Protein AF-A0A2R6MET6-F1 (afdb_monomer)

Mean predicted aligned error: 10.49 Å

Radius of gyration: 22.26 Å; Cα contacts (8 Å, |Δi|>4): 842; chains: 1; bounding box: 51×48×74 Å

pLDDT: mean 75.13, std 17.81, range [25.25, 97.69]

Solvent-accessible surface area (backbone atoms only — not comparable to full-atom values): 23701 Å² total; per-residue (Å²): 134,94,83,77,98,63,85,83,51,84,84,59,94,74,63,78,49,82,62,78,80,83,61,94,46,67,67,33,50,72,53,26,101,84,53,55,82,52,47,41,51,76,47,80,47,68,50,95,64,56,93,55,62,50,78,83,81,61,54,96,79,48,49,52,90,73,53,67,46,54,29,38,39,40,35,41,39,38,30,31,78,31,62,83,50,63,83,38,72,44,78,58,102,88,42,76,41,72,36,74,33,41,45,46,47,64,43,66,52,72,48,47,33,67,57,30,39,48,37,48,54,64,34,18,47,35,40,51,34,39,78,66,68,76,33,44,51,37,97,78,42,94,54,95,60,40,46,87,52,54,56,80,65,15,32,18,56,45,59,58,23,89,82,41,100,47,42,52,49,72,79,46,74,58,62,65,56,41,48,49,47,26,74,68,50,92,80,52,83,81,47,42,53,35,54,32,57,52,54,25,21,13,30,46,64,25,43,50,49,18,49,35,51,49,60,55,51,72,44,83,82,51,70,76,51,88,44,54,61,45,54,53,51,36,44,48,24,21,54,52,9,45,52,63,76,38,96,62,95,63,74,49,54,51,48,54,53,52,44,54,49,23,45,49,41,32,74,73,70,44,100,41,67,48,38,33,43,53,26,25,17,33,40,46,34,6,21,40,34,65,56,39,100,49,35,26,23,44,27,43,32,24,42,78,84,38,87,38,44,27,23,28,35,30,65,66,60,73,61,77,47,50,52,74,68,40,78,63,53,77,53,99,61,52,38,56,83,34,71,46,86,48,102,84,39,46,32,25,34,30,56,20,64,35,48,72,61,54,78,26,39,25,65,60,46,76,52,71,73,43,80,24,25,33,38,82,70,63,60,61,47,49,44,63,27,24,42,95,85,50,44,54,24,80,84,25,79,44,48,54,68,104,55,88,69,72,33,66,79,54,53,65,77,77,50,79,62,79,78,77,73,75,123

Foldseek 3Di:
DDDDDDPPPPPPLDDQDWFDDDDPAQVCQCPPVVGHRWAKDKDKDFDQDDPQPDDDDDCVVPPCVALVFTKMKMKIKTKFWDLLDFDFQDQDPVGGATDITIGIWMFMDMDHRVLSSQQLCLWQPQNLCVLVVNEDDPVVDPDPRHDPHSCVVATLEDLFQVLPPGQALVNHPQQVVLSCQLSPVPDDPSSSHHHLLRQLLQRLRLLLVLVRLVVSCPDPVNVSDPQSQLVSLLSLLLNQQNQDADPDPGRYAGHLSRLVSLSVCVVVVHPGGNGYQSNLQSSSSNNSLNNHLFKKFWKWFAAPNDIGIWIKTFPRDDDPSVCVNPVPPSHPFWAGFAWDDDPRHTIWTARSNHSNRDTRTDGNTPDDMDGRHIYNHGDHADLQAADPSSDRHPPHPGDHPPDDRPNVVVCVVPDDRCVVVPD

Structure (mmCIF, N/CA/C/O backbone):
data_AF-A0A2R6MET6-F1
#
_entry.id   AF-A0A2R6MET6-F1
#
loop_
_atom_site.group_PDB
_atom_site.id
_atom_site.type_symbol
_atom_site.label_atom_id
_atom_site.label_alt_id
_atom_site.label_comp_id
_atom_site.label_asym_id
_atom_site.label_entity_id
_atom_site.label_seq_id
_atom_site.pdbx_PDB_ins_code
_atom_site.Cartn_x
_atom_site.Cartn_y
_atom_site.Cartn_z
_atom_site.occupancy
_atom_site.B_iso_or_equiv
_atom_site.auth_seq_id
_atom_site.auth_comp_id
_atom_site.auth_asym_id
_atom_site.auth_atom_id
_atom_site.pdbx_PDB_model_num
ATOM 1 N N . MET A 1 1 ? 9.451 -5.399 26.576 1.00 36.47 1 MET A N 1
ATOM 2 C CA . MET A 1 1 ? 9.115 -6.499 25.654 1.00 36.47 1 MET A CA 1
ATOM 3 C C . MET A 1 1 ? 10.372 -6.784 24.846 1.00 36.47 1 MET A C 1
ATOM 5 O O . MET A 1 1 ? 10.973 -5.832 24.371 1.00 36.47 1 MET A O 1
ATOM 9 N N . VAL A 1 2 ? 10.866 -8.024 24.827 1.00 25.25 2 VAL A N 1
ATOM 10 C CA . VAL A 1 2 ? 12.065 -8.389 24.051 1.00 25.25 2 VAL A CA 1
ATOM 11 C C . VAL A 1 2 ? 11.555 -8.985 22.745 1.00 25.25 2 VAL A C 1
ATOM 13 O O . VAL A 1 2 ? 11.101 -10.120 22.750 1.00 25.25 2 VAL A O 1
ATOM 16 N N . MET A 1 3 ? 11.576 -8.194 21.672 1.00 48.28 3 MET A N 1
ATOM 17 C CA . MET A 1 3 ? 11.214 -8.610 20.312 1.00 48.28 3 MET A CA 1
ATOM 18 C C . MET A 1 3 ? 12.426 -8.398 19.403 1.00 48.28 3 MET A C 1
ATOM 20 O O . MET A 1 3 ? 12.745 -7.257 19.067 1.00 48.28 3 MET A O 1
ATOM 24 N N . PRO A 1 4 ? 13.183 -9.468 19.116 1.00 34.53 4 PRO A N 1
ATOM 25 C CA . PRO A 1 4 ? 14.071 -9.459 17.966 1.00 34.53 4 PRO A CA 1
ATOM 26 C C . PRO A 1 4 ? 14.028 -10.799 17.206 1.00 34.53 4 PRO A C 1
ATOM 28 O O . PRO A 1 4 ? 14.418 -11.840 17.729 1.00 34.53 4 PRO A O 1
ATOM 31 N N . PHE A 1 5 ? 13.631 -10.719 15.939 1.00 34.00 5 PHE A N 1
ATOM 32 C CA . PHE A 1 5 ? 14.121 -11.545 14.825 1.00 34.00 5 PHE A CA 1
ATOM 33 C C . PHE A 1 5 ? 13.734 -13.021 14.687 1.00 34.00 5 PHE A C 1
ATOM 35 O O . PHE A 1 5 ? 14.104 -13.616 13.686 1.00 34.00 5 PHE A O 1
ATOM 42 N N . GLU A 1 6 ? 12.912 -13.605 15.553 1.00 31.19 6 GLU A N 1
ATOM 43 C CA . GLU A 1 6 ? 12.225 -14.861 15.219 1.00 31.19 6 GLU A CA 1
ATOM 44 C C . GLU A 1 6 ? 10.833 -14.844 15.840 1.00 31.19 6 GLU A C 1
ATOM 46 O O . GLU A 1 6 ? 10.690 -14.574 17.036 1.00 31.19 6 GLU A O 1
ATOM 51 N N . ASN A 1 7 ? 9.805 -15.160 15.049 1.00 38.84 7 ASN A N 1
ATOM 52 C CA . ASN A 1 7 ? 8.475 -15.448 15.564 1.00 38.84 7 ASN A CA 1
ATOM 53 C C . ASN A 1 7 ? 8.526 -16.747 16.393 1.00 38.84 7 ASN A C 1
ATOM 55 O O . ASN A 1 7 ? 8.112 -17.814 15.957 1.00 38.84 7 ASN A O 1
ATOM 59 N N . LYS A 1 8 ? 9.037 -16.670 17.625 1.00 33.81 8 LYS A N 1
ATOM 60 C CA . LYS A 1 8 ? 8.773 -17.664 18.675 1.00 33.81 8 LYS A CA 1
ATOM 61 C C . LYS A 1 8 ? 7.424 -17.415 19.350 1.00 33.81 8 LYS A C 1
ATOM 63 O O . LYS A 1 8 ? 7.266 -17.726 20.526 1.00 33.81 8 LYS A O 1
ATOM 68 N N . ALA A 1 9 ? 6.455 -16.890 18.605 1.00 35.81 9 ALA A N 1
ATOM 69 C CA . ALA A 1 9 ? 5.045 -17.074 18.895 1.00 35.81 9 ALA A CA 1
ATOM 70 C C . ALA A 1 9 ? 4.444 -18.184 18.010 1.00 35.81 9 ALA A C 1
ATOM 72 O O . ALA A 1 9 ? 3.250 -18.170 17.722 1.00 35.81 9 ALA A O 1
ATOM 73 N N . GLU A 1 10 ? 5.221 -19.217 17.649 1.00 35.12 10 GLU A N 1
ATOM 74 C CA . GLU A 1 10 ? 4.642 -20.553 17.459 1.00 35.12 10 GLU A CA 1
ATOM 75 C C . GLU A 1 10 ? 3.985 -20.986 18.786 1.00 35.12 10 GLU A C 1
ATOM 77 O O . GLU A 1 10 ? 4.596 -21.638 19.634 1.00 35.12 10 GLU A O 1
ATOM 82 N N . GLY A 1 11 ? 2.737 -20.557 18.994 1.00 36.09 11 GLY A N 1
ATOM 83 C CA . GLY A 1 11 ? 1.897 -20.952 20.123 1.00 36.09 11 GLY A CA 1
ATOM 84 C C . GLY A 1 11 ? 1.315 -19.835 20.992 1.00 36.09 11 GLY A C 1
ATOM 85 O O . GLY A 1 11 ? 0.533 -20.167 21.879 1.00 36.09 11 GLY A O 1
ATOM 86 N N . GLU A 1 12 ? 1.618 -18.552 20.763 1.00 34.12 12 GLU A N 1
ATOM 87 C CA . GLU A 1 12 ? 0.960 -17.453 21.494 1.00 34.12 12 GLU A CA 1
ATOM 88 C C . GLU A 1 12 ? 0.273 -16.475 20.536 1.00 34.12 12 GLU A C 1
ATOM 90 O O . GLU A 1 12 ? 0.902 -15.693 19.837 1.00 34.12 12 GLU A O 1
ATOM 95 N N . THR A 1 13 ? -1.057 -16.551 20.508 1.00 37.94 13 THR A N 1
ATOM 96 C CA . THR A 1 13 ? -1.947 -15.868 19.555 1.00 37.94 13 THR A CA 1
ATOM 97 C C . THR A 1 13 ? -2.440 -14.501 20.044 1.00 37.94 13 THR A C 1
ATOM 99 O O . THR A 1 13 ? -3.411 -13.980 19.505 1.00 37.94 13 THR A O 1
ATOM 102 N N . GLN A 1 14 ? -1.871 -13.938 21.118 1.00 45.91 14 GLN A N 1
ATOM 103 C CA . GLN A 1 14 ? -2.415 -12.725 21.739 1.00 45.91 14 GLN A CA 1
ATOM 104 C C . GLN A 1 14 ? -1.355 -11.887 22.451 1.00 45.91 14 GLN A C 1
ATOM 106 O O . GLN A 1 14 ? -0.671 -12.372 23.349 1.00 45.91 14 GLN A O 1
ATOM 111 N N . VAL A 1 15 ? -1.361 -10.579 22.185 1.00 46.75 15 VAL A N 1
ATOM 112 C CA . VAL A 1 15 ? -1.007 -9.580 23.199 1.00 46.75 15 VAL A CA 1
ATOM 113 C C . VAL A 1 15 ? -2.069 -8.475 23.186 1.00 46.75 15 VAL A C 1
ATOM 115 O O . VAL A 1 15 ? -1.831 -7.379 22.691 1.00 46.75 15 VAL A O 1
ATOM 118 N N . ARG A 1 16 ? -3.256 -8.737 23.758 1.00 44.03 16 ARG A N 1
ATOM 119 C CA . ARG A 1 16 ? -4.166 -7.645 24.141 1.00 44.03 16 ARG A CA 1
ATOM 120 C C . ARG A 1 16 ? -3.470 -6.836 25.235 1.00 44.03 16 ARG A C 1
ATOM 122 O O . ARG A 1 16 ? -3.363 -7.281 26.379 1.00 44.03 16 ARG A O 1
ATOM 129 N N . LEU A 1 17 ? -2.946 -5.669 24.876 1.00 46.41 17 LEU A N 1
ATOM 130 C CA . LEU A 1 17 ? -2.378 -4.729 25.832 1.00 46.41 17 LEU A CA 1
ATOM 131 C C . LEU A 1 17 ? -3.518 -3.887 26.401 1.00 46.41 17 LEU A C 1
ATOM 133 O O . LEU A 1 17 ? -4.077 -3.047 25.707 1.00 46.41 17 LEU A O 1
ATOM 137 N N . LEU A 1 18 ? -3.842 -4.085 27.681 1.00 39.72 18 LEU A N 1
ATOM 138 C CA . LEU A 1 18 ? -4.642 -3.105 28.414 1.00 39.72 18 LEU A CA 1
ATOM 139 C C . LEU A 1 18 ? -3.913 -1.758 28.345 1.00 39.72 18 LEU A C 1
ATOM 141 O O . LEU A 1 18 ? -2.759 -1.648 28.773 1.00 39.72 18 LEU A O 1
ATOM 145 N N . SER A 1 19 ? -4.578 -0.760 27.769 1.00 41.03 19 SER A N 1
ATOM 146 C CA . SER A 1 19 ? -4.023 0.581 27.628 1.00 41.03 19 SER A CA 1
ATOM 147 C C . SER A 1 19 ? -3.672 1.172 29.003 1.00 41.03 19 SER A C 1
ATOM 149 O O . SER A 1 19 ? -4.384 0.918 29.983 1.00 41.03 19 SER A O 1
ATOM 151 N N . PRO A 1 20 ? -2.588 1.960 29.132 1.00 41.66 20 PRO A N 1
ATOM 152 C CA . PRO A 1 20 ? -2.429 2.821 30.297 1.00 41.66 20 PRO A CA 1
ATOM 153 C C . PRO A 1 20 ? -3.627 3.780 30.431 1.00 41.66 20 PRO A C 1
ATOM 155 O O 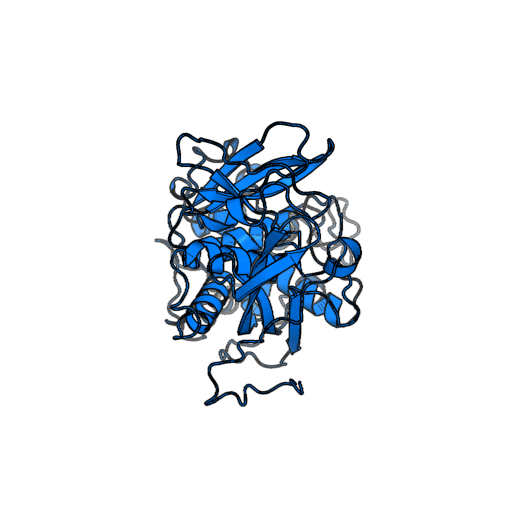. PRO A 1 20 ? -4.282 4.120 29.449 1.00 41.66 20 PRO A O 1
ATOM 158 N N . ARG A 1 21 ? -3.905 4.225 31.667 1.00 41.84 21 ARG A N 1
ATOM 159 C CA . ARG A 1 21 ? -4.926 5.254 31.945 1.00 41.84 21 ARG A CA 1
ATOM 160 C C . ARG A 1 21 ? -4.736 6.481 31.049 1.00 41.84 21 ARG A C 1
ATOM 162 O O . ARG A 1 21 ? -3.598 6.853 30.757 1.00 41.84 21 ARG A O 1
ATOM 169 N N . LYS A 1 22 ? -5.862 7.103 30.691 1.00 46.38 22 LYS A N 1
ATOM 170 C CA . LYS A 1 22 ? -5.970 8.282 29.829 1.00 46.38 22 LYS A CA 1
ATOM 171 C C . LYS A 1 22 ? -4.965 9.378 30.235 1.00 46.38 22 LYS A C 1
ATOM 173 O O . LYS A 1 22 ? -4.851 9.688 31.425 1.00 46.38 22 LYS A O 1
ATOM 178 N N . PRO A 1 23 ? -4.253 9.992 29.280 1.00 45.75 23 PRO A N 1
ATOM 179 C CA . PRO A 1 23 ? -3.561 11.252 29.508 1.00 45.75 23 PRO A CA 1
ATOM 180 C C . PRO A 1 23 ? -4.562 12.422 29.580 1.00 45.75 23 PRO A C 1
ATOM 182 O O . PRO A 1 23 ? -5.541 12.450 28.833 1.00 45.75 23 PRO A O 1
ATOM 185 N N . SER A 1 24 ? -4.353 13.380 30.491 1.00 42.16 24 SER A N 1
ATOM 186 C CA . SER A 1 24 ? -5.345 14.423 30.814 1.00 42.16 24 SER A CA 1
ATOM 187 C C . SER A 1 24 ? -5.495 15.526 29.760 1.00 42.16 24 SER A C 1
ATOM 189 O O . SER A 1 24 ? -6.569 16.109 29.678 1.00 42.16 24 SER A O 1
ATOM 191 N N . ASP A 1 25 ? -4.470 15.784 28.938 1.00 46.91 25 ASP A N 1
ATOM 192 C CA . ASP A 1 25 ? -4.437 16.902 27.981 1.00 46.91 25 ASP A CA 1
ATOM 193 C C . ASP A 1 25 ? -3.988 16.454 26.578 1.00 46.91 25 ASP A C 1
ATOM 195 O O . ASP A 1 25 ? -3.160 15.557 26.463 1.00 46.91 25 ASP A O 1
ATOM 199 N N . TYR A 1 26 ? -4.444 17.123 25.504 1.00 46.03 26 TYR A N 1
ATOM 200 C CA . TYR A 1 26 ? -4.095 16.851 24.086 1.00 46.03 26 TYR A CA 1
ATOM 201 C C . TYR A 1 26 ? -2.593 16.601 23.827 1.00 46.03 26 TYR A C 1
ATOM 203 O O . TYR A 1 26 ? -2.219 15.705 23.072 1.00 46.03 26 TYR A O 1
ATOM 211 N N . TYR A 1 27 ? -1.710 17.359 24.485 1.00 43.47 27 TYR A N 1
ATOM 212 C CA . TYR A 1 27 ? -0.259 17.172 24.361 1.00 43.47 27 TYR A CA 1
ATOM 213 C C . TYR A 1 27 ? 0.232 15.837 24.936 1.00 43.47 27 TYR A C 1
ATOM 215 O O . TYR A 1 27 ? 1.184 15.261 24.405 1.00 43.47 27 TYR A O 1
ATOM 223 N N . ASP A 1 28 ? -0.434 15.327 25.969 1.00 48.81 28 ASP A N 1
ATOM 224 C CA . ASP A 1 28 ? -0.116 14.048 26.587 1.00 48.81 28 ASP A CA 1
ATOM 225 C C . ASP A 1 28 ? -0.649 12.857 25.769 1.00 48.81 28 ASP A C 1
ATOM 227 O O . ASP A 1 28 ? -0.240 11.732 26.028 1.00 48.81 28 ASP A O 1
ATOM 231 N N . TRP A 1 29 ? -1.530 13.074 24.784 1.00 48.19 29 TRP A N 1
ATOM 232 C CA . TRP A 1 29 ? -1.963 12.044 23.825 1.00 48.19 29 TRP A CA 1
ATOM 233 C C . TRP A 1 29 ? -0.932 11.814 22.723 1.00 48.19 29 TRP A C 1
ATOM 235 O O . TRP A 1 29 ? -0.626 10.673 22.386 1.00 48.19 29 TRP A O 1
ATOM 245 N N . MET A 1 30 ? -0.370 12.908 22.204 1.00 47.97 30 MET A N 1
ATOM 246 C CA . MET A 1 30 ? 0.647 12.894 21.147 1.00 47.97 30 MET A CA 1
ATOM 247 C C . MET A 1 30 ? 2.032 12.503 21.672 1.00 47.97 30 MET A C 1
ATOM 249 O O . MET A 1 30 ? 2.837 11.927 20.948 1.00 47.97 30 MET A O 1
ATOM 253 N N . ASN A 1 31 ? 2.331 12.835 22.931 1.00 52.16 31 ASN A N 1
ATOM 254 C CA . ASN A 1 31 ? 3.579 12.468 23.595 1.00 52.16 31 ASN A CA 1
ATOM 255 C C . ASN A 1 31 ? 3.317 12.032 25.042 1.00 52.16 31 ASN A C 1
ATOM 257 O O . ASN A 1 31 ? 3.742 12.725 25.976 1.00 52.16 31 ASN A O 1
ATOM 261 N N . PRO A 1 32 ? 2.639 10.893 25.269 1.00 53.72 32 PRO A N 1
ATOM 262 C CA . PRO A 1 32 ? 2.473 10.382 26.616 1.00 53.72 32 PRO A CA 1
ATOM 263 C C . PRO A 1 32 ? 3.856 10.157 27.241 1.00 53.72 32 PRO A C 1
ATOM 265 O O . PRO A 1 32 ? 4.794 9.773 26.533 1.00 53.72 32 PRO A O 1
ATOM 268 N N . PRO A 1 33 ? 4.010 10.294 28.572 1.00 48.22 33 PRO A N 1
ATOM 269 C CA . PRO A 1 33 ? 5.281 10.044 29.260 1.00 48.22 33 PRO A CA 1
ATOM 270 C C . PRO A 1 33 ? 5.914 8.668 28.969 1.00 48.22 33 PRO A C 1
ATOM 272 O O . PRO A 1 33 ? 7.094 8.470 29.251 1.00 48.22 33 PRO A O 1
ATOM 275 N N . ASN A 1 34 ? 5.135 7.730 28.416 1.00 53.22 34 ASN A N 1
ATOM 276 C CA . ASN A 1 34 ? 5.515 6.354 28.109 1.00 53.22 34 ASN A CA 1
ATOM 277 C C . ASN A 1 34 ? 5.485 6.009 26.600 1.00 53.22 34 ASN A C 1
ATOM 279 O O . ASN A 1 34 ? 5.472 4.825 26.274 1.00 53.22 34 ASN A O 1
ATOM 283 N N . GLY A 1 35 ? 5.491 7.000 25.701 1.00 56.06 35 GLY A N 1
ATOM 284 C CA . GLY A 1 35 ? 5.392 6.787 24.246 1.00 56.06 35 GLY A CA 1
ATOM 285 C C . GLY A 1 35 ? 3.949 6.844 23.727 1.00 56.06 35 GLY A C 1
ATOM 286 O O . GLY A 1 35 ? 3.033 6.850 24.548 1.00 56.06 35 GLY A O 1
ATOM 287 N N . PRO A 1 36 ? 3.743 6.949 22.401 1.00 61.62 36 PRO A N 1
ATOM 288 C CA . PRO A 1 36 ? 2.440 7.220 21.786 1.00 61.62 36 PRO A CA 1
ATOM 289 C C . PRO A 1 36 ? 1.396 6.128 22.085 1.00 61.62 36 PRO A C 1
ATOM 291 O O . PRO A 1 36 ? 1.714 4.962 22.331 1.00 61.62 36 PRO A O 1
ATOM 294 N N . LEU A 1 37 ? 0.117 6.519 22.135 1.00 66.44 37 LEU A N 1
ATOM 295 C CA . LEU A 1 37 ? -0.972 5.605 22.500 1.00 66.44 37 LEU A CA 1
ATOM 296 C C . LEU A 1 37 ? -1.344 4.639 21.373 1.00 66.44 37 LEU A C 1
ATOM 298 O O . LEU A 1 37 ? -1.679 3.496 21.670 1.00 66.44 37 LEU A O 1
ATOM 302 N N . TRP A 1 38 ? -1.220 5.064 20.125 1.00 76.94 38 TRP A N 1
ATOM 303 C CA . TRP A 1 38 ? -1.251 4.237 18.922 1.00 76.94 38 TRP A CA 1
ATOM 304 C C . TRP A 1 38 ? 0.105 4.346 18.242 1.00 76.94 38 TRP A C 1
ATOM 306 O O . TRP A 1 38 ? 0.759 5.387 18.303 1.00 76.94 38 TRP A O 1
ATOM 316 N N . GLU A 1 39 ? 0.550 3.265 17.627 1.00 82.19 39 GLU A N 1
ATOM 317 C CA . GLU A 1 39 ? 1.810 3.254 16.897 1.00 82.19 39 GLU A CA 1
ATOM 318 C C . GLU A 1 39 ? 1.916 2.026 16.013 1.00 82.19 39 GLU A C 1
ATOM 320 O O . GLU A 1 39 ? 1.329 0.983 16.310 1.00 82.19 39 GLU A O 1
ATOM 325 N N . THR A 1 40 ? 2.743 2.144 14.978 1.00 86.44 40 THR A N 1
ATOM 326 C CA . THR A 1 40 ? 3.249 0.983 14.254 1.00 86.44 40 THR A CA 1
ATOM 327 C C . THR A 1 40 ? 4.752 0.880 14.451 1.00 86.44 40 THR A C 1
ATOM 329 O O . THR A 1 40 ? 5.519 1.714 13.978 1.00 86.44 40 THR A O 1
ATOM 332 N N . GLN A 1 41 ? 5.209 -0.155 15.147 1.00 86.81 41 GLN A N 1
ATOM 333 C CA . GLN A 1 41 ? 6.640 -0.428 15.255 1.00 86.81 41 GLN A CA 1
ATOM 334 C C . GLN A 1 41 ? 7.065 -1.375 14.140 1.00 86.81 41 GLN A C 1
ATOM 336 O O . GLN A 1 41 ? 6.496 -2.457 13.995 1.00 86.81 41 GLN A O 1
ATOM 341 N N . PHE A 1 42 ? 8.088 -0.976 13.388 1.00 87.25 42 PHE A N 1
ATOM 342 C CA . PHE A 1 42 ? 8.652 -1.772 12.306 1.00 87.25 42 PHE A CA 1
ATOM 343 C C . PHE A 1 42 ? 10.019 -2.339 12.682 1.00 87.25 42 PHE A C 1
ATOM 345 O O . PHE A 1 42 ? 10.895 -1.622 13.171 1.00 87.25 42 PHE A O 1
ATOM 352 N N . TRP A 1 43 ? 10.222 -3.616 12.371 1.00 88.25 43 TRP A N 1
ATOM 353 C CA . TRP A 1 43 ? 11.533 -4.251 12.312 1.00 88.25 43 TRP A CA 1
ATOM 354 C C . TRP A 1 43 ? 11.783 -4.735 10.896 1.00 88.25 43 TRP A C 1
ATOM 356 O O . TRP A 1 43 ? 10.892 -5.304 10.265 1.00 88.25 43 TRP A O 1
ATOM 366 N N . TYR A 1 44 ? 13.010 -4.537 10.431 1.00 89.50 44 TYR A N 1
ATOM 367 C CA . TYR A 1 44 ? 13.409 -4.885 9.081 1.00 89.50 44 TYR A CA 1
ATOM 368 C C . TYR A 1 44 ? 14.570 -5.868 9.086 1.00 89.50 44 TYR A C 1
ATOM 370 O O . TYR A 1 44 ? 15.480 -5.763 9.911 1.00 89.50 44 TYR A O 1
ATOM 378 N N . ASP A 1 45 ? 14.545 -6.773 8.119 1.00 90.56 45 ASP A N 1
ATOM 379 C CA . ASP A 1 45 ? 15.661 -7.622 7.727 1.00 90.56 45 ASP A CA 1
ATOM 380 C C . ASP A 1 45 ? 15.796 -7.611 6.196 1.00 90.56 45 ASP A C 1
ATOM 382 O O . ASP A 1 45 ? 14.809 -7.411 5.486 1.00 90.56 45 ASP A O 1
ATOM 386 N N . SER A 1 46 ? 17.010 -7.805 5.684 1.00 92.12 46 SER A N 1
ATOM 387 C CA . SER A 1 46 ? 17.314 -7.786 4.246 1.00 92.12 46 SER A CA 1
ATOM 388 C C . SER A 1 46 ? 18.136 -9.021 3.878 1.00 92.12 46 SER A C 1
ATOM 390 O O . SER A 1 46 ? 19.360 -8.922 3.756 1.00 92.12 46 SER A O 1
ATOM 392 N N . PRO A 1 47 ? 17.496 -10.195 3.744 1.00 89.69 47 PRO A N 1
ATOM 393 C CA . PRO A 1 47 ? 18.206 -11.439 3.484 1.00 89.69 47 PRO A CA 1
ATOM 394 C C . PRO A 1 47 ? 18.826 -11.461 2.078 1.00 89.69 47 PRO A C 1
ATOM 396 O O . PRO A 1 47 ? 18.200 -11.060 1.095 1.00 89.69 47 PRO A O 1
ATOM 399 N N . ASP A 1 48 ? 20.046 -11.993 1.969 1.00 89.00 48 ASP A N 1
ATOM 400 C CA . ASP A 1 48 ? 20.752 -12.133 0.684 1.00 89.00 48 ASP A CA 1
ATOM 401 C C . ASP A 1 48 ? 20.000 -13.059 -0.294 1.00 89.00 48 ASP A C 1
ATOM 403 O O . ASP A 1 48 ? 20.027 -12.861 -1.509 1.00 89.00 48 ASP A O 1
ATOM 407 N N . GLU A 1 49 ? 19.305 -14.070 0.234 1.00 88.12 49 GLU A N 1
ATOM 408 C CA . GLU A 1 49 ? 18.499 -15.019 -0.535 1.00 88.12 49 GLU A CA 1
ATOM 409 C C . GLU A 1 49 ? 17.003 -14.766 -0.317 1.00 88.12 49 GLU A C 1
ATOM 411 O O . GLU A 1 49 ? 16.556 -14.482 0.796 1.00 88.12 49 GLU A O 1
ATOM 416 N N . SER A 1 50 ? 16.216 -14.903 -1.387 1.00 88.75 50 SER A N 1
ATOM 417 C CA . SER A 1 50 ? 14.759 -14.834 -1.292 1.00 88.75 50 SER A CA 1
ATOM 418 C C . SER A 1 50 ? 14.208 -16.056 -0.548 1.00 88.75 50 SER A C 1
ATOM 420 O O . SER A 1 50 ? 14.577 -17.185 -0.894 1.00 88.75 50 SER A O 1
ATOM 422 N N . PRO A 1 51 ? 13.269 -15.883 0.403 1.00 87.06 51 PRO A N 1
ATOM 423 C CA . PRO A 1 51 ? 12.612 -17.018 1.047 1.00 87.06 51 PRO A CA 1
ATOM 424 C C . PRO A 1 51 ? 11.679 -17.783 0.100 1.00 87.06 51 PRO A C 1
ATOM 426 O O . PRO A 1 51 ? 11.318 -18.919 0.399 1.00 87.06 51 PRO A O 1
ATOM 429 N N . PHE A 1 52 ? 11.311 -17.201 -1.046 1.00 90.00 52 PHE A N 1
ATOM 430 C CA . PHE A 1 52 ? 10.372 -17.802 -1.992 1.00 90.00 52 PHE A CA 1
ATOM 431 C C . PHE A 1 52 ? 11.054 -18.642 -3.087 1.00 90.00 52 PHE A C 1
ATOM 433 O O . PHE A 1 52 ? 10.404 -19.193 -3.976 1.00 90.00 52 PHE A O 1
ATOM 440 N N . GLY A 1 53 ? 12.386 -18.764 -3.038 1.00 82.62 53 GLY A N 1
ATOM 441 C CA . GLY A 1 53 ? 13.142 -19.561 -4.005 1.00 82.62 53 GLY A CA 1
ATOM 442 C C . GLY A 1 53 ? 13.146 -18.966 -5.416 1.00 82.62 53 GLY A C 1
ATOM 443 O O . GLY A 1 53 ? 13.220 -19.711 -6.395 1.00 82.62 53 GLY A O 1
ATOM 444 N N . THR A 1 54 ? 13.058 -17.639 -5.535 1.00 88.19 54 THR A N 1
ATOM 445 C CA . THR A 1 54 ? 13.228 -16.923 -6.805 1.00 88.19 54 THR A CA 1
ATOM 446 C C . THR A 1 54 ? 14.688 -16.982 -7.280 1.00 88.19 54 THR A C 1
ATOM 448 O O . THR A 1 54 ? 15.611 -17.149 -6.477 1.00 88.19 54 THR A O 1
ATOM 451 N N . PRO A 1 55 ? 14.949 -16.881 -8.598 1.00 87.38 55 PRO A N 1
ATOM 452 C CA . PRO A 1 55 ? 16.317 -16.832 -9.097 1.00 87.38 55 PRO A CA 1
ATOM 453 C C . PRO A 1 55 ? 16.991 -15.514 -8.694 1.00 87.38 55 PRO A C 1
ATOM 455 O O . PRO A 1 55 ? 16.329 -14.499 -8.497 1.00 87.38 55 PRO A O 1
ATOM 458 N N . THR A 1 56 ? 18.321 -15.487 -8.639 1.00 88.38 56 THR A N 1
ATOM 459 C CA . THR A 1 56 ? 19.065 -14.235 -8.438 1.00 88.38 56 THR A CA 1
ATOM 460 C C . THR A 1 56 ? 18.819 -13.263 -9.595 1.00 88.38 56 THR A C 1
ATOM 462 O O . THR A 1 56 ? 18.827 -13.671 -10.761 1.00 88.38 56 THR A O 1
ATOM 465 N N . VAL A 1 57 ? 18.626 -11.977 -9.289 1.00 86.75 57 VAL A N 1
ATOM 466 C CA . VAL A 1 57 ? 18.521 -10.930 -10.313 1.00 86.75 57 VAL A CA 1
ATOM 467 C C . VAL A 1 57 ? 19.887 -10.738 -10.995 1.00 86.75 57 VAL A C 1
ATOM 469 O O . VAL A 1 57 ? 20.895 -10.570 -10.306 1.00 86.75 57 VAL A O 1
ATOM 472 N N . PRO A 1 58 ? 19.966 -10.778 -12.338 1.00 85.88 58 PRO A N 1
ATOM 473 C CA . PRO A 1 58 ? 21.223 -10.583 -13.057 1.00 85.88 58 PRO A CA 1
ATOM 474 C C . PRO A 1 58 ? 21.655 -9.105 -13.048 1.00 85.88 58 PRO A C 1
ATOM 476 O O . PRO A 1 58 ? 21.139 -8.299 -13.827 1.00 85.88 58 PRO A O 1
ATOM 479 N N . GLU A 1 59 ? 22.623 -8.755 -12.194 1.00 85.81 59 GLU A N 1
ATOM 480 C CA . GLU A 1 59 ? 23.143 -7.380 -12.033 1.00 85.81 59 GLU A CA 1
ATOM 481 C C . GLU A 1 59 ? 23.765 -6.792 -13.313 1.00 85.81 59 GLU A C 1
ATOM 483 O O . GLU A 1 59 ? 23.784 -5.579 -13.502 1.00 85.81 59 GLU A O 1
ATOM 488 N N . ASP A 1 60 ? 24.249 -7.634 -14.234 1.00 79.81 60 ASP A N 1
ATOM 489 C CA . ASP A 1 60 ? 24.766 -7.195 -15.537 1.00 79.81 60 ASP A CA 1
ATOM 490 C C . ASP A 1 60 ? 23.673 -6.609 -16.446 1.00 79.81 60 ASP A C 1
ATOM 492 O O . ASP A 1 60 ? 23.978 -5.915 -17.418 1.00 79.81 60 ASP A O 1
ATOM 496 N N . LYS A 1 61 ? 22.403 -6.890 -16.136 1.00 75.69 61 LYS A N 1
ATOM 497 C CA . LYS A 1 61 ? 21.233 -6.411 -16.881 1.00 75.69 61 LYS A CA 1
ATOM 498 C C . LYS A 1 61 ? 20.429 -5.380 -16.104 1.00 75.69 61 LYS A C 1
ATOM 500 O O . LYS A 1 61 ? 19.883 -4.464 -16.716 1.00 75.69 61 LYS A O 1
ATOM 505 N N . TYR A 1 62 ? 20.348 -5.534 -14.788 1.00 84.06 62 TYR A N 1
ATOM 506 C CA . TYR A 1 62 ? 19.661 -4.598 -13.911 1.00 84.06 62 TYR A CA 1
ATOM 507 C C . TYR A 1 62 ? 20.652 -4.088 -12.879 1.00 84.06 62 TYR A C 1
ATOM 509 O O . TYR A 1 62 ? 20.967 -4.790 -11.929 1.00 84.06 62 TYR A O 1
ATOM 517 N N . ASP A 1 63 ? 21.147 -2.868 -13.069 1.00 82.50 63 ASP A N 1
ATOM 518 C CA . ASP A 1 63 ? 22.065 -2.261 -12.108 1.00 82.50 63 ASP A CA 1
ATOM 519 C C . ASP A 1 63 ? 21.332 -2.042 -10.770 1.00 82.50 63 ASP A C 1
ATOM 521 O O . ASP A 1 63 ? 20.343 -1.294 -10.740 1.00 82.50 63 ASP A O 1
ATOM 525 N N . PRO A 1 64 ? 21.780 -2.659 -9.662 1.00 84.50 64 PRO A N 1
ATOM 526 C CA . PRO A 1 64 ? 21.151 -2.482 -8.358 1.00 84.50 64 PRO A CA 1
ATOM 527 C C . PRO A 1 64 ? 21.244 -1.038 -7.846 1.00 84.50 64 PRO A C 1
ATOM 529 O O . PRO A 1 64 ? 20.423 -0.642 -7.028 1.00 84.50 64 PRO A O 1
ATOM 532 N N . ASN A 1 65 ? 22.175 -0.215 -8.345 1.00 83.00 65 ASN A N 1
ATOM 533 C CA . ASN A 1 65 ? 22.225 1.212 -8.005 1.00 83.00 65 ASN A CA 1
ATOM 534 C C . ASN A 1 65 ? 21.136 2.028 -8.712 1.00 83.00 65 ASN A C 1
ATOM 536 O O . ASN A 1 65 ? 20.815 3.125 -8.270 1.00 83.00 65 ASN A O 1
ATOM 540 N N . TRP A 1 66 ? 20.602 1.520 -9.825 1.00 84.06 66 TRP A N 1
ATOM 541 C CA . TRP A 1 66 ? 19.558 2.190 -10.597 1.00 84.06 66 TRP A CA 1
ATOM 542 C C . TRP A 1 66 ? 18.158 1.708 -10.213 1.00 84.06 66 TRP A C 1
ATOM 544 O O . TRP A 1 66 ? 17.238 2.507 -10.069 1.00 84.06 66 TRP A O 1
ATOM 554 N N . TYR A 1 67 ? 17.986 0.392 -10.064 1.00 83.94 67 TYR A N 1
ATOM 555 C CA . TYR A 1 67 ? 16.694 -0.223 -9.745 1.00 83.94 67 TYR A CA 1
ATOM 556 C C . TYR A 1 67 ? 16.494 -0.479 -8.245 1.00 83.94 67 TYR A C 1
ATOM 558 O O . TYR A 1 67 ? 15.430 -0.950 -7.866 1.00 83.94 67 TYR A O 1
ATOM 566 N N . GLU A 1 68 ? 17.508 -0.229 -7.408 1.00 87.50 68 GLU A N 1
ATOM 567 C CA . GLU A 1 68 ? 17.479 -0.300 -5.934 1.00 87.50 68 GLU A CA 1
ATOM 568 C C . GLU A 1 68 ? 16.855 -1.576 -5.324 1.00 87.50 68 GLU A C 1
ATOM 570 O O . GLU A 1 68 ? 16.445 -1.570 -4.157 1.00 87.50 68 GLU A O 1
ATOM 575 N N . TYR A 1 69 ? 16.804 -2.681 -6.078 1.00 91.50 69 TYR A N 1
ATOM 576 C CA . TYR A 1 69 ? 16.128 -3.908 -5.666 1.00 91.50 69 TYR A CA 1
ATOM 577 C C . TYR A 1 69 ? 16.897 -4.666 -4.579 1.00 91.50 69 TYR A C 1
ATOM 579 O O . TYR A 1 69 ? 18.127 -4.659 -4.539 1.00 91.50 69 TYR A O 1
ATOM 587 N N . ARG A 1 70 ? 16.154 -5.345 -3.700 1.00 93.25 70 ARG A N 1
ATOM 588 C CA . ARG A 1 70 ? 16.649 -6.205 -2.614 1.00 93.25 70 ARG A CA 1
ATOM 589 C C . ARG A 1 70 ? 15.494 -7.023 -2.039 1.00 93.25 70 ARG A C 1
ATOM 591 O O . ARG A 1 70 ? 14.337 -6.667 -2.257 1.00 93.25 70 ARG A O 1
ATOM 598 N N . ASN A 1 71 ? 15.798 -8.081 -1.292 1.00 94.88 71 ASN A N 1
ATOM 599 C CA . ASN A 1 71 ? 14.783 -8.759 -0.485 1.00 94.88 71 ASN A CA 1
ATOM 600 C C . ASN A 1 71 ? 14.600 -8.005 0.830 1.00 94.88 71 ASN A C 1
ATOM 602 O O . ASN A 1 71 ? 15.583 -7.570 1.426 1.00 94.88 71 ASN A O 1
ATOM 606 N N . ILE A 1 72 ? 13.361 -7.874 1.295 1.00 94.31 72 ILE A N 1
ATOM 607 C CA . ILE A 1 72 ? 13.048 -7.192 2.553 1.00 94.31 72 ILE A CA 1
ATOM 608 C C . ILE A 1 72 ? 12.019 -8.016 3.304 1.00 94.31 72 ILE A C 1
ATOM 610 O O . ILE A 1 72 ? 10.930 -8.260 2.793 1.00 94.31 72 ILE A O 1
ATOM 614 N N . THR A 1 73 ? 12.333 -8.390 4.535 1.00 93.06 73 THR A N 1
ATOM 615 C CA . THR A 1 73 ? 11.350 -8.917 5.478 1.00 93.06 73 THR A CA 1
ATOM 616 C C . THR A 1 73 ? 11.001 -7.822 6.466 1.00 93.06 73 THR A C 1
ATOM 618 O O . THR A 1 73 ? 11.874 -7.258 7.126 1.00 93.06 73 THR A O 1
ATOM 621 N N . VAL A 1 74 ? 9.713 -7.527 6.574 1.00 90.50 74 VAL A N 1
ATOM 622 C CA . VAL A 1 74 ? 9.176 -6.529 7.494 1.00 90.50 74 VAL A CA 1
ATOM 623 C C . VAL A 1 74 ? 8.350 -7.245 8.546 1.00 90.50 74 VAL A C 1
ATOM 625 O O . VAL A 1 74 ? 7.546 -8.117 8.229 1.00 90.50 74 VAL A O 1
ATOM 628 N N . THR A 1 75 ? 8.539 -6.875 9.807 1.00 89.25 75 THR A N 1
ATOM 629 C CA . THR A 1 75 ? 7.627 -7.224 10.899 1.00 89.25 75 THR A CA 1
ATOM 630 C C . THR A 1 75 ? 7.035 -5.942 11.451 1.00 89.25 75 THR A C 1
ATOM 632 O O . THR A 1 75 ? 7.783 -5.031 11.803 1.00 89.25 75 THR A O 1
ATOM 635 N N . ALA A 1 76 ? 5.711 -5.881 11.529 1.00 89.31 76 ALA A N 1
ATOM 636 C CA . ALA A 1 76 ? 4.975 -4.733 12.030 1.00 89.31 76 ALA A CA 1
ATOM 637 C C . ALA A 1 76 ? 4.182 -5.129 13.278 1.00 89.31 76 ALA A C 1
ATOM 639 O O . ALA A 1 76 ? 3.429 -6.100 13.252 1.00 89.31 76 ALA A O 1
ATOM 640 N N . LEU A 1 77 ? 4.349 -4.376 14.365 1.00 87.56 77 LEU A N 1
ATOM 641 C CA . LEU A 1 77 ? 3.431 -4.358 15.506 1.00 87.56 77 LEU A CA 1
ATOM 642 C C . LEU A 1 77 ? 2.532 -3.139 15.339 1.00 87.56 77 LEU A C 1
ATOM 644 O O . LEU A 1 77 ? 3.033 -2.025 15.458 1.00 87.56 77 LEU A O 1
ATOM 648 N N . ILE A 1 78 ? 1.240 -3.348 15.102 1.00 87.12 78 ILE A N 1
ATOM 649 C CA . ILE A 1 78 ? 0.249 -2.272 15.016 1.00 87.12 78 ILE A CA 1
ATOM 650 C C . ILE A 1 78 ? -0.486 -2.191 16.344 1.00 87.12 78 ILE A C 1
ATOM 652 O O . ILE A 1 78 ? -0.951 -3.210 16.853 1.00 87.12 78 ILE A O 1
ATOM 656 N N . LYS A 1 79 ? -0.621 -0.980 16.880 1.00 84.31 79 LYS A N 1
ATOM 657 C CA . LYS A 1 79 ? -1.465 -0.657 18.028 1.00 84.31 79 LYS A CA 1
ATOM 658 C C . LYS A 1 79 ? -2.422 0.466 17.649 1.00 84.31 79 LYS A C 1
ATOM 660 O O . LYS A 1 79 ? -1.962 1.567 17.364 1.00 84.31 79 LYS A O 1
ATOM 665 N N . TYR A 1 80 ? -3.725 0.208 17.699 1.00 82.62 80 TYR A N 1
ATOM 666 C CA . TYR A 1 80 ? -4.759 1.113 17.193 1.00 82.62 80 TYR A CA 1
ATOM 667 C C . TYR A 1 80 ? -5.953 1.218 18.163 1.00 82.62 80 TYR A C 1
ATOM 669 O O . TYR A 1 80 ? -6.152 0.323 18.990 1.00 82.62 80 TYR A O 1
ATOM 677 N N . PRO A 1 81 ? -6.718 2.325 18.142 1.00 78.31 81 PRO A N 1
ATOM 678 C CA . PRO A 1 81 ? -7.866 2.510 19.023 1.00 78.31 81 PRO A CA 1
ATOM 679 C C . PRO A 1 81 ? -9.051 1.628 18.611 1.00 78.31 81 PRO A C 1
ATOM 681 O O . PRO A 1 81 ? -9.386 1.524 17.436 1.00 78.31 81 PRO A O 1
ATOM 684 N N . SER A 1 82 ? -9.725 1.049 19.601 1.00 77.69 82 SER A N 1
ATOM 685 C CA . SER A 1 82 ? -10.956 0.282 19.436 1.00 77.69 82 SER A CA 1
ATOM 686 C C . SER A 1 82 ? -12.145 1.067 19.982 1.00 77.69 82 SER A C 1
ATOM 688 O O . SER A 1 82 ? -12.333 1.178 21.195 1.00 77.69 82 SER A O 1
ATOM 690 N N . PHE A 1 83 ? -1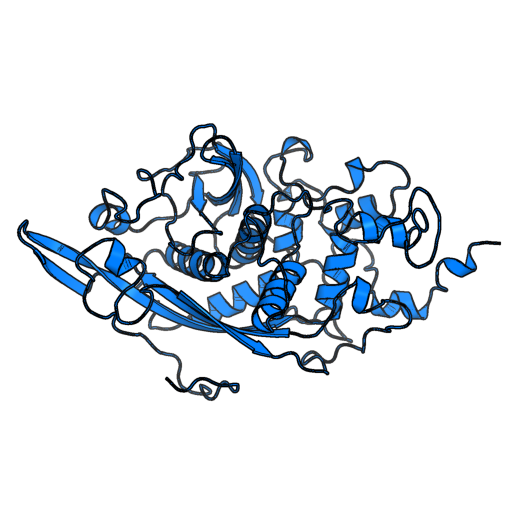2.985 1.539 19.069 1.00 72.06 83 PHE A N 1
ATOM 691 C CA . PHE A 1 83 ? -14.116 2.418 19.363 1.00 72.06 83 PHE A CA 1
ATOM 692 C C . PHE A 1 83 ? -15.339 1.760 19.993 1.00 72.06 83 PHE A C 1
ATOM 694 O O . PHE A 1 83 ? -16.098 2.440 20.669 1.00 72.06 83 PHE A O 1
ATOM 701 N N . GLU A 1 84 ? -15.489 0.448 19.836 1.00 71.12 84 GLU A N 1
ATOM 702 C CA . GLU A 1 84 ? -16.613 -0.319 20.398 1.00 71.12 84 GLU A CA 1
ATOM 703 C C . GLU A 1 84 ? -16.298 -0.878 21.792 1.00 71.12 84 GLU A C 1
ATOM 705 O O . GLU A 1 84 ? -17.183 -1.147 22.599 1.00 71.12 84 GLU A O 1
ATOM 710 N N . ASN A 1 85 ? -15.010 -1.037 22.108 1.00 65.62 85 ASN A N 1
ATOM 711 C CA . ASN A 1 85 ? -14.575 -1.510 23.417 1.00 65.62 85 ASN A CA 1
ATOM 712 C C . ASN A 1 85 ? -14.271 -0.314 24.327 1.00 65.62 85 ASN A C 1
ATOM 714 O O . ASN A 1 85 ? -13.145 0.185 24.372 1.00 65.62 85 ASN A O 1
ATOM 718 N N . ILE A 1 86 ? -15.279 0.129 25.075 1.00 63.59 86 ILE A N 1
ATOM 719 C CA . ILE A 1 86 ? -15.164 1.197 26.074 1.00 63.59 86 ILE A CA 1
ATOM 720 C C . ILE A 1 86 ? -15.132 0.554 27.466 1.00 63.59 86 ILE A C 1
ATOM 722 O O . ILE A 1 86 ? -16.129 -0.013 27.907 1.00 63.59 86 ILE A O 1
ATOM 726 N N . ASP A 1 87 ? -13.996 0.621 28.172 1.00 56.44 87 ASP A N 1
ATOM 727 C CA . ASP A 1 87 ? -13.808 -0.107 29.452 1.00 56.44 87 ASP A CA 1
ATOM 728 C C . ASP A 1 87 ? -13.735 0.797 30.692 1.00 56.44 87 ASP A C 1
ATOM 730 O O . ASP A 1 87 ? -13.566 0.326 31.817 1.00 56.44 87 ASP A O 1
ATOM 734 N N . ALA A 1 88 ? -13.908 2.110 30.548 1.00 52.41 88 ALA A N 1
ATOM 735 C CA . ALA A 1 88 ? -14.103 2.952 31.720 1.00 52.41 88 ALA A CA 1
ATOM 736 C C . ALA A 1 88 ? -14.920 4.198 31.416 1.00 52.41 88 ALA A C 1
ATOM 738 O O . ALA A 1 88 ? -14.607 4.981 30.527 1.00 52.41 88 ALA A O 1
ATOM 739 N N . ILE A 1 89 ? -15.923 4.391 32.257 1.00 50.81 89 ILE A N 1
ATOM 740 C CA . ILE A 1 89 ? -16.415 5.693 32.662 1.00 50.81 89 ILE A CA 1
ATOM 741 C C . ILE A 1 89 ? -15.337 6.297 33.578 1.00 50.81 89 ILE A C 1
ATOM 743 O O . ILE A 1 89 ? -15.161 5.856 34.719 1.00 50.81 89 ILE A O 1
ATOM 747 N N . GLU A 1 90 ? -14.570 7.272 33.097 1.00 50.88 90 GLU A N 1
ATOM 748 C CA . GLU A 1 90 ? -13.813 8.148 33.996 1.00 50.88 90 GLU A CA 1
ATOM 749 C C . GLU A 1 90 ? -14.744 9.247 34.508 1.00 50.88 90 GLU A C 1
ATOM 751 O O . GLU A 1 90 ? -15.504 9.820 33.740 1.00 50.88 90 GLU A O 1
ATOM 756 N N . LEU A 1 91 ? -14.715 9.535 35.811 1.00 47.47 91 LEU A N 1
ATOM 757 C CA . LEU A 1 91 ? -15.402 10.704 36.357 1.00 47.47 91 LEU A CA 1
ATOM 758 C C . LEU A 1 91 ? -14.464 11.906 36.244 1.00 47.47 91 LEU A C 1
ATOM 760 O O . LEU A 1 91 ? -13.493 11.985 37.003 1.00 47.47 91 LEU A O 1
ATOM 764 N N . ASP A 1 92 ? -14.746 12.828 35.331 1.00 54.06 92 ASP A N 1
ATOM 765 C CA . ASP A 1 92 ? -14.132 14.153 35.334 1.00 54.06 92 ASP A CA 1
ATOM 766 C C . ASP A 1 92 ? -15.007 15.163 36.107 1.00 54.06 92 ASP A C 1
ATOM 768 O O . ASP A 1 92 ? -15.985 14.812 36.777 1.00 54.06 92 ASP A O 1
ATOM 772 N N . GLU A 1 93 ? -14.629 16.441 36.080 1.00 49.97 93 GLU A N 1
ATOM 773 C CA . GLU A 1 93 ? -15.390 17.516 36.730 1.00 49.97 93 GLU A CA 1
ATOM 774 C C . GLU A 1 93 ? -16.764 17.799 36.083 1.00 49.97 93 GLU A C 1
ATOM 776 O O . GLU A 1 93 ? -17.562 18.567 36.634 1.00 49.97 93 GLU A O 1
ATOM 781 N N . HIS A 1 94 ? -17.073 17.138 34.965 1.00 51.12 94 HIS A N 1
ATOM 782 C CA . HIS A 1 94 ? -18.301 17.249 34.184 1.00 51.12 94 HIS A CA 1
ATOM 783 C C . HIS A 1 94 ? -19.138 15.958 34.135 1.00 51.12 94 HIS A C 1
ATOM 785 O O . HIS A 1 94 ? -20.332 16.047 33.845 1.00 51.12 94 HIS A O 1
ATOM 791 N N . GLY A 1 95 ? -18.593 14.796 34.506 1.00 55.06 95 GLY A N 1
ATOM 792 C CA . GLY A 1 95 ? -19.341 13.545 34.620 1.00 55.06 95 GLY A CA 1
ATOM 793 C C . GLY A 1 95 ? -18.577 12.328 34.112 1.00 55.06 95 GLY A C 1
ATOM 794 O O . GLY A 1 95 ? -17.360 12.260 34.205 1.00 55.06 95 GLY A O 1
ATOM 795 N N . GLU A 1 96 ? -19.330 11.334 33.646 1.00 55.19 96 GLU A N 1
ATOM 796 C CA . GLU A 1 96 ? -18.825 10.079 33.096 1.00 55.19 96 GLU A CA 1
ATOM 797 C C . GLU A 1 96 ? -18.305 10.294 31.664 1.00 55.19 96 GLU A C 1
ATOM 799 O O . GLU A 1 96 ? -19.085 10.651 30.786 1.00 55.19 96 GLU A O 1
ATOM 804 N N . VAL A 1 97 ? -17.010 10.077 31.425 1.00 55.34 97 VAL A N 1
ATOM 805 C CA . VAL A 1 97 ? -16.381 10.172 30.101 1.00 55.34 97 VAL A CA 1
ATOM 806 C C . VAL A 1 97 ? -15.977 8.773 29.634 1.00 55.34 97 VAL A C 1
ATOM 808 O O . VAL A 1 97 ? -15.210 8.110 30.342 1.00 55.34 97 VAL A O 1
ATOM 811 N N . PRO A 1 98 ? -16.455 8.307 28.469 1.00 55.00 98 PRO A N 1
ATOM 812 C CA . PRO A 1 98 ? -16.042 7.024 27.917 1.00 55.00 98 PRO A CA 1
ATOM 813 C C . PRO A 1 98 ? -14.551 7.022 27.533 1.00 55.00 98 PRO A C 1
ATOM 815 O O . PRO A 1 98 ? -14.017 8.000 27.004 1.00 55.00 98 PRO A O 1
ATOM 818 N N . VAL A 1 99 ? -13.866 5.911 27.816 1.00 60.28 99 VAL A N 1
ATOM 819 C CA . VAL A 1 99 ? -12.448 5.690 27.491 1.00 60.28 99 VAL A CA 1
ATOM 820 C C . VAL A 1 99 ? -12.300 4.589 26.443 1.00 60.28 99 VAL A C 1
ATOM 822 O O . VAL A 1 99 ? -12.617 3.429 26.707 1.00 60.28 99 VAL A O 1
ATOM 825 N N . THR A 1 100 ? -11.756 4.958 25.283 1.00 66.06 100 THR A N 1
ATOM 826 C CA . THR A 1 100 ? -11.408 4.052 24.180 1.00 66.06 100 THR A CA 1
ATOM 827 C C . THR A 1 100 ? -10.290 3.090 24.591 1.00 66.06 100 THR A C 1
ATOM 829 O O . THR A 1 100 ? -9.246 3.517 25.100 1.00 66.06 100 THR A O 1
ATOM 832 N N . LEU A 1 101 ? -10.487 1.791 24.363 1.00 71.38 101 LEU A N 1
ATOM 833 C CA . LEU A 1 101 ? -9.422 0.794 24.479 1.00 71.38 101 LEU A CA 1
ATOM 834 C C . LEU A 1 101 ? -8.536 0.759 23.231 1.00 71.38 101 LEU A C 1
ATOM 836 O O . LEU A 1 101 ? -8.837 1.377 22.218 1.00 71.38 101 LEU A O 1
ATOM 840 N N . PHE A 1 102 ? -7.420 0.038 23.315 1.00 75.38 102 PHE A N 1
ATOM 841 C CA . PHE A 1 102 ? -6.507 -0.162 22.196 1.00 75.38 102 PHE A CA 1
ATOM 842 C C . PHE A 1 102 ? -6.328 -1.650 21.955 1.00 75.38 102 PHE A C 1
ATOM 844 O O . PHE A 1 102 ? -6.082 -2.401 22.902 1.00 75.38 102 PHE A O 1
ATOM 851 N N . ASP A 1 103 ? -6.398 -2.042 20.693 1.00 78.94 103 ASP A N 1
ATOM 852 C CA . ASP A 1 103 ? -6.045 -3.380 20.257 1.00 78.94 103 ASP A CA 1
ATOM 853 C C . ASP A 1 103 ? -4.687 -3.356 19.557 1.00 78.94 103 ASP A C 1
ATOM 855 O O . ASP A 1 103 ? -4.191 -2.313 19.117 1.00 78.94 103 ASP A O 1
ATOM 859 N N . ALA A 1 104 ? -4.031 -4.513 19.538 1.00 83.31 104 ALA A N 1
ATOM 860 C CA . ALA A 1 104 ? -2.732 -4.656 18.914 1.00 83.31 104 ALA A CA 1
ATOM 861 C C . ALA A 1 104 ? -2.546 -6.049 18.326 1.00 83.31 104 ALA A C 1
ATOM 863 O O . ALA A 1 104 ? -2.988 -7.047 18.901 1.00 83.31 104 ALA A O 1
ATOM 864 N N . PHE A 1 105 ? -1.833 -6.112 17.209 1.00 84.19 105 PHE A N 1
ATOM 865 C CA . PHE A 1 105 ? -1.416 -7.363 16.594 1.00 84.19 105 PHE A CA 1
ATOM 866 C C . PHE A 1 105 ? -0.067 -7.203 15.899 1.00 84.19 105 PHE A C 1
ATOM 868 O O . PHE A 1 105 ? 0.405 -6.095 15.643 1.00 84.19 105 PHE A O 1
ATOM 875 N N . VAL A 1 106 ? 0.566 -8.342 15.629 1.00 83.31 106 VAL A N 1
ATOM 876 C CA . VAL A 1 106 ? 1.845 -8.417 14.930 1.00 83.31 106 VAL A CA 1
ATOM 877 C C . VAL A 1 106 ? 1.667 -9.279 13.700 1.00 83.31 106 VAL A C 1
ATOM 879 O O . VAL A 1 106 ? 1.084 -10.357 13.789 1.00 83.31 106 VAL A O 1
ATOM 882 N N . PHE A 1 107 ? 2.228 -8.839 12.585 1.00 88.44 107 PHE A N 1
ATOM 883 C CA . PHE A 1 107 ? 2.375 -9.670 11.400 1.00 88.44 107 PHE A CA 1
ATOM 884 C C . PHE A 1 107 ? 3.711 -9.394 10.717 1.00 88.44 107 PHE A C 1
ATOM 886 O O . PHE A 1 107 ? 4.385 -8.393 10.987 1.00 88.44 107 PHE A O 1
ATOM 893 N N . SER A 1 108 ? 4.089 -10.302 9.824 1.00 89.00 108 SER A N 1
ATOM 894 C CA . SER A 1 108 ? 5.288 -10.177 9.008 1.00 89.00 108 SER A CA 1
ATOM 895 C C . SER A 1 108 ? 4.944 -10.406 7.545 1.00 89.00 108 SER A C 1
ATOM 897 O O . SER A 1 108 ? 4.046 -11.181 7.227 1.00 89.00 108 SER A O 1
ATOM 899 N N . PHE A 1 109 ? 5.684 -9.756 6.657 1.00 92.81 109 PHE A N 1
ATOM 900 C CA . PHE A 1 109 ? 5.606 -9.981 5.219 1.00 92.81 109 PHE A CA 1
ATOM 901 C C . PHE A 1 109 ? 6.991 -9.862 4.591 1.00 92.81 109 PHE A C 1
ATOM 903 O O . PHE A 1 109 ? 7.882 -9.206 5.137 1.00 92.81 109 PHE A O 1
ATOM 910 N N . THR A 1 110 ? 7.153 -10.467 3.417 1.00 94.50 110 THR A N 1
ATOM 911 C CA . THR A 1 110 ? 8.381 -10.360 2.630 1.00 94.50 110 THR A CA 1
ATOM 912 C C . THR A 1 110 ? 8.099 -9.776 1.250 1.00 94.50 110 THR A C 1
ATOM 914 O O . THR A 1 110 ? 7.149 -10.173 0.565 1.00 94.50 110 THR A O 1
ATOM 917 N N . LEU A 1 111 ? 8.951 -8.829 0.865 1.00 95.25 111 LEU A N 1
ATOM 918 C CA . LEU A 1 111 ? 9.073 -8.255 -0.466 1.00 95.25 111 LEU A CA 1
ATOM 919 C C . LEU A 1 111 ? 10.282 -8.881 -1.170 1.00 95.25 111 LEU A C 1
ATOM 921 O O . LEU A 1 111 ? 11.402 -8.815 -0.657 1.00 95.25 111 LEU A O 1
ATOM 925 N N . ASP A 1 112 ? 10.055 -9.485 -2.334 1.00 95.38 112 ASP A N 1
ATOM 926 C CA . ASP A 1 112 ? 11.116 -10.072 -3.152 1.00 95.38 112 ASP A CA 1
ATOM 927 C C . ASP A 1 112 ? 11.780 -9.025 -4.057 1.00 95.38 112 ASP A C 1
ATOM 929 O O . ASP A 1 112 ? 11.127 -8.118 -4.584 1.00 95.38 112 ASP A O 1
ATOM 933 N N . GLN A 1 113 ? 13.077 -9.194 -4.317 1.00 94.25 113 GLN A N 1
ATOM 934 C CA . GLN A 1 113 ? 13.819 -8.348 -5.254 1.00 94.25 113 GLN A CA 1
ATOM 935 C C . GLN A 1 113 ? 13.184 -8.259 -6.657 1.00 94.25 113 GLN A C 1
ATOM 937 O O . GLN A 1 113 ? 13.257 -7.205 -7.290 1.00 94.25 113 GLN A O 1
ATOM 942 N N . TRP A 1 114 ? 12.538 -9.320 -7.156 1.00 92.50 114 TRP A N 1
ATOM 943 C CA . TRP A 1 114 ? 11.866 -9.304 -8.459 1.00 92.50 114 TRP A CA 1
ATOM 944 C C . TRP A 1 114 ? 10.581 -8.491 -8.459 1.00 92.50 114 TRP A C 1
ATOM 946 O O . TRP A 1 114 ? 10.282 -7.861 -9.472 1.00 92.50 114 TRP A O 1
ATOM 956 N N . GLU A 1 115 ? 9.839 -8.477 -7.353 1.00 93.06 115 GLU A N 1
ATOM 957 C CA . GLU A 1 115 ? 8.647 -7.635 -7.211 1.00 93.06 115 GLU A CA 1
ATOM 958 C C . GLU A 1 115 ? 9.044 -6.160 -7.184 1.00 93.06 115 GLU A C 1
ATOM 960 O O . GLU A 1 115 ? 8.458 -5.341 -7.890 1.00 93.06 115 GLU A O 1
ATOM 965 N N . LEU A 1 116 ? 10.105 -5.828 -6.443 1.00 93.31 116 LEU A N 1
ATOM 966 C CA . LEU A 1 116 ? 10.639 -4.471 -6.394 1.00 93.31 116 LEU A CA 1
ATOM 967 C C . LEU A 1 116 ? 11.179 -4.025 -7.763 1.00 93.31 116 LEU A C 1
ATOM 969 O O . LEU A 1 116 ? 10.858 -2.932 -8.233 1.00 93.31 116 LEU A O 1
ATOM 973 N N . LEU A 1 117 ? 11.922 -4.894 -8.455 1.00 91.50 117 LEU A N 1
ATOM 974 C CA . LEU A 1 117 ? 12.371 -4.640 -9.824 1.00 91.50 117 LEU A CA 1
ATOM 975 C C . LEU A 1 117 ? 11.184 -4.433 -10.778 1.00 91.50 117 LEU A C 1
ATOM 977 O O . LEU A 1 117 ? 11.185 -3.493 -11.573 1.00 91.50 117 LEU A O 1
ATOM 981 N N . GLU A 1 118 ? 10.161 -5.289 -10.715 1.00 88.56 118 GLU A N 1
ATOM 982 C CA . GLU A 1 118 ? 8.936 -5.129 -11.500 1.00 88.56 118 GLU A CA 1
ATOM 983 C C . GLU A 1 118 ? 8.272 -3.776 -11.218 1.00 88.56 118 GLU A C 1
ATOM 985 O O . GLU A 1 118 ? 7.900 -3.068 -12.160 1.00 88.56 118 GLU A O 1
ATOM 990 N N . ALA A 1 119 ? 8.179 -3.383 -9.948 1.00 91.06 119 ALA A N 1
ATOM 991 C CA . ALA A 1 119 ? 7.587 -2.123 -9.537 1.00 91.06 119 ALA A CA 1
ATOM 992 C C . ALA A 1 119 ? 8.293 -0.921 -10.171 1.00 91.06 119 ALA A C 1
ATOM 994 O O . ALA A 1 119 ? 7.634 -0.131 -10.853 1.00 91.06 119 ALA A O 1
ATOM 995 N N . PHE A 1 120 ? 9.624 -0.847 -10.069 1.00 88.44 120 PHE A N 1
ATOM 996 C CA . PHE A 1 120 ? 10.422 0.208 -10.703 1.00 88.44 120 PHE A CA 1
ATOM 997 C C . PHE A 1 120 ? 10.270 0.233 -12.225 1.00 88.44 120 PHE A C 1
ATOM 999 O O . PHE A 1 120 ? 10.176 1.304 -12.831 1.00 88.44 120 PHE A O 1
ATOM 1006 N N . ARG A 1 121 ? 10.243 -0.932 -12.879 1.00 85.50 121 ARG A N 1
ATOM 1007 C CA . ARG A 1 121 ? 10.113 -1.025 -14.344 1.00 85.50 121 ARG A CA 1
ATOM 1008 C C . ARG A 1 121 ? 8.723 -0.634 -14.839 1.00 85.50 121 ARG A C 1
ATOM 1010 O O . ARG A 1 121 ? 8.574 -0.180 -15.975 1.00 85.50 121 ARG A O 1
ATOM 1017 N N . TRP A 1 122 ? 7.699 -0.846 -14.017 1.00 83.75 122 TRP A N 1
ATOM 1018 C CA . TRP A 1 122 ? 6.316 -0.537 -14.363 1.00 83.75 122 TRP A CA 1
ATOM 1019 C C . TRP A 1 122 ? 5.938 0.894 -14.050 1.00 83.75 122 TRP A C 1
ATOM 1021 O O . TRP A 1 122 ? 5.272 1.540 -14.856 1.00 83.75 122 TRP A O 1
ATOM 1031 N N . ASN A 1 123 ? 6.360 1.386 -12.895 1.00 87.75 123 ASN A N 1
ATOM 1032 C CA . ASN A 1 123 ? 5.923 2.675 -12.412 1.00 87.75 123 ASN A CA 1
ATOM 1033 C C . ASN A 1 123 ? 6.736 3.824 -13.018 1.00 87.75 123 ASN A C 1
ATOM 1035 O O . ASN A 1 123 ? 6.162 4.849 -13.377 1.00 87.75 123 ASN A O 1
ATOM 1039 N N . SER A 1 124 ? 8.047 3.654 -13.216 1.00 87.75 124 SER A N 1
ATOM 1040 C CA . SER A 1 124 ? 8.888 4.734 -13.732 1.00 87.75 124 SER A CA 1
ATOM 1041 C C . SER A 1 124 ? 8.745 4.939 -15.239 1.00 87.75 124 SER A C 1
ATOM 1043 O O . SER A 1 124 ? 9.156 4.110 -16.056 1.00 87.75 124 SER A O 1
ATOM 1045 N N . ILE A 1 125 ? 8.253 6.120 -15.626 1.00 84.31 125 ILE A N 1
ATOM 1046 C CA . ILE A 1 125 ? 8.225 6.545 -17.031 1.00 84.31 125 ILE A CA 1
ATOM 1047 C C . ILE A 1 125 ? 9.649 6.683 -17.592 1.00 84.31 125 ILE A C 1
ATOM 1049 O O . ILE A 1 125 ? 9.876 6.418 -18.775 1.00 84.31 125 ILE A O 1
ATOM 1053 N N . ALA A 1 126 ? 10.616 7.088 -16.764 1.00 82.62 126 ALA A N 1
ATOM 1054 C CA . ALA A 1 126 ? 12.015 7.187 -17.166 1.00 82.62 126 ALA A CA 1
ATOM 1055 C C . ALA A 1 126 ? 12.588 5.808 -17.524 1.00 82.62 126 ALA A C 1
ATOM 1057 O O . ALA A 1 126 ? 13.125 5.649 -18.620 1.00 82.62 126 ALA A O 1
ATOM 1058 N N . ASN A 1 127 ? 12.381 4.801 -16.670 1.00 82.81 127 ASN A N 1
ATOM 1059 C CA . ASN A 1 127 ? 12.816 3.422 -16.909 1.00 82.81 127 ASN A CA 1
ATOM 1060 C C . ASN A 1 127 ? 12.186 2.856 -18.173 1.00 82.81 127 ASN A C 1
ATOM 1062 O O . ASN A 1 127 ? 12.886 2.350 -19.046 1.00 82.81 127 ASN A O 1
ATOM 1066 N N . GLN A 1 128 ? 10.872 3.020 -18.334 1.00 80.25 128 GLN A N 1
ATOM 1067 C CA . GLN A 1 128 ? 10.182 2.561 -19.536 1.00 80.25 128 GLN A CA 1
ATOM 1068 C C . GLN A 1 128 ? 10.745 3.177 -20.824 1.00 80.25 128 GLN A C 1
ATOM 1070 O O . GLN A 1 128 ? 10.683 2.552 -21.880 1.00 80.25 128 GLN A O 1
ATOM 1075 N N . LYS A 1 129 ? 11.243 4.414 -20.767 1.00 77.50 129 LYS A N 1
ATOM 1076 C CA . LYS A 1 129 ? 11.823 5.121 -21.911 1.00 77.50 129 LYS A CA 1
ATOM 1077 C C . LYS A 1 129 ? 13.286 4.745 -22.158 1.00 77.50 129 LYS A C 1
ATOM 1079 O O . LYS A 1 129 ? 13.676 4.575 -23.315 1.00 77.50 129 LYS A O 1
ATOM 1084 N N . LEU A 1 130 ? 14.067 4.581 -21.092 1.00 77.56 130 LEU A N 1
ATOM 1085 C CA . LEU A 1 130 ? 15.448 4.099 -21.140 1.00 77.56 130 LEU A CA 1
ATOM 1086 C C . LEU A 1 130 ? 15.503 2.678 -21.710 1.00 77.56 130 LEU A C 1
ATOM 1088 O O . LEU A 1 130 ? 16.227 2.424 -22.667 1.00 77.56 130 LEU A O 1
ATOM 1092 N N . GLU A 1 131 ? 14.647 1.775 -21.228 1.00 77.06 131 GLU A N 1
ATOM 1093 C CA . GLU A 1 131 ? 14.560 0.398 -21.731 1.00 77.06 131 GLU A CA 1
ATOM 1094 C C . GLU A 1 131 ? 14.116 0.313 -23.202 1.00 77.06 131 GLU A C 1
ATOM 1096 O O . GLU A 1 131 ? 14.380 -0.687 -23.863 1.00 77.06 131 GLU A O 1
ATOM 1101 N N . ARG A 1 132 ? 13.469 1.355 -23.745 1.00 73.62 132 ARG A N 1
ATOM 1102 C CA . ARG A 1 132 ? 13.121 1.465 -25.176 1.00 73.62 132 ARG A CA 1
ATOM 1103 C C . ARG A 1 132 ? 14.249 2.043 -26.038 1.00 73.62 132 ARG A C 1
ATOM 1105 O O . ARG A 1 132 ? 14.046 2.223 -27.238 1.00 73.62 132 ARG A O 1
ATOM 1112 N N . GLY A 1 133 ? 15.388 2.401 -25.447 1.00 73.62 133 GLY A N 1
ATOM 1113 C CA . GLY A 1 133 ? 16.470 3.104 -26.138 1.00 73.62 133 GLY A CA 1
ATOM 1114 C C . GLY A 1 133 ? 16.084 4.513 -26.599 1.00 73.62 133 GLY A C 1
ATOM 1115 O O . GLY A 1 133 ? 16.678 5.037 -27.535 1.00 73.62 133 GLY A O 1
ATOM 1116 N N . GLN A 1 134 ? 15.055 5.123 -25.994 1.00 73.12 134 GLN A N 1
ATOM 1117 C CA . GLN A 1 134 ? 14.667 6.508 -26.296 1.00 73.12 134 GLN A CA 1
ATOM 1118 C C . GLN A 1 134 ? 15.512 7.527 -25.527 1.00 73.12 134 GLN A C 1
ATOM 1120 O O . GLN A 1 134 ? 15.554 8.692 -25.912 1.00 73.12 134 GLN A O 1
ATOM 1125 N N . TYR A 1 135 ? 16.124 7.091 -24.426 1.00 71.69 135 TYR A N 1
ATOM 1126 C CA . TYR A 1 135 ? 16.967 7.887 -23.544 1.00 71.69 135 TYR A CA 1
ATOM 1127 C C . TYR A 1 135 ? 18.221 7.085 -23.221 1.00 71.69 135 TYR A C 1
ATOM 1129 O O . TYR A 1 135 ? 18.209 5.853 -23.264 1.00 71.69 135 TYR A O 1
ATOM 1137 N N . GLU A 1 136 ? 19.280 7.798 -22.866 1.00 71.25 136 GLU A N 1
ATOM 1138 C CA . GLU A 1 136 ? 20.546 7.213 -22.441 1.00 71.25 136 GLU A CA 1
ATOM 1139 C C . GLU A 1 136 ? 20.806 7.561 -20.973 1.00 71.25 136 GLU A C 1
ATOM 1141 O O . GLU A 1 136 ? 20.318 8.568 -20.451 1.00 71.25 136 GLU A O 1
ATOM 1146 N N . HIS A 1 137 ? 21.575 6.718 -20.291 1.00 67.38 137 HIS A N 1
ATOM 1147 C CA . HIS A 1 137 ? 21.977 6.991 -18.919 1.00 67.38 137 HIS A CA 1
ATOM 1148 C C . HIS A 1 137 ? 22.997 8.141 -18.895 1.00 67.38 137 HIS A C 1
ATOM 1150 O O . HIS A 1 137 ? 23.971 8.128 -19.650 1.00 67.38 137 HIS A O 1
ATOM 1156 N N . SER A 1 138 ? 22.814 9.128 -18.016 1.00 67.88 138 SER A N 1
ATOM 1157 C CA . SER A 1 138 ? 23.667 10.331 -17.949 1.00 67.88 138 SER A CA 1
ATOM 1158 C C . SER A 1 138 ? 25.129 10.037 -17.641 1.00 67.88 138 SER A C 1
ATOM 1160 O O . SER A 1 138 ? 26.022 10.645 -18.221 1.00 67.88 138 SER A O 1
ATOM 1162 N N . SER A 1 139 ? 25.402 9.039 -16.800 1.00 63.06 139 SER A N 1
ATOM 1163 C CA . SER A 1 139 ? 26.775 8.587 -16.536 1.00 63.06 139 SER A CA 1
ATOM 1164 C C . SER A 1 139 ? 27.476 7.978 -17.762 1.00 63.06 139 SER A C 1
ATOM 1166 O O . SER A 1 139 ? 28.689 7.771 -17.727 1.00 63.06 139 SER A O 1
ATOM 1168 N N . GLN A 1 140 ? 26.733 7.692 -18.836 1.00 58.09 140 GLN A N 1
ATOM 1169 C CA . GLN A 1 140 ? 27.225 7.063 -20.060 1.00 58.09 140 GLN A CA 1
ATOM 1170 C C . GLN A 1 140 ? 27.160 7.991 -21.284 1.00 58.09 140 GLN A C 1
ATOM 1172 O O . GLN A 1 140 ? 27.670 7.612 -22.339 1.00 58.09 140 GLN A O 1
ATOM 1177 N N . SER A 1 141 ? 26.560 9.187 -21.175 1.00 54.72 141 SER A N 1
ATOM 1178 C CA . SER A 1 141 ? 26.261 10.030 -22.338 1.00 54.72 141 SER A CA 1
ATOM 1179 C C . SER A 1 141 ? 26.231 11.534 -22.042 1.00 54.72 141 SER A C 1
ATOM 1181 O O . SER A 1 141 ? 25.678 11.973 -21.039 1.00 54.72 141 SER A O 1
ATOM 1183 N N . ASP A 1 142 ? 26.745 12.332 -22.985 1.00 59.94 142 ASP A N 1
ATOM 1184 C CA . ASP A 1 142 ? 26.602 13.799 -23.022 1.00 59.94 142 ASP A CA 1
ATOM 1185 C C . ASP A 1 142 ? 25.290 14.246 -23.722 1.00 59.94 142 ASP A C 1
ATOM 1187 O O . ASP A 1 142 ? 25.139 15.410 -24.111 1.00 59.94 142 ASP A O 1
ATOM 1191 N N . ALA A 1 143 ? 24.350 13.325 -23.968 1.00 59.72 143 ALA A N 1
ATOM 1192 C CA . ALA A 1 143 ? 23.109 13.605 -24.686 1.00 59.72 143 ALA A CA 1
ATOM 1193 C C . ALA A 1 143 ? 22.181 14.576 -23.931 1.00 59.72 143 ALA A C 1
ATOM 1195 O O . ALA A 1 143 ? 22.066 14.564 -22.709 1.00 59.72 143 ALA A O 1
ATOM 1196 N N . ILE A 1 144 ? 21.444 15.392 -24.695 1.00 56.06 144 ILE A N 1
ATOM 1197 C CA . ILE A 1 144 ? 20.450 16.350 -24.169 1.00 56.06 144 ILE A CA 1
ATOM 1198 C C . ILE A 1 144 ? 19.274 15.627 -23.482 1.00 56.06 144 ILE A C 1
ATOM 1200 O O . ILE A 1 144 ? 18.653 16.183 -22.579 1.00 56.06 144 ILE A O 1
ATOM 1204 N N . ASP A 1 145 ? 19.003 14.384 -23.884 1.00 64.44 145 ASP A N 1
ATOM 1205 C CA . ASP A 1 145 ? 17.973 13.508 -23.323 1.00 64.44 145 ASP A CA 1
ATOM 1206 C C . ASP A 1 145 ? 18.589 12.421 -22.424 1.00 64.44 145 ASP A C 1
ATOM 1208 O O . ASP A 1 145 ? 18.168 11.268 -22.445 1.00 64.44 145 ASP A O 1
ATOM 1212 N N . ALA A 1 146 ? 19.620 12.754 -21.649 1.00 70.81 146 ALA A N 1
ATOM 1213 C CA . ALA A 1 146 ? 20.146 11.832 -20.653 1.00 70.81 146 ALA A CA 1
ATOM 1214 C C . ALA A 1 146 ? 19.299 11.836 -19.366 1.00 70.81 146 ALA A C 1
ATOM 1216 O O . ALA A 1 146 ? 18.730 12.866 -18.995 1.00 70.81 146 ALA A O 1
ATOM 1217 N N . ILE A 1 147 ? 19.208 10.688 -18.690 1.00 76.00 147 ILE A N 1
ATOM 1218 C CA . ILE A 1 147 ? 18.501 10.535 -17.409 1.00 76.00 147 ILE A CA 1
ATOM 1219 C C . ILE A 1 147 ? 19.505 10.133 -16.325 1.00 76.00 147 ILE A C 1
ATOM 1221 O O . ILE A 1 147 ? 20.299 9.215 -16.527 1.00 76.00 147 ILE A O 1
ATOM 1225 N N . ASP A 1 148 ? 19.482 10.841 -15.199 1.00 79.62 148 ASP A N 1
ATOM 1226 C CA . ASP A 1 148 ? 20.303 10.611 -14.005 1.00 79.62 148 ASP A CA 1
ATOM 1227 C C . ASP A 1 148 ? 19.520 10.044 -12.814 1.00 79.62 148 ASP A C 1
ATOM 1229 O O . ASP A 1 148 ? 20.134 9.502 -11.900 1.00 79.62 148 ASP A O 1
ATOM 1233 N N . ASP A 1 149 ? 18.191 10.136 -12.847 1.00 81.81 149 ASP A N 1
ATOM 1234 C CA . ASP A 1 149 ? 17.290 9.645 -11.807 1.00 81.81 149 ASP A CA 1
ATOM 1235 C C . ASP A 1 149 ? 16.078 8.912 -12.427 1.00 81.81 149 ASP A C 1
ATOM 1237 O O . ASP A 1 149 ? 15.378 9.495 -13.277 1.00 81.81 149 ASP A O 1
ATOM 1241 N N . PRO A 1 150 ? 15.777 7.661 -12.014 1.00 80.12 150 PRO A N 1
ATOM 1242 C CA . PRO A 1 150 ? 14.599 6.923 -12.470 1.00 80.12 150 PRO A CA 1
ATOM 1243 C C . PRO A 1 150 ? 13.272 7.624 -12.136 1.00 80.12 150 PRO A C 1
ATOM 1245 O O . PRO A 1 150 ? 12.257 7.334 -12.768 1.00 80.12 150 PRO A O 1
ATOM 1248 N N . GLN A 1 151 ? 13.233 8.573 -11.202 1.00 85.06 151 GLN A N 1
ATOM 1249 C CA . GLN A 1 151 ? 12.007 9.281 -10.817 1.00 85.06 151 GLN A CA 1
ATOM 1250 C C . GLN A 1 151 ? 11.797 10.603 -11.577 1.00 85.06 151 GLN A C 1
ATOM 1252 O O . GLN A 1 151 ? 10.685 11.141 -11.615 1.00 85.06 151 GLN A O 1
ATOM 1257 N N . SER A 1 152 ? 12.818 11.083 -12.295 1.00 81.25 152 SER A N 1
ATOM 1258 C CA . SER A 1 152 ? 12.873 12.401 -12.956 1.00 81.25 152 SER A CA 1
ATOM 1259 C C . SER A 1 152 ? 11.770 12.696 -13.988 1.00 81.25 152 SER A C 1
ATOM 1261 O O . SER A 1 152 ? 11.583 13.846 -14.401 1.00 81.25 152 SER A O 1
ATOM 1263 N N . ARG A 1 153 ? 11.036 11.676 -14.452 1.00 79.25 153 ARG A N 1
ATOM 1264 C CA . ARG A 1 153 ? 9.941 11.809 -15.434 1.00 79.25 153 ARG A CA 1
ATOM 1265 C C . ARG A 1 153 ? 8.554 11.518 -14.861 1.00 79.25 153 ARG A C 1
ATOM 1267 O O . ARG A 1 153 ? 7.594 11.527 -15.628 1.00 79.25 153 ARG A O 1
ATOM 1274 N N . GLY A 1 154 ? 8.444 11.321 -13.548 1.00 84.50 154 GLY A N 1
ATOM 1275 C CA . GLY A 1 154 ? 7.191 10.981 -12.883 1.00 84.50 154 GLY A CA 1
ATOM 1276 C C . GLY A 1 154 ? 6.801 9.509 -13.026 1.00 84.50 154 GLY A C 1
ATOM 1277 O O . GLY A 1 154 ? 7.453 8.723 -13.724 1.00 84.50 154 GLY A O 1
ATOM 1278 N N . SER A 1 155 ? 5.739 9.156 -12.313 1.00 87.56 155 SER A N 1
ATOM 1279 C CA . SER A 1 155 ? 5.176 7.811 -12.272 1.00 87.56 155 SER A CA 1
ATOM 1280 C C . SER A 1 155 ? 4.106 7.613 -13.351 1.00 87.56 155 SER A C 1
ATOM 1282 O O . SER A 1 155 ? 3.503 8.563 -13.857 1.00 87.56 155 SER A O 1
ATOM 1284 N N . ALA A 1 156 ? 3.850 6.355 -13.704 1.00 85.75 156 ALA A N 1
ATOM 1285 C CA . ALA A 1 156 ? 2.745 5.950 -14.568 1.00 85.75 156 ALA A CA 1
ATOM 1286 C C . ALA A 1 156 ? 1.381 6.072 -13.858 1.00 85.75 156 ALA A C 1
ATOM 1288 O O . ALA A 1 156 ? 0.349 6.212 -14.513 1.00 85.75 156 ALA A O 1
ATOM 1289 N N . MET A 1 157 ? 1.365 6.031 -12.524 1.00 87.62 157 MET A N 1
ATOM 1290 C CA . MET A 1 157 ? 0.154 6.100 -11.703 1.00 87.62 157 MET A CA 1
ATOM 1291 C C . MET A 1 157 ? -0.478 7.495 -11.691 1.00 87.62 157 MET A C 1
ATOM 1293 O O . MET A 1 157 ? 0.148 8.460 -11.262 1.00 87.62 157 MET A O 1
ATOM 1297 N N . ILE A 1 158 ? -1.740 7.607 -12.120 1.00 80.69 158 ILE A N 1
ATOM 1298 C CA . ILE A 1 158 ? -2.483 8.878 -12.145 1.00 80.69 158 ILE A CA 1
ATOM 1299 C C . ILE A 1 158 ? -3.928 8.667 -11.714 1.00 80.69 158 ILE A C 1
ATOM 1301 O O . ILE A 1 158 ? -4.669 7.936 -12.359 1.00 80.69 158 ILE A O 1
ATOM 1305 N N . ALA A 1 159 ? -4.349 9.363 -10.660 1.00 72.56 159 ALA A N 1
ATOM 1306 C CA . ALA A 1 159 ? -5.662 9.167 -10.047 1.00 72.56 159 ALA A CA 1
ATOM 1307 C C . ALA A 1 159 ? -6.857 9.721 -10.825 1.00 72.56 159 ALA A C 1
ATOM 1309 O O . ALA A 1 159 ? -7.977 9.290 -10.598 1.00 72.56 159 ALA A O 1
ATOM 1310 N N . ARG A 1 160 ? -6.631 10.668 -11.736 1.00 73.88 160 ARG A N 1
ATOM 1311 C CA . ARG A 1 160 ? -7.704 11.480 -12.319 1.00 73.88 160 ARG A CA 1
ATOM 1312 C C . ARG A 1 160 ? -8.694 10.659 -13.150 1.00 73.88 160 ARG A C 1
ATOM 1314 O O . ARG A 1 160 ? -8.318 10.201 -14.233 1.00 73.88 160 ARG A O 1
ATOM 1321 N N . SER A 1 161 ? -9.958 10.605 -12.706 1.00 61.22 161 SER A N 1
ATOM 1322 C CA . SER A 1 161 ? -11.069 9.923 -13.402 1.00 61.22 161 SER A CA 1
ATOM 1323 C C . SER A 1 161 ? -11.129 10.287 -14.871 1.00 61.22 161 SER A C 1
ATOM 1325 O O . SER A 1 161 ? -11.254 9.399 -15.682 1.00 61.22 161 SER A O 1
ATOM 1327 N N . SER A 1 162 ? -10.981 11.567 -15.231 1.00 65.19 162 SER A N 1
ATOM 1328 C CA . SER A 1 162 ? -11.067 12.048 -16.624 1.00 65.19 162 SER A CA 1
ATOM 1329 C C . SER A 1 162 ? -10.089 11.404 -17.621 1.00 65.19 162 SER A C 1
ATOM 1331 O O . SER A 1 162 ? -10.270 11.571 -18.827 1.00 65.19 162 SER A O 1
ATOM 1333 N N . PHE A 1 163 ? -9.051 10.699 -17.154 1.00 67.19 163 PHE A N 1
ATOM 1334 C CA . PHE A 1 163 ? -8.192 9.878 -18.019 1.00 67.19 163 PHE A CA 1
ATOM 1335 C C . PHE A 1 163 ? -8.778 8.495 -18.315 1.00 67.19 163 PHE A C 1
ATOM 1337 O O . PHE A 1 163 ? -8.360 7.851 -19.274 1.00 67.19 163 PHE A O 1
ATOM 1344 N N . PHE A 1 164 ? -9.731 8.056 -17.507 1.00 66.94 164 PHE A N 1
ATOM 1345 C CA . PHE A 1 164 ? -10.462 6.806 -17.614 1.00 66.94 164 PHE A CA 1
ATOM 1346 C C . PHE A 1 164 ? -11.920 7.114 -17.991 1.00 66.94 164 PHE A C 1
ATOM 1348 O O . PHE A 1 164 ? -12.441 8.195 -17.733 1.00 66.94 164 PHE A O 1
ATOM 1355 N N . ASP A 1 165 ? -12.604 6.186 -18.653 1.00 66.81 165 ASP A N 1
ATOM 1356 C CA . ASP A 1 165 ? -13.956 6.472 -19.150 1.00 66.81 165 ASP A CA 1
ATOM 1357 C C . ASP A 1 165 ? -14.977 6.708 -18.014 1.00 66.81 165 ASP A C 1
ATOM 1359 O O . ASP A 1 165 ? -16.028 7.292 -18.271 1.00 66.81 165 ASP A O 1
ATOM 1363 N N . ASN A 1 166 ? -14.674 6.296 -16.770 1.00 78.56 166 ASN A N 1
ATOM 1364 C CA . ASN A 1 166 ? -15.505 6.479 -15.573 1.00 78.56 166 ASN A CA 1
ATOM 1365 C C . ASN A 1 166 ? -14.666 6.535 -14.274 1.00 78.56 166 ASN A C 1
ATOM 1367 O O . ASN A 1 166 ? -13.490 6.175 -14.265 1.00 78.56 166 ASN A O 1
ATOM 1371 N N . VAL A 1 167 ? -15.305 6.925 -13.160 1.00 85.12 167 VAL A N 1
ATOM 1372 C CA . VAL A 1 167 ? -14.732 6.888 -11.792 1.00 85.12 167 VAL A CA 1
ATOM 1373 C C . VAL A 1 167 ? -14.497 5.442 -11.315 1.00 85.12 167 VAL A C 1
ATOM 1375 O O . VAL A 1 167 ? -13.520 5.169 -10.616 1.00 85.12 167 VAL A O 1
ATOM 1378 N N . ASP A 1 168 ? -15.358 4.504 -11.725 1.00 89.88 168 ASP A N 1
ATOM 1379 C CA . ASP A 1 168 ? -15.212 3.071 -11.441 1.00 89.88 168 ASP A CA 1
ATOM 1380 C C . ASP A 1 168 ? -14.002 2.490 -12.186 1.00 89.88 168 ASP A C 1
ATOM 1382 O O . ASP A 1 168 ? -14.024 2.280 -13.408 1.00 89.88 168 ASP A O 1
ATOM 1386 N N . ALA A 1 169 ? -12.947 2.191 -11.430 1.00 87.19 169 ALA A N 1
ATOM 1387 C CA . ALA A 1 169 ? -11.698 1.664 -11.946 1.00 87.19 169 ALA A CA 1
ATOM 1388 C C . ALA A 1 169 ? -11.880 0.308 -12.635 1.00 87.19 169 ALA A C 1
ATOM 1390 O O . ALA A 1 169 ? -11.113 0.001 -13.550 1.00 87.19 169 ALA A O 1
ATOM 1391 N N . SER A 1 170 ? -12.882 -0.498 -12.259 1.00 84.00 170 SER A N 1
ATOM 1392 C CA . SER A 1 170 ? -13.132 -1.812 -12.868 1.00 84.00 170 SER A CA 1
ATOM 1393 C C . SER A 1 170 ? -13.450 -1.710 -14.363 1.00 84.00 170 SER A C 1
ATOM 1395 O O . SER A 1 170 ? -13.089 -2.608 -15.121 1.00 84.00 170 SER A O 1
ATOM 1397 N N . THR A 1 171 ? -14.003 -0.574 -14.803 1.00 84.06 171 THR A N 1
ATOM 1398 C CA . THR A 1 171 ? -14.332 -0.303 -16.211 1.00 84.06 171 THR A CA 1
ATOM 1399 C C . THR A 1 171 ? -13.111 -0.037 -17.092 1.00 84.06 171 THR A C 1
ATOM 1401 O O . THR A 1 171 ? -13.190 -0.202 -18.309 1.00 84.06 171 THR A O 1
ATOM 1404 N N . ALA A 1 172 ? -11.971 0.344 -16.504 1.00 79.25 172 ALA A N 1
ATOM 1405 C CA . ALA A 1 172 ? -10.721 0.477 -17.246 1.00 79.25 172 ALA A CA 1
ATOM 1406 C C . ALA A 1 172 ? -10.218 -0.904 -17.724 1.00 79.25 172 ALA A C 1
ATOM 1408 O O . ALA A 1 172 ? -10.578 -1.926 -17.132 1.00 79.25 172 ALA A O 1
ATOM 1409 N N . PRO A 1 173 ? -9.321 -0.980 -18.722 1.00 79.00 173 PRO A N 1
ATOM 1410 C CA . PRO A 1 173 ? -8.704 -2.249 -19.101 1.00 79.00 173 PRO A CA 1
ATOM 1411 C C . PRO A 1 173 ? -7.988 -2.929 -17.914 1.00 79.00 173 PRO A C 1
ATOM 1413 O O . PRO A 1 173 ? -7.680 -2.266 -16.909 1.00 79.00 173 PRO A O 1
ATOM 1416 N N . PRO A 1 174 ? -7.710 -4.241 -17.972 1.00 78.50 174 PRO A N 1
ATOM 1417 C CA . PRO A 1 174 ? -6.840 -4.908 -17.006 1.00 78.50 174 PRO A CA 1
ATOM 1418 C C . PRO A 1 174 ? -5.510 -4.162 -16.843 1.00 78.50 174 PRO A C 1
ATOM 1420 O O . PRO A 1 174 ? -5.008 -3.564 -17.798 1.00 78.50 174 PRO A O 1
ATOM 1423 N N . LEU A 1 175 ? -4.934 -4.196 -15.638 1.00 77.94 175 LEU A N 1
ATOM 1424 C CA . LEU A 1 175 ? -3.687 -3.491 -15.333 1.00 77.94 175 LEU A CA 1
ATOM 1425 C C . LEU A 1 175 ? -2.583 -3.859 -16.337 1.00 77.94 175 LEU A C 1
ATOM 1427 O O . LEU A 1 175 ? -1.893 -2.977 -16.850 1.00 77.94 175 LEU A O 1
ATOM 1431 N N . TYR A 1 176 ? -2.468 -5.143 -16.678 1.00 76.12 176 TYR A N 1
ATOM 1432 C CA . TYR A 1 176 ? -1.464 -5.587 -17.635 1.00 76.12 176 TYR A CA 1
ATOM 1433 C C . TYR A 1 176 ? -1.692 -5.056 -19.061 1.00 76.12 176 TYR A C 1
ATOM 1435 O O . TYR A 1 176 ? -0.746 -4.669 -19.744 1.00 76.12 176 TYR A O 1
ATOM 1443 N N . GLU A 1 177 ? -2.943 -4.955 -19.512 1.00 75.44 177 GLU A N 1
ATOM 1444 C CA . GLU A 1 177 ? -3.247 -4.367 -20.821 1.00 75.44 177 GLU A CA 1
ATOM 1445 C C . GLU A 1 177 ? -2.872 -2.879 -20.862 1.00 75.44 177 GLU A C 1
ATOM 1447 O O . GLU A 1 177 ? -2.293 -2.411 -21.847 1.00 75.44 177 GLU A O 1
ATOM 1452 N N . GLN A 1 178 ? -3.140 -2.145 -19.777 1.00 76.31 178 GLN A N 1
ATOM 1453 C CA . GLN A 1 178 ? -2.717 -0.749 -19.635 1.00 76.31 178 GLN A CA 1
ATOM 1454 C C . GLN A 1 178 ? -1.187 -0.637 -19.670 1.00 76.31 178 GLN A C 1
ATOM 1456 O O . GLN A 1 178 ? -0.652 0.194 -20.407 1.00 76.31 178 GLN A O 1
ATOM 1461 N N . TYR A 1 179 ? -0.478 -1.522 -18.959 1.00 74.31 179 TYR A N 1
ATOM 1462 C CA . TYR A 1 179 ? 0.983 -1.577 -18.986 1.00 74.31 179 TYR A CA 1
ATOM 1463 C C . TYR A 1 179 ? 1.526 -1.862 -20.385 1.00 74.31 179 TYR A C 1
ATOM 1465 O O . TYR A 1 179 ? 2.359 -1.106 -20.873 1.00 74.31 179 TYR A O 1
ATOM 1473 N N . ASN A 1 180 ? 1.043 -2.906 -21.059 1.00 73.12 180 ASN A N 1
ATOM 1474 C CA . ASN A 1 180 ? 1.488 -3.264 -22.404 1.00 73.12 180 ASN A CA 1
ATOM 1475 C C . ASN A 1 180 ? 1.201 -2.159 -23.411 1.00 73.12 180 ASN A C 1
ATOM 1477 O O . ASN A 1 180 ? 2.046 -1.835 -24.246 1.00 73.12 180 ASN A O 1
ATOM 1481 N N . THR A 1 181 ? 0.026 -1.539 -23.315 1.00 67.44 181 THR A N 1
ATOM 1482 C CA . THR A 1 181 ? -0.321 -0.392 -24.150 1.00 67.44 181 THR A CA 1
ATOM 1483 C C . THR A 1 181 ? 0.650 0.754 -23.897 1.00 67.44 181 THR A C 1
ATOM 1485 O O . THR A 1 181 ? 1.189 1.309 -24.852 1.00 67.44 181 THR A O 1
ATOM 1488 N N . GLY A 1 182 ? 0.960 1.077 -22.642 1.00 63.94 182 GLY A N 1
ATOM 1489 C CA . GLY A 1 182 ? 1.954 2.093 -22.314 1.00 63.94 182 GLY A CA 1
ATOM 1490 C C . GLY A 1 182 ? 3.354 1.731 -22.818 1.00 63.94 182 GLY A C 1
ATOM 1491 O O . GLY A 1 182 ? 3.988 2.503 -23.547 1.00 63.94 182 GLY A O 1
ATOM 1492 N N . ARG A 1 183 ? 3.829 0.530 -22.491 1.00 65.81 183 ARG A N 1
ATOM 1493 C CA . ARG A 1 183 ? 5.164 0.013 -22.809 1.00 65.81 183 ARG A CA 1
ATOM 1494 C C . ARG A 1 183 ? 5.424 -0.108 -24.308 1.00 65.81 183 ARG A C 1
ATOM 1496 O O . ARG A 1 183 ? 6.497 0.266 -24.775 1.00 65.81 183 ARG A O 1
ATOM 1503 N N . TYR A 1 184 ? 4.448 -0.587 -25.070 1.00 64.00 184 TYR A N 1
ATOM 1504 C CA . TYR A 1 184 ? 4.641 -0.953 -26.474 1.00 64.00 184 TYR A CA 1
ATOM 1505 C C . TYR A 1 184 ? 3.961 -0.005 -27.468 1.00 64.00 184 TYR A C 1
ATOM 1507 O O . TYR A 1 184 ? 4.236 -0.082 -28.669 1.00 64.00 184 TYR A O 1
ATOM 1515 N N . SER A 1 185 ? 3.145 0.959 -27.019 1.00 61.12 185 SER A N 1
ATOM 1516 C CA . SER A 1 185 ? 2.661 2.016 -27.913 1.00 61.12 18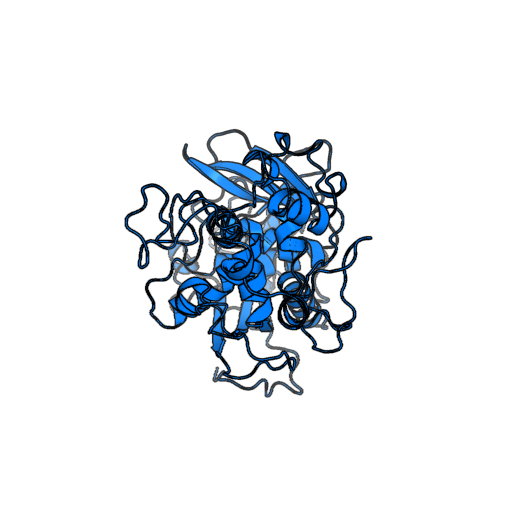5 SER A CA 1
ATOM 1517 C C . SER A 1 185 ? 3.736 3.089 -28.128 1.00 61.12 185 SER A C 1
ATOM 1519 O O . SER A 1 185 ? 4.199 3.783 -27.226 1.00 61.12 185 SER A O 1
ATOM 1521 N N . PHE A 1 186 ? 4.168 3.219 -29.380 1.00 50.78 186 PHE A N 1
ATOM 1522 C CA . PHE A 1 186 ? 5.361 3.978 -29.763 1.00 50.78 186 PHE A CA 1
ATOM 1523 C C . PHE A 1 186 ? 5.216 5.513 -29.740 1.00 50.78 186 PHE A C 1
ATOM 1525 O O . PHE A 1 186 ? 6.152 6.191 -30.165 1.00 50.78 186 PHE A O 1
ATOM 1532 N N . ARG A 1 187 ? 4.058 6.092 -29.372 1.00 50.78 187 ARG A N 1
ATOM 1533 C CA . ARG A 1 187 ? 3.755 7.482 -29.785 1.00 50.78 187 ARG A CA 1
ATOM 1534 C C . ARG A 1 187 ? 3.175 8.468 -28.776 1.00 50.78 187 ARG A C 1
ATOM 1536 O O . ARG A 1 187 ? 3.241 9.652 -29.085 1.00 50.78 187 ARG A O 1
ATOM 1543 N N . GLU A 1 188 ? 2.659 8.088 -27.609 1.00 57.50 188 GLU A N 1
ATOM 1544 C CA . GLU A 1 188 ? 1.946 9.066 -26.765 1.00 57.50 188 GLU A CA 1
ATOM 1545 C C . GLU A 1 188 ? 2.244 8.885 -25.273 1.00 57.50 188 GLU A C 1
ATOM 1547 O O . GLU A 1 188 ? 1.910 7.868 -24.680 1.00 57.50 188 GLU A O 1
ATOM 1552 N N . TYR A 1 189 ? 2.835 9.915 -24.656 1.00 56.09 189 TYR A N 1
ATOM 1553 C CA . TYR A 1 189 ? 3.053 10.007 -23.204 1.00 56.09 189 TYR A CA 1
ATOM 1554 C C . TYR A 1 189 ? 1.745 9.853 -22.409 1.00 56.09 189 TYR A C 1
ATOM 1556 O O . TYR A 1 189 ? 1.735 9.337 -21.298 1.00 56.09 189 TYR A O 1
ATOM 1564 N N . GLU A 1 190 ? 0.621 10.270 -22.995 1.00 55.53 190 GLU A N 1
ATOM 1565 C CA . GLU A 1 190 ? -0.714 10.131 -22.405 1.00 55.53 190 GLU A CA 1
ATOM 1566 C C . GLU A 1 190 ? -1.179 8.670 -22.303 1.00 55.53 190 GLU A C 1
ATOM 1568 O O . GLU A 1 190 ? -2.006 8.373 -21.449 1.00 55.53 190 GLU A O 1
ATOM 1573 N N . LYS A 1 191 ? -0.597 7.748 -23.086 1.00 59.12 191 LYS A N 1
ATOM 1574 C CA . LYS A 1 191 ? -0.890 6.305 -23.035 1.00 59.12 191 LYS A CA 1
ATOM 1575 C C . LYS A 1 191 ? -0.054 5.535 -22.009 1.00 59.12 191 LYS A C 1
ATOM 1577 O O . LYS A 1 191 ? -0.256 4.339 -21.859 1.00 59.12 191 LYS A O 1
ATOM 1582 N N . LEU A 1 192 ? 0.875 6.200 -21.315 1.00 62.44 192 LEU A N 1
ATOM 1583 C CA . LEU A 1 192 ? 1.685 5.604 -20.239 1.00 62.44 192 LEU A CA 1
ATOM 1584 C C . LEU A 1 192 ? 0.982 5.630 -18.876 1.00 62.44 192 LEU A C 1
ATOM 1586 O O . LEU A 1 192 ? 1.593 5.280 -17.872 1.00 62.44 192 LEU A O 1
ATOM 1590 N N . ARG A 1 193 ? -0.255 6.131 -18.829 1.00 77.06 193 ARG A N 1
ATOM 1591 C CA . ARG A 1 193 ? -0.970 6.440 -17.594 1.00 77.06 193 ARG A CA 1
ATOM 1592 C C . ARG A 1 193 ? -1.814 5.252 -17.169 1.00 77.06 193 ARG A C 1
ATOM 1594 O O . ARG A 1 193 ? -2.553 4.705 -17.982 1.00 77.06 193 ARG A O 1
ATOM 1601 N N . THR A 1 194 ? -1.746 4.927 -15.890 1.00 83.25 194 THR A N 1
ATOM 1602 C CA . THR A 1 194 ? -2.439 3.791 -15.297 1.00 83.25 194 THR A CA 1
ATOM 1603 C C . THR A 1 194 ? -3.176 4.243 -14.050 1.00 83.25 194 THR A C 1
ATOM 1605 O O . THR A 1 194 ? -2.693 5.088 -13.292 1.00 83.25 194 THR A O 1
ATOM 1608 N N . ASN A 1 195 ? -4.362 3.688 -13.835 1.00 87.56 195 ASN A N 1
ATOM 1609 C CA . ASN A 1 195 ? -5.150 3.992 -12.651 1.00 87.56 195 ASN A CA 1
ATOM 1610 C C . ASN A 1 195 ? -4.403 3.513 -11.378 1.00 87.56 195 ASN A C 1
ATOM 1612 O O . ASN A 1 195 ? -4.015 2.344 -11.325 1.00 87.56 195 ASN A O 1
ATOM 1616 N N . PRO A 1 196 ? -4.186 4.370 -10.360 1.00 89.31 196 PRO A N 1
ATOM 1617 C CA . PRO A 1 196 ? -3.334 4.070 -9.214 1.00 89.31 196 PRO A CA 1
ATOM 1618 C C . PRO A 1 196 ? -3.909 2.962 -8.348 1.00 89.31 196 PRO A C 1
ATOM 1620 O O . PRO A 1 196 ? -3.155 2.067 -7.985 1.00 89.31 196 PRO A O 1
ATOM 1623 N N . ILE A 1 197 ? -5.223 2.960 -8.078 1.00 90.19 197 ILE A N 1
ATOM 1624 C CA . ILE A 1 197 ? -5.831 1.903 -7.263 1.00 90.19 197 ILE A CA 1
ATOM 1625 C C . ILE A 1 197 ? -5.762 0.557 -7.983 1.00 90.19 197 ILE A C 1
ATOM 1627 O O . ILE A 1 197 ? -5.553 -0.463 -7.338 1.00 90.19 197 ILE A O 1
ATOM 1631 N N . LYS A 1 198 ? -5.823 0.528 -9.323 1.00 88.38 198 LYS A N 1
ATOM 1632 C CA . LYS A 1 198 ? -5.549 -0.696 -10.094 1.00 88.38 198 LYS A CA 1
ATOM 1633 C C . LYS A 1 198 ? -4.093 -1.129 -10.028 1.00 88.38 198 LYS A C 1
ATOM 1635 O O . LYS A 1 198 ? -3.850 -2.322 -9.905 1.00 88.38 198 LYS A O 1
ATOM 1640 N N . VAL A 1 199 ? -3.138 -0.200 -10.124 1.00 89.00 199 VAL A N 1
ATOM 1641 C CA . VAL A 1 199 ? -1.713 -0.540 -9.981 1.00 89.00 199 VAL A CA 1
ATOM 1642 C C . VAL A 1 199 ? -1.462 -1.125 -8.601 1.00 89.00 199 VAL A C 1
ATOM 1644 O O . VAL A 1 199 ? -0.904 -2.211 -8.512 1.00 89.00 199 VAL A O 1
ATOM 1647 N N . THR A 1 200 ? -1.890 -0.438 -7.542 1.00 92.88 200 THR A N 1
ATOM 1648 C CA . THR A 1 200 ? -1.552 -0.812 -6.167 1.00 92.88 200 THR A CA 1
ATOM 1649 C C . THR A 1 200 ? -2.308 -2.043 -5.686 1.00 92.88 200 THR A C 1
ATOM 1651 O O . THR A 1 200 ? -1.689 -2.916 -5.085 1.00 92.88 200 THR A O 1
ATOM 1654 N N . SER A 1 201 ? -3.596 -2.191 -6.005 1.00 91.94 201 SER A N 1
ATOM 1655 C CA . SER A 1 201 ? -4.344 -3.429 -5.717 1.00 91.94 201 SER A CA 1
ATOM 1656 C C . SER A 1 201 ? -3.946 -4.589 -6.637 1.00 91.94 201 SER A C 1
ATOM 1658 O O . SER A 1 201 ? -4.105 -5.752 -6.284 1.00 91.94 201 SER A O 1
ATOM 1660 N N . GLY A 1 202 ? -3.388 -4.309 -7.815 1.00 90.06 202 GLY A N 1
ATOM 1661 C CA . GLY A 1 202 ? -2.847 -5.341 -8.692 1.00 90.06 202 GLY A CA 1
ATOM 1662 C C . GLY A 1 202 ? -1.581 -5.993 -8.141 1.00 90.06 202 GLY A C 1
ATOM 1663 O O . GLY A 1 202 ? -1.240 -7.093 -8.567 1.00 90.06 202 GLY A O 1
ATOM 1664 N N . ARG A 1 203 ? -0.883 -5.355 -7.196 1.00 90.62 203 ARG A N 1
ATOM 1665 C CA . ARG A 1 203 ? 0.389 -5.863 -6.681 1.00 90.62 203 ARG A CA 1
ATOM 1666 C C . ARG A 1 203 ? 0.212 -7.090 -5.778 1.00 90.62 203 ARG A C 1
ATOM 1668 O O . ARG A 1 203 ? -0.633 -7.074 -4.888 1.00 90.62 203 ARG A O 1
ATOM 1675 N N . PRO A 1 204 ? 1.048 -8.133 -5.914 1.00 92.94 204 PRO A N 1
ATOM 1676 C CA . PRO A 1 204 ? 0.994 -9.283 -5.011 1.00 92.94 204 PRO A CA 1
ATOM 1677 C C . PRO A 1 204 ? 1.298 -8.920 -3.552 1.00 92.94 204 PRO A C 1
ATOM 1679 O O . PRO A 1 204 ? 0.669 -9.457 -2.642 1.00 92.94 204 PRO A O 1
ATOM 1682 N N . ILE A 1 205 ? 2.211 -7.970 -3.314 1.00 95.69 205 ILE A N 1
ATOM 1683 C CA . ILE A 1 205 ? 2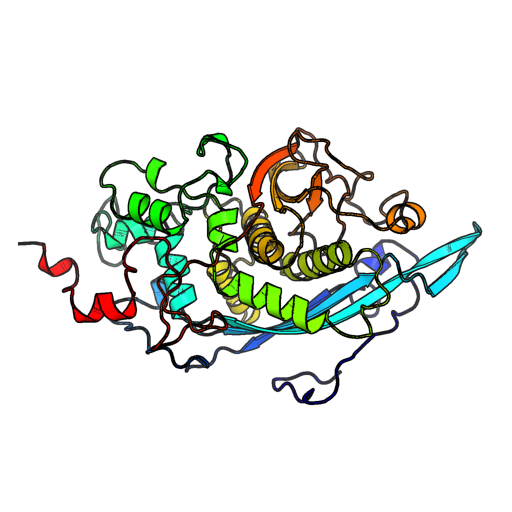.581 -7.566 -1.953 1.00 95.69 205 ILE A CA 1
ATOM 1684 C C . ILE A 1 205 ? 1.407 -6.957 -1.174 1.00 95.69 205 ILE A C 1
ATOM 1686 O O . ILE A 1 205 ? 1.275 -7.216 0.019 1.00 95.69 205 ILE A O 1
ATOM 1690 N N . THR A 1 206 ? 0.523 -6.190 -1.824 1.00 96.50 206 THR A N 1
ATOM 1691 C CA . THR A 1 206 ? -0.623 -5.567 -1.142 1.00 96.50 206 THR A CA 1
ATOM 1692 C C . THR A 1 206 ? -1.662 -6.607 -0.744 1.00 96.50 206 THR A C 1
ATOM 1694 O O . THR A 1 206 ? -2.185 -6.529 0.364 1.00 96.50 206 THR A O 1
ATOM 1697 N N . TYR A 1 207 ? -1.873 -7.632 -1.578 1.00 95.81 207 TYR A N 1
ATOM 1698 C CA . TYR A 1 207 ? -2.667 -8.809 -1.218 1.00 95.81 207 TYR A CA 1
ATOM 1699 C C . TYR A 1 207 ? -2.060 -9.562 -0.028 1.00 95.81 207 TYR A C 1
ATOM 1701 O O . TYR A 1 207 ? -2.768 -9.869 0.925 1.00 95.81 207 TYR A O 1
ATOM 1709 N N . ARG A 1 208 ? -0.747 -9.841 -0.042 1.00 95.94 208 ARG A N 1
ATOM 1710 C CA . ARG A 1 208 ? -0.100 -10.574 1.062 1.00 95.94 208 ARG A CA 1
ATOM 1711 C C . ARG A 1 208 ? -0.132 -9.795 2.378 1.00 95.94 208 ARG A C 1
ATOM 1713 O O . ARG A 1 208 ? -0.320 -10.403 3.425 1.00 95.94 208 ARG A O 1
ATOM 1720 N N . ILE A 1 209 ? 0.001 -8.467 2.341 1.00 97.19 209 ILE A N 1
ATOM 1721 C CA . ILE A 1 209 ? -0.169 -7.622 3.533 1.00 97.19 209 ILE A CA 1
ATOM 1722 C C . ILE A 1 209 ? -1.624 -7.653 4.016 1.00 97.19 209 ILE A C 1
ATOM 1724 O O . ILE A 1 209 ? -1.848 -7.819 5.212 1.00 97.19 209 ILE A O 1
ATOM 1728 N N . ALA A 1 210 ? -2.603 -7.541 3.111 1.00 97.31 210 ALA A N 1
ATOM 1729 C CA . ALA A 1 210 ? -4.019 -7.650 3.463 1.00 97.31 210 ALA A CA 1
ATOM 1730 C C . ALA A 1 210 ? -4.323 -8.993 4.140 1.00 97.31 210 ALA A C 1
ATOM 1732 O O . ALA A 1 210 ? -4.886 -9.008 5.228 1.00 97.31 210 ALA A O 1
ATOM 1733 N N . GLN A 1 211 ? -3.859 -10.104 3.559 1.00 95.31 211 GLN A N 1
ATOM 1734 C CA . GLN A 1 211 ? -4.026 -11.433 4.143 1.00 95.31 211 GLN A CA 1
ATOM 1735 C C . GLN A 1 211 ? -3.346 -11.547 5.510 1.00 95.31 211 GLN A C 1
ATOM 1737 O O . GLN A 1 211 ? -3.914 -12.120 6.428 1.00 95.31 211 GLN A O 1
ATOM 1742 N N . ALA A 1 212 ? -2.155 -10.971 5.681 1.00 93.69 212 ALA A N 1
ATOM 1743 C CA . ALA A 1 212 ? -1.457 -11.006 6.961 1.00 93.69 212 ALA A CA 1
ATOM 1744 C C . ALA A 1 212 ? -2.192 -10.212 8.059 1.00 93.69 212 ALA A C 1
ATOM 1746 O O . ALA A 1 212 ? -2.175 -10.621 9.220 1.00 93.69 212 ALA A O 1
ATOM 1747 N N . ILE A 1 213 ? -2.849 -9.099 7.708 1.00 93.38 213 ILE A N 1
ATOM 1748 C CA . ILE A 1 213 ? -3.725 -8.354 8.624 1.00 93.38 213 ILE A CA 1
ATOM 1749 C C . ILE A 1 213 ? -5.002 -9.156 8.912 1.00 93.38 213 ILE A C 1
ATOM 1751 O O . ILE A 1 213 ? -5.395 -9.265 10.073 1.00 93.38 213 ILE A O 1
ATOM 1755 N N . GLU A 1 214 ? -5.625 -9.747 7.889 1.00 92.75 214 GLU A N 1
ATOM 1756 C CA . GLU A 1 214 ? -6.802 -10.614 8.037 1.00 92.75 214 GLU A CA 1
ATOM 1757 C C . GLU A 1 214 ? -6.503 -11.767 9.001 1.00 92.75 214 GLU A C 1
ATOM 1759 O O . GLU A 1 214 ? -7.172 -11.916 10.016 1.00 92.75 214 GLU A O 1
ATOM 1764 N N . ASP A 1 215 ? -5.425 -12.512 8.763 1.00 89.94 215 ASP A N 1
ATOM 1765 C CA . ASP A 1 215 ? -5.012 -13.648 9.588 1.00 89.94 215 ASP A CA 1
ATOM 1766 C C . ASP A 1 215 ? -4.657 -13.216 11.021 1.00 89.94 215 ASP A C 1
ATOM 1768 O O . ASP A 1 215 ? -4.936 -13.927 11.989 1.00 89.94 215 ASP A O 1
ATOM 1772 N N . ALA A 1 216 ? -4.042 -12.039 11.186 1.00 86.44 216 ALA A N 1
ATOM 1773 C CA . ALA A 1 216 ? -3.723 -11.499 12.504 1.00 86.44 216 ALA A CA 1
ATOM 1774 C C . ALA A 1 216 ? -4.977 -11.065 13.279 1.00 86.44 216 ALA A C 1
ATOM 1776 O O . ALA A 1 216 ? -4.981 -11.119 14.515 1.00 86.44 216 ALA A O 1
ATOM 1777 N N . THR A 1 217 ? -6.034 -10.659 12.572 1.00 84.25 217 THR A N 1
ATOM 1778 C CA . THR A 1 217 ? -7.311 -10.224 13.151 1.00 84.25 217 THR A CA 1
ATOM 1779 C C . THR A 1 217 ? -8.352 -11.347 13.249 1.00 84.25 217 THR A C 1
ATOM 1781 O O . THR A 1 217 ? -9.257 -11.243 14.074 1.00 84.25 217 THR A O 1
ATOM 1784 N N . ASP A 1 218 ? -8.185 -12.474 12.547 1.00 84.62 218 ASP A N 1
ATOM 1785 C CA . ASP A 1 218 ? -9.014 -13.685 12.676 1.00 84.62 218 ASP A CA 1
ATOM 1786 C C . ASP A 1 218 ? -8.671 -14.478 13.951 1.00 84.62 218 ASP A C 1
ATOM 1788 O O . ASP A 1 218 ? -8.127 -15.586 13.945 1.00 84.62 218 ASP A O 1
ATOM 1792 N N . ASN A 1 219 ? -8.951 -13.885 15.113 1.00 77.62 219 ASN A N 1
ATOM 1793 C CA . ASN A 1 219 ? -8.828 -14.573 16.391 1.00 77.62 219 ASN A CA 1
ATOM 1794 C C . ASN A 1 219 ? -9.849 -14.075 17.429 1.00 77.62 219 ASN A C 1
ATOM 1796 O O . ASN A 1 219 ? -10.352 -12.954 17.334 1.00 77.62 219 ASN A O 1
ATOM 1800 N N . PRO A 1 220 ? -10.116 -14.859 18.498 1.00 77.56 220 PRO A N 1
ATOM 1801 C CA . PRO A 1 220 ? -11.160 -14.538 19.471 1.00 77.56 220 PRO A CA 1
ATOM 1802 C C . PRO A 1 220 ? -11.043 -13.185 20.182 1.00 77.56 220 PRO A C 1
ATOM 1804 O O . PRO A 1 220 ? -12.019 -12.760 20.797 1.00 77.56 220 PRO A O 1
ATOM 1807 N N . SER A 1 221 ? -9.882 -12.521 20.149 1.00 69.81 221 SER A N 1
ATOM 1808 C CA . SER A 1 221 ? -9.728 -11.178 20.728 1.00 69.81 221 SER A CA 1
ATOM 1809 C C . SER A 1 221 ? -10.506 -10.133 19.943 1.00 69.81 221 SER A C 1
ATOM 1811 O O . SER A 1 221 ? -11.043 -9.220 20.554 1.00 69.81 221 SER A O 1
ATOM 1813 N N . PHE A 1 222 ? -10.592 -10.286 18.623 1.00 78.94 222 PHE A N 1
ATOM 1814 C CA . PHE A 1 222 ? -11.243 -9.331 17.728 1.00 78.94 222 PHE A CA 1
ATOM 1815 C C . PHE A 1 222 ? -12.730 -9.654 17.511 1.00 78.94 222 PHE A C 1
ATOM 1817 O O . PHE A 1 222 ? -13.474 -8.829 16.994 1.00 78.94 222 PHE A O 1
ATOM 1824 N N . ASN A 1 223 ? -13.216 -10.795 18.019 1.00 80.06 223 ASN A N 1
ATOM 1825 C CA . ASN A 1 223 ? -14.641 -11.164 17.995 1.00 80.06 223 ASN A CA 1
ATOM 1826 C C . ASN A 1 223 ? -15.545 -10.222 18.810 1.00 80.06 223 ASN A C 1
ATOM 1828 O O . ASN A 1 223 ? -16.760 -10.405 18.826 1.00 80.06 223 ASN A O 1
ATOM 1832 N N . THR A 1 224 ? -14.966 -9.278 19.553 1.00 75.12 224 THR A N 1
ATOM 1833 C CA . THR A 1 224 ? -15.710 -8.232 20.262 1.00 75.12 224 THR A CA 1
ATOM 1834 C C . THR A 1 224 ? -16.182 -7.112 19.343 1.00 75.12 224 THR A C 1
ATOM 1836 O O . THR A 1 224 ? -16.992 -6.308 19.783 1.00 75.12 224 THR A O 1
ATOM 1839 N N . HIS A 1 225 ? -15.666 -7.039 18.115 1.00 83.12 225 HIS A N 1
ATOM 1840 C CA . HIS A 1 225 ? -16.000 -5.968 17.190 1.00 83.12 225 HIS A CA 1
ATOM 1841 C C . HIS A 1 225 ? -17.288 -6.267 16.422 1.00 83.12 225 HIS A C 1
ATOM 1843 O O . HIS A 1 225 ? -17.414 -7.330 15.810 1.00 83.12 225 HIS A O 1
ATOM 1849 N N . GLU A 1 226 ? -18.232 -5.328 16.433 1.00 85.50 226 GLU A N 1
ATOM 1850 C CA . GLU A 1 226 ? -19.468 -5.410 15.647 1.00 85.50 226 GLU A CA 1
ATOM 1851 C C . GLU A 1 226 ? -19.248 -4.859 14.228 1.00 85.50 226 GLU A C 1
ATOM 1853 O O . GLU A 1 226 ? -19.751 -5.424 13.255 1.00 85.50 226 GLU A O 1
ATOM 1858 N N . THR A 1 227 ? -18.413 -3.826 14.092 1.00 88.81 227 THR A N 1
ATOM 1859 C CA . THR A 1 227 ? -17.995 -3.203 12.824 1.00 88.81 227 THR A CA 1
ATOM 1860 C C . THR A 1 227 ? -16.576 -3.625 12.429 1.00 88.81 227 THR A C 1
ATOM 1862 O O . THR A 1 227 ? -15.648 -2.824 12.333 1.00 88.81 227 THR A O 1
ATOM 1865 N N . VAL A 1 228 ? -16.387 -4.924 12.184 1.00 89.62 228 VAL A N 1
ATOM 1866 C CA . VAL A 1 228 ? -15.072 -5.532 11.876 1.00 89.62 228 VAL A CA 1
ATOM 1867 C C . VAL A 1 228 ? -14.294 -4.765 10.794 1.00 89.62 228 VAL A C 1
ATOM 1869 O O . VAL A 1 228 ? -13.109 -4.481 10.969 1.00 89.62 228 VAL A O 1
ATOM 1872 N N . GLU A 1 229 ? -14.968 -4.366 9.715 1.00 92.56 229 GLU A N 1
ATOM 1873 C CA . GLU A 1 229 ? -14.358 -3.649 8.588 1.00 92.56 229 GLU A CA 1
ATOM 1874 C C . GLU A 1 229 ? -13.807 -2.272 8.981 1.00 92.56 229 GLU A C 1
ATOM 1876 O O . GLU A 1 229 ? -12.742 -1.869 8.515 1.00 92.56 229 GLU A O 1
ATOM 1881 N N . TYR A 1 230 ? -14.469 -1.568 9.901 1.00 92.19 230 TYR A N 1
ATOM 1882 C CA . TYR A 1 230 ? -13.990 -0.283 10.408 1.00 92.19 230 TYR A CA 1
ATOM 1883 C C . TYR A 1 230 ? -12.696 -0.442 11.215 1.00 92.19 230 TYR A C 1
ATOM 1885 O O . TYR A 1 230 ? -11.743 0.313 11.017 1.00 92.19 230 TYR A O 1
ATOM 1893 N N . HIS A 1 231 ? -12.604 -1.470 12.064 1.00 89.00 231 HIS A N 1
ATOM 1894 C CA . HIS A 1 231 ? -11.381 -1.742 12.833 1.00 89.00 231 HIS A CA 1
ATOM 1895 C C . HIS A 1 231 ? -10.216 -2.182 11.945 1.00 89.00 231 HIS A C 1
ATOM 1897 O O . HIS A 1 231 ? -9.091 -1.731 12.162 1.00 89.00 231 HIS A O 1
ATOM 1903 N N . LYS A 1 232 ? -10.470 -2.996 10.912 1.00 93.94 232 LYS A N 1
ATOM 1904 C CA . LYS A 1 232 ? -9.459 -3.328 9.892 1.00 93.94 232 LYS A CA 1
ATOM 1905 C C . LYS A 1 232 ? -8.964 -2.074 9.172 1.00 93.94 232 LYS A C 1
ATOM 1907 O O . LYS A 1 232 ? -7.759 -1.893 8.999 1.00 93.94 232 LYS A O 1
ATOM 1912 N N . ALA A 1 233 ? -9.881 -1.183 8.800 1.00 94.00 233 ALA A N 1
ATOM 1913 C CA . ALA A 1 233 ? -9.562 0.056 8.108 1.00 94.00 233 ALA A CA 1
ATOM 1914 C C . ALA A 1 233 ? -8.717 1.013 8.977 1.00 94.00 233 ALA A C 1
ATOM 1916 O O . ALA A 1 233 ? -7.753 1.590 8.471 1.00 94.00 233 ALA A O 1
ATOM 1917 N N . ILE A 1 234 ? -9.016 1.134 10.278 1.00 89.94 234 ILE A N 1
ATOM 1918 C CA . ILE A 1 234 ? -8.229 1.915 11.257 1.00 89.94 234 ILE A CA 1
ATOM 1919 C C . ILE A 1 234 ? -6.854 1.294 11.488 1.00 89.94 234 ILE A C 1
ATOM 1921 O O . ILE A 1 234 ? -5.847 2.005 11.542 1.00 89.94 234 ILE A O 1
ATOM 1925 N N . ALA A 1 235 ? -6.782 -0.029 11.641 1.00 91.12 235 ALA A N 1
ATOM 1926 C CA . ALA A 1 235 ? -5.510 -0.719 11.807 1.00 91.12 235 ALA A CA 1
ATOM 1927 C C . ALA A 1 235 ? -4.603 -0.489 10.590 1.00 91.12 235 ALA A C 1
ATOM 1929 O O . ALA A 1 235 ? -3.415 -0.203 10.745 1.00 91.12 235 ALA A O 1
ATOM 1930 N N . LEU A 1 236 ? -5.174 -0.535 9.383 1.00 95.06 236 LEU A N 1
ATOM 1931 C CA . LEU A 1 236 ? -4.464 -0.224 8.149 1.00 95.06 236 LEU A CA 1
ATOM 1932 C C . LEU A 1 236 ? -4.047 1.254 8.061 1.00 95.06 236 LEU A C 1
ATOM 1934 O O . LEU A 1 236 ? -2.937 1.546 7.623 1.00 95.06 236 LEU A O 1
ATOM 1938 N N . GLU A 1 237 ? -4.887 2.193 8.497 1.00 92.56 237 GLU A N 1
ATOM 1939 C CA . GLU A 1 237 ? -4.516 3.615 8.558 1.00 92.56 237 GLU A CA 1
ATOM 1940 C C . GLU A 1 237 ? -3.323 3.813 9.498 1.00 92.56 237 GLU A C 1
ATOM 1942 O O . GLU A 1 237 ? -2.329 4.429 9.122 1.00 92.56 237 GLU A O 1
ATOM 1947 N N . THR A 1 238 ? -3.362 3.173 10.669 1.00 89.75 238 THR A N 1
ATOM 1948 C CA . THR A 1 238 ? -2.269 3.189 11.652 1.00 89.75 238 THR A CA 1
ATOM 1949 C C . THR A 1 238 ? -0.982 2.576 11.084 1.00 89.75 238 THR A C 1
ATOM 1951 O O . THR A 1 238 ? 0.116 3.084 11.329 1.00 89.75 238 THR A O 1
ATOM 1954 N N . PHE A 1 239 ? -1.092 1.489 10.311 1.00 92.56 239 PHE A N 1
ATOM 1955 C CA . PHE A 1 239 ? 0.037 0.857 9.622 1.00 92.56 239 PHE A CA 1
ATOM 1956 C C . PHE A 1 239 ? 0.726 1.821 8.656 1.00 92.56 239 PHE A C 1
ATOM 1958 O O . PHE A 1 239 ? 1.946 1.970 8.700 1.00 92.56 239 PHE A O 1
ATOM 1965 N N . VAL A 1 240 ? -0.053 2.475 7.791 1.00 92.00 240 VAL A N 1
ATOM 1966 C CA . VAL A 1 240 ? 0.484 3.345 6.740 1.00 92.00 240 VAL A CA 1
ATOM 1967 C C . VAL A 1 240 ? 0.974 4.676 7.319 1.00 92.00 240 VAL A C 1
ATOM 1969 O O . VAL A 1 240 ? 2.098 5.097 7.036 1.00 92.00 240 VAL A O 1
ATOM 1972 N N . GLY A 1 241 ? 0.162 5.310 8.165 1.00 84.00 241 GLY A N 1
ATOM 1973 C CA . GLY A 1 241 ? 0.360 6.679 8.635 1.00 84.00 241 GLY A CA 1
ATOM 1974 C C . GLY A 1 241 ? 1.468 6.866 9.671 1.00 84.00 241 GLY A C 1
ATOM 1975 O O . GLY A 1 241 ? 1.891 7.994 9.911 1.00 84.00 241 GLY A O 1
ATOM 1976 N N . PHE A 1 242 ? 1.972 5.791 10.288 1.00 77.06 242 PHE A N 1
ATOM 1977 C CA . PHE A 1 242 ? 3.022 5.898 11.311 1.00 77.06 242 PHE A CA 1
ATOM 1978 C C . PHE A 1 242 ? 4.444 5.997 10.750 1.00 77.06 242 PHE A C 1
ATOM 1980 O O . PHE A 1 242 ? 5.386 6.337 11.471 1.00 77.06 242 PHE A O 1
ATOM 1987 N N . THR A 1 243 ? 4.638 5.710 9.468 1.00 68.50 243 THR A N 1
ATOM 1988 C CA . THR A 1 243 ? 5.945 5.946 8.858 1.00 68.50 243 THR A CA 1
ATOM 1989 C C . THR A 1 243 ? 6.186 7.446 8.751 1.00 68.50 243 THR A C 1
ATOM 1991 O O . THR A 1 243 ? 5.259 8.215 8.505 1.00 68.50 243 THR A O 1
ATOM 1994 N N . GLY A 1 244 ? 7.417 7.896 9.034 1.00 63.19 244 GLY A N 1
ATOM 1995 C CA . GLY A 1 244 ? 7.755 9.318 8.943 1.00 63.19 244 GLY A CA 1
ATOM 1996 C C . GLY A 1 244 ? 7.293 9.877 7.597 1.00 63.19 244 GLY A C 1
ATOM 1997 O O . GLY A 1 244 ? 7.226 9.146 6.618 1.00 63.19 244 GLY A O 1
ATOM 1998 N N . PHE A 1 245 ? 6.958 11.156 7.508 1.00 66.25 245 PHE A N 1
ATOM 1999 C CA . PHE A 1 245 ? 6.421 11.727 6.275 1.00 66.25 245 PHE A CA 1
ATOM 2000 C C . PHE A 1 245 ? 7.336 12.819 5.739 1.00 66.25 245 PHE A C 1
ATOM 2002 O O . PHE A 1 245 ? 7.716 13.727 6.487 1.00 66.25 245 PHE A O 1
ATOM 2009 N N . SER A 1 246 ? 7.653 12.781 4.444 1.00 62.22 246 SER A N 1
ATOM 2010 C CA . SER A 1 246 ? 8.277 13.911 3.762 1.00 62.22 246 SER A CA 1
ATOM 2011 C C . SER A 1 246 ? 7.212 14.685 2.985 1.00 62.22 246 SER A C 1
ATOM 2013 O O . SER A 1 246 ? 6.560 14.172 2.079 1.00 62.22 246 SER A O 1
ATOM 2015 N N . PHE A 1 247 ? 7.057 15.977 3.297 1.00 56.00 247 PHE A N 1
ATOM 2016 C CA . PHE A 1 247 ? 6.294 16.910 2.459 1.00 56.00 247 PHE A CA 1
ATOM 2017 C C . PHE A 1 247 ? 7.098 17.245 1.194 1.00 56.00 247 PHE A C 1
ATOM 2019 O O . PHE A 1 247 ? 7.482 18.397 0.987 1.00 56.00 247 PHE A O 1
ATOM 2026 N N . ASP A 1 248 ? 7.407 16.238 0.377 1.00 57.50 248 ASP A N 1
ATOM 2027 C CA . ASP A 1 248 ? 8.011 16.454 -0.930 1.00 57.50 248 ASP A CA 1
ATOM 2028 C C . ASP A 1 248 ? 6.930 16.486 -2.014 1.00 57.50 248 ASP A C 1
ATOM 2030 O O . ASP A 1 248 ? 6.145 15.550 -2.199 1.00 57.50 248 ASP A O 1
ATOM 2034 N N . PHE A 1 249 ? 6.881 17.609 -2.727 1.00 55.25 249 PHE A N 1
ATOM 2035 C CA . PHE A 1 249 ? 5.951 17.849 -3.823 1.00 55.25 249 PHE A CA 1
ATOM 2036 C C . PHE A 1 249 ? 6.565 17.319 -5.121 1.00 55.25 249 PHE A C 1
ATOM 2038 O O . PHE A 1 249 ? 7.018 18.084 -5.974 1.00 55.25 249 PHE A O 1
ATOM 2045 N N . GLY A 1 250 ? 6.579 15.995 -5.258 1.00 61.03 250 GLY A N 1
ATOM 2046 C CA . GLY A 1 250 ? 7.053 15.294 -6.448 1.00 61.03 250 GLY A CA 1
ATOM 2047 C C . GLY A 1 250 ? 5.931 14.941 -7.431 1.00 61.03 250 GLY A C 1
ATOM 2048 O O . GLY A 1 250 ? 4.779 14.733 -7.053 1.00 61.03 250 GLY A O 1
ATOM 2049 N N . SER A 1 251 ? 6.276 14.826 -8.716 1.00 70.56 251 SER A N 1
ATOM 2050 C CA . SER A 1 251 ? 5.419 14.213 -9.748 1.00 70.56 251 SER A CA 1
ATOM 2051 C C . SER A 1 251 ? 5.514 12.685 -9.786 1.00 70.56 251 SER A C 1
ATOM 2053 O O . SER A 1 251 ? 4.922 12.062 -10.666 1.00 70.56 251 SER A O 1
ATOM 2055 N N . TYR A 1 252 ? 6.329 12.091 -8.914 1.00 87.00 252 TYR A N 1
ATOM 2056 C CA . TYR A 1 252 ? 6.548 10.654 -8.845 1.00 87.00 252 TYR A CA 1
ATOM 2057 C C . TYR A 1 252 ? 5.845 10.094 -7.613 1.00 87.00 252 TYR A C 1
ATOM 2059 O O . TYR A 1 252 ? 6.287 10.328 -6.491 1.00 87.00 252 TYR A O 1
ATOM 2067 N N . SER A 1 253 ? 4.748 9.374 -7.833 1.00 89.62 253 SER A N 1
ATOM 2068 C CA . SER A 1 253 ? 4.098 8.577 -6.790 1.00 89.62 253 SER A CA 1
ATOM 2069 C C . SER A 1 253 ? 4.656 7.157 -6.838 1.00 89.62 253 SER A C 1
ATOM 2071 O O . SER A 1 253 ? 4.634 6.529 -7.897 1.00 89.62 253 SER A O 1
ATOM 2073 N N . LYS A 1 254 ? 5.146 6.650 -5.713 1.00 91.56 254 LYS A N 1
ATOM 2074 C CA . LYS A 1 254 ? 5.794 5.340 -5.572 1.00 91.56 254 LYS A CA 1
ATOM 2075 C C . LYS A 1 254 ? 4.763 4.218 -5.561 1.00 91.56 254 LYS A C 1
ATOM 2077 O O . LYS A 1 254 ? 3.716 4.339 -4.925 1.00 91.56 254 LYS A O 1
ATOM 2082 N N . ALA A 1 255 ? 5.063 3.120 -6.251 1.00 93.31 255 ALA A N 1
ATOM 2083 C CA . ALA A 1 255 ? 4.327 1.872 -6.089 1.00 93.31 255 ALA A CA 1
ATOM 2084 C C . ALA A 1 255 ? 4.522 1.313 -4.660 1.00 93.31 255 ALA A C 1
ATOM 2086 O O . ALA A 1 255 ? 5.488 1.692 -3.991 1.00 93.31 255 ALA A O 1
ATOM 2087 N N . PRO A 1 256 ? 3.645 0.406 -4.184 1.00 95.31 256 PRO A N 1
ATOM 2088 C CA . PRO A 1 256 ? 3.745 -0.180 -2.845 1.00 95.31 256 PRO A CA 1
ATOM 2089 C C . PRO A 1 256 ? 5.138 -0.729 -2.512 1.00 95.31 256 PRO A C 1
ATOM 2091 O O . PRO A 1 256 ? 5.688 -0.417 -1.461 1.00 95.31 256 PRO A O 1
ATOM 2094 N N . GLU A 1 257 ? 5.741 -1.487 -3.427 1.00 96.06 257 GLU A N 1
ATOM 2095 C CA . GLU A 1 257 ? 7.072 -2.074 -3.259 1.00 96.06 257 GLU A CA 1
ATOM 2096 C C . GLU A 1 257 ? 8.153 -0.997 -3.108 1.00 96.06 257 GLU A C 1
ATOM 2098 O O . GLU A 1 257 ? 9.009 -1.088 -2.228 1.00 96.06 257 GLU A O 1
ATOM 2103 N N . GLU A 1 258 ? 8.095 0.042 -3.949 1.00 94.44 258 GLU A N 1
ATOM 2104 C CA . GLU A 1 258 ? 9.031 1.166 -3.909 1.00 94.44 258 GLU A CA 1
ATOM 2105 C C . GLU A 1 258 ? 8.929 1.890 -2.563 1.00 94.44 258 GLU A C 1
ATOM 2107 O O . GLU A 1 258 ? 9.950 2.106 -1.919 1.00 94.44 258 GLU A O 1
ATOM 2112 N N . LEU A 1 259 ? 7.715 2.215 -2.100 1.00 93.56 259 LEU A N 1
ATOM 2113 C CA . LEU A 1 259 ? 7.501 2.894 -0.818 1.00 93.56 259 LEU A CA 1
ATOM 2114 C C . LEU A 1 259 ? 8.034 2.070 0.365 1.00 93.56 259 LEU A C 1
ATOM 2116 O O . LEU A 1 259 ? 8.772 2.598 1.197 1.00 93.56 259 LEU A O 1
ATOM 2120 N N . LEU A 1 260 ? 7.725 0.772 0.405 1.00 94.31 260 LEU A N 1
ATOM 2121 C CA . LEU A 1 260 ? 8.203 -0.141 1.448 1.00 94.31 260 LEU A CA 1
ATOM 2122 C C . LEU A 1 260 ? 9.737 -0.249 1.457 1.00 94.31 260 LEU A C 1
ATOM 2124 O O . LEU A 1 260 ? 10.351 -0.258 2.525 1.00 94.31 260 LEU A O 1
ATOM 2128 N N . ASN A 1 261 ? 10.374 -0.265 0.281 1.00 94.12 261 ASN A N 1
ATOM 2129 C CA . ASN A 1 261 ? 11.831 -0.209 0.179 1.00 94.12 261 ASN A CA 1
ATOM 2130 C C . ASN A 1 261 ? 12.390 1.104 0.743 1.00 94.12 261 ASN A C 1
ATOM 2132 O O . ASN A 1 261 ? 13.390 1.089 1.453 1.00 94.12 261 ASN A O 1
ATOM 2136 N N . ARG A 1 262 ? 11.734 2.245 0.507 1.00 92.06 262 ARG A N 1
ATOM 2137 C CA . ARG A 1 262 ? 12.184 3.520 1.085 1.00 92.06 262 ARG A CA 1
ATOM 2138 C C . ARG A 1 262 ? 12.058 3.559 2.605 1.00 92.06 262 ARG A C 1
ATOM 2140 O O . ARG A 1 262 ? 12.962 4.068 3.264 1.00 92.06 262 ARG A O 1
ATOM 2147 N N . TRP A 1 263 ? 10.998 2.981 3.173 1.00 91.69 263 TRP A N 1
ATOM 2148 C CA . TRP A 1 263 ? 10.875 2.821 4.627 1.00 91.69 263 TRP A CA 1
ATOM 2149 C C . TRP A 1 263 ? 12.015 1.982 5.201 1.00 91.69 263 TRP A C 1
ATOM 2151 O O . TRP A 1 263 ? 12.613 2.356 6.213 1.00 91.69 263 TRP A O 1
ATOM 2161 N N . PHE A 1 264 ? 12.372 0.894 4.516 1.00 92.44 264 PHE A N 1
ATOM 2162 C CA . PHE A 1 264 ? 13.539 0.097 4.865 1.00 92.44 264 PHE A CA 1
ATOM 2163 C C . PHE A 1 264 ? 14.830 0.925 4.817 1.00 92.44 264 PHE A C 1
ATOM 2165 O O . PHE A 1 264 ? 15.537 0.986 5.820 1.00 92.44 264 PHE A O 1
ATOM 2172 N N . LEU A 1 265 ? 15.121 1.606 3.707 1.00 91.38 265 LEU A N 1
ATOM 2173 C CA . LEU A 1 265 ? 16.320 2.439 3.554 1.00 91.38 265 LEU A CA 1
ATOM 2174 C C . LEU A 1 265 ? 16.426 3.507 4.651 1.00 91.38 265 LEU A C 1
ATOM 2176 O O . LEU A 1 265 ? 17.470 3.655 5.289 1.00 91.38 265 LEU A O 1
ATOM 2180 N N . ASN A 1 266 ? 15.320 4.196 4.932 1.00 89.88 266 ASN A N 1
ATOM 2181 C CA . ASN A 1 266 ? 15.250 5.190 5.996 1.00 89.88 266 ASN A CA 1
ATOM 2182 C C . ASN A 1 266 ? 15.549 4.568 7.374 1.00 89.88 266 ASN A C 1
ATOM 2184 O O . ASN A 1 266 ? 16.311 5.135 8.158 1.00 89.88 266 ASN A O 1
ATOM 2188 N N . SER A 1 267 ? 15.043 3.355 7.643 1.00 87.69 267 SER A N 1
ATOM 2189 C CA . SER A 1 267 ? 15.343 2.615 8.880 1.00 87.69 267 SER A CA 1
ATOM 2190 C C . SER A 1 267 ? 16.829 2.260 9.036 1.00 87.69 267 SER A C 1
ATOM 2192 O O . SER A 1 267 ? 17.318 2.144 10.160 1.00 87.69 267 SER A O 1
ATOM 2194 N N . GLN A 1 268 ? 17.561 2.128 7.924 1.00 89.19 268 GLN A N 1
ATOM 2195 C CA . GLN A 1 268 ? 19.009 1.894 7.912 1.00 89.19 268 GLN A CA 1
ATOM 2196 C C . GLN A 1 268 ? 19.827 3.191 8.050 1.00 89.19 268 GLN A C 1
ATOM 2198 O O . GLN A 1 268 ? 21.058 3.153 8.058 1.00 89.19 268 GLN A O 1
ATOM 2203 N N . GLY A 1 269 ? 19.165 4.343 8.203 1.00 86.44 269 GLY A N 1
ATOM 2204 C CA . GLY A 1 269 ? 19.805 5.652 8.313 1.00 86.44 269 GLY A CA 1
ATOM 2205 C C . GLY A 1 269 ? 20.244 6.241 6.972 1.00 86.44 269 GLY A C 1
ATOM 2206 O O . GLY A 1 269 ? 21.039 7.184 6.964 1.00 86.44 269 GLY A O 1
ATOM 2207 N N . GLU A 1 270 ? 19.759 5.698 5.852 1.00 85.56 270 GLU A N 1
ATOM 2208 C CA . GLU A 1 270 ? 19.927 6.323 4.543 1.00 85.56 270 GLU A CA 1
ATOM 2209 C C . GLU A 1 270 ? 18.991 7.534 4.410 1.00 85.56 270 GLU A C 1
ATOM 2211 O O . GLU A 1 270 ? 17.908 7.568 4.997 1.00 85.56 270 GLU A O 1
ATOM 2216 N N . ASP A 1 271 ? 19.404 8.539 3.632 1.00 80.12 271 ASP A N 1
ATOM 2217 C CA . ASP A 1 271 ? 18.607 9.743 3.344 1.00 80.12 271 ASP A CA 1
ATOM 2218 C C . ASP A 1 271 ? 17.514 9.425 2.307 1.00 80.12 271 ASP A C 1
ATOM 2220 O O . ASP A 1 271 ? 17.506 9.924 1.180 1.00 80.12 271 ASP A O 1
ATOM 2224 N N . ALA A 1 272 ? 16.640 8.486 2.669 1.00 81.56 272 ALA A N 1
ATOM 2225 C CA . ALA A 1 272 ? 15.519 8.037 1.866 1.00 81.56 272 ALA A CA 1
ATOM 2226 C C . ALA A 1 272 ? 14.232 8.731 2.317 1.00 81.56 272 ALA A C 1
ATOM 2228 O O . ALA A 1 272 ? 13.906 8.765 3.507 1.00 81.56 272 ALA A O 1
ATOM 2229 N N . ASP A 1 273 ? 13.493 9.265 1.346 1.00 83.44 273 ASP A N 1
ATOM 2230 C CA . ASP A 1 273 ? 12.175 9.848 1.558 1.00 83.44 273 ASP A CA 1
ATOM 2231 C C . ASP A 1 273 ? 11.161 8.766 1.941 1.00 83.44 273 ASP A C 1
ATOM 2233 O O . ASP A 1 273 ? 11.043 7.728 1.305 1.00 83.44 273 ASP A O 1
ATOM 2237 N N . THR A 1 274 ? 10.405 8.998 3.000 1.00 82.06 274 THR A N 1
ATOM 2238 C CA . THR A 1 274 ? 9.492 8.001 3.570 1.00 82.06 274 THR A CA 1
ATOM 2239 C C . THR A 1 274 ? 8.087 8.049 2.958 1.00 82.06 274 THR A C 1
ATOM 2241 O O . THR A 1 274 ? 7.202 7.312 3.380 1.00 82.06 274 THR A O 1
ATOM 2244 N N . GLY A 1 275 ? 7.902 8.871 1.922 1.00 85.62 275 GLY A N 1
ATOM 2245 C CA . GLY A 1 275 ? 6.685 8.970 1.121 1.00 85.62 275 GLY A CA 1
ATOM 2246 C C . GLY A 1 275 ? 5.918 10.277 1.317 1.00 85.62 275 GLY A C 1
ATOM 2247 O O . GLY A 1 275 ? 6.143 11.011 2.281 1.00 85.62 275 GLY A O 1
ATOM 2248 N N . ASN A 1 276 ? 5.014 10.552 0.370 1.00 86.50 276 ASN A N 1
ATOM 2249 C CA . ASN A 1 276 ? 4.085 11.685 0.389 1.00 86.50 276 ASN A CA 1
ATOM 2250 C C . ASN A 1 276 ? 2.595 11.243 0.412 1.00 86.50 276 ASN A C 1
ATOM 2252 O O . ASN A 1 276 ? 2.283 10.058 0.528 1.00 86.50 276 ASN A O 1
ATOM 2256 N N . CYS A 1 277 ? 1.651 12.194 0.345 1.00 88.25 277 CYS A N 1
ATOM 2257 C CA . CYS A 1 277 ? 0.215 11.918 0.496 1.00 88.25 277 CYS A CA 1
ATOM 2258 C C . CYS A 1 277 ? -0.360 11.032 -0.600 1.00 88.25 277 CYS A C 1
ATOM 2260 O O . CYS A 1 277 ? -1.295 10.273 -0.355 1.00 88.25 277 CYS A O 1
ATOM 2262 N N . GLN A 1 278 ? 0.246 11.048 -1.784 1.00 90.00 278 GLN A N 1
ATOM 2263 C CA . GLN A 1 278 ? -0.113 10.124 -2.849 1.00 90.00 278 GLN A CA 1
ATOM 2264 C C . GLN A 1 278 ? 0.425 8.726 -2.549 1.00 90.00 278 GLN A C 1
ATOM 2266 O O . GLN A 1 278 ? -0.313 7.765 -2.721 1.00 90.00 278 GLN A O 1
ATOM 2271 N N . ASP A 1 279 ? 1.668 8.614 -2.072 1.00 92.00 279 ASP A N 1
ATOM 2272 C CA . ASP A 1 279 ? 2.311 7.331 -1.758 1.00 92.00 279 ASP A CA 1
ATOM 2273 C C . ASP A 1 279 ? 1.543 6.575 -0.658 1.00 92.00 279 ASP A C 1
ATOM 2275 O O . ASP A 1 279 ? 1.167 5.417 -0.851 1.00 92.00 279 ASP A O 1
ATOM 2279 N N . GLY A 1 280 ? 1.233 7.253 0.455 1.00 91.75 280 GLY A N 1
ATOM 2280 C CA . GLY A 1 280 ? 0.454 6.677 1.557 1.00 91.75 280 GLY A CA 1
ATOM 2281 C C . GLY A 1 280 ? -0.960 6.286 1.128 1.00 91.75 280 GLY A C 1
ATOM 2282 O O . GLY A 1 280 ? -1.395 5.161 1.365 1.00 91.75 280 GLY A O 1
ATOM 2283 N N . THR A 1 281 ? -1.651 7.168 0.398 1.00 93.25 281 THR A N 1
ATOM 2284 C CA . THR A 1 281 ? -2.982 6.868 -0.155 1.00 93.25 281 THR A CA 1
ATOM 2285 C C . THR A 1 281 ? -2.943 5.662 -1.093 1.00 93.25 281 THR A C 1
ATOM 2287 O O . THR A 1 281 ? -3.783 4.774 -0.999 1.00 93.25 281 THR A O 1
ATOM 2290 N N . ASN A 1 282 ? -1.952 5.586 -1.981 1.00 94.12 282 ASN A N 1
ATOM 2291 C CA . ASN A 1 282 ? -1.799 4.485 -2.929 1.00 94.12 282 ASN A CA 1
ATOM 2292 C C . ASN A 1 282 ? -1.585 3.142 -2.215 1.00 94.12 282 ASN A C 1
ATOM 2294 O O . ASN A 1 282 ? -2.211 2.148 -2.601 1.00 94.12 282 ASN A O 1
ATOM 2298 N N . LEU A 1 283 ? -0.729 3.112 -1.185 1.00 95.56 283 LEU A N 1
ATOM 2299 C CA . LEU A 1 283 ? -0.486 1.919 -0.372 1.00 95.56 283 LEU A CA 1
ATOM 2300 C C . LEU A 1 283 ? -1.745 1.508 0.400 1.00 95.56 283 LEU A C 1
ATOM 2302 O O . LEU A 1 283 ? -2.142 0.345 0.316 1.00 95.56 283 LEU A O 1
ATOM 2306 N N . TYR A 1 284 ? -2.400 2.460 1.076 1.00 95.75 284 TYR A N 1
ATOM 2307 C CA . TYR A 1 284 ? -3.654 2.220 1.790 1.00 95.75 284 TYR A CA 1
ATOM 2308 C C . TYR A 1 284 ? -4.707 1.634 0.850 1.00 95.75 284 TYR A C 1
ATOM 2310 O O . TYR A 1 284 ? -5.201 0.539 1.091 1.00 95.75 284 TYR A O 1
ATOM 2318 N N . CYS A 1 285 ? -4.998 2.307 -0.269 1.00 96.00 285 CYS A N 1
ATOM 2319 C CA . CYS A 1 285 ? -6.002 1.851 -1.225 1.00 96.00 285 CYS A CA 1
ATOM 2320 C C . CYS A 1 285 ? -5.680 0.465 -1.799 1.00 96.00 285 CYS A C 1
ATOM 2322 O O . CYS A 1 285 ? -6.587 -0.334 -2.016 1.00 96.00 285 CYS A O 1
ATOM 2324 N N . GLY A 1 286 ? -4.398 0.174 -2.044 1.00 95.88 286 GLY A N 1
ATOM 2325 C CA . GLY A 1 286 ? -3.967 -1.112 -2.583 1.00 95.88 286 GLY A CA 1
ATOM 2326 C C . GLY A 1 286 ? -4.207 -2.277 -1.626 1.00 95.88 286 GLY A C 1
ATOM 2327 O O . GLY A 1 286 ? -4.685 -3.320 -2.063 1.00 95.88 286 GLY A O 1
ATOM 2328 N N . ILE A 1 287 ? -3.895 -2.098 -0.339 1.00 97.69 287 ILE A N 1
ATOM 2329 C CA . ILE A 1 287 ? -4.124 -3.116 0.699 1.00 97.69 287 ILE A CA 1
ATOM 2330 C C . ILE A 1 287 ? -5.618 -3.209 1.028 1.00 97.69 287 ILE A C 1
ATOM 2332 O O . ILE A 1 287 ? -6.180 -4.301 1.052 1.00 97.69 287 ILE A O 1
ATOM 2336 N N . ALA A 1 288 ? -6.277 -2.065 1.226 1.00 97.06 288 ALA A N 1
ATOM 2337 C CA . ALA A 1 288 ? -7.683 -1.986 1.606 1.00 97.06 288 ALA A CA 1
ATOM 2338 C C . ALA A 1 288 ? -8.605 -2.657 0.578 1.00 97.06 288 ALA A C 1
ATOM 2340 O O . ALA A 1 288 ? -9.571 -3.293 0.968 1.00 97.06 288 ALA A O 1
ATOM 2341 N N . ALA A 1 289 ? -8.284 -2.586 -0.719 1.00 95.88 289 ALA A N 1
ATOM 2342 C CA . ALA A 1 289 ? -9.076 -3.234 -1.768 1.00 95.88 289 ALA A CA 1
ATOM 2343 C C . ALA A 1 289 ? -9.082 -4.778 -1.707 1.00 95.88 289 ALA A C 1
ATOM 2345 O O . ALA A 1 289 ? -9.888 -5.404 -2.393 1.00 95.88 289 ALA A O 1
ATOM 2346 N N . HIS A 1 290 ? -8.172 -5.385 -0.936 1.00 96.00 290 HIS A N 1
ATOM 2347 C CA . HIS A 1 290 ? -8.162 -6.824 -0.636 1.00 96.00 290 HIS A CA 1
ATOM 2348 C C . HIS A 1 290 ? -8.579 -7.137 0.802 1.00 96.00 290 HIS A C 1
ATOM 2350 O O . HIS A 1 290 ? -9.063 -8.233 1.057 1.00 96.00 290 HIS A O 1
ATOM 2356 N N . LEU A 1 291 ? -8.344 -6.205 1.730 1.00 96.62 291 LEU A N 1
ATOM 2357 C CA . LEU A 1 291 ? -8.621 -6.375 3.156 1.00 96.62 291 LEU A CA 1
ATOM 2358 C C . LEU A 1 291 ? -10.089 -6.117 3.508 1.00 96.62 291 LEU A C 1
ATOM 2360 O O . LEU A 1 291 ? -10.620 -6.784 4.391 1.00 96.62 291 LEU A O 1
ATOM 2364 N N . LEU A 1 292 ? -10.707 -5.120 2.868 1.00 95.38 292 LEU A N 1
ATOM 2365 C CA . LEU A 1 292 ? -12.034 -4.642 3.232 1.00 95.38 292 LEU A CA 1
ATOM 2366 C C . LEU A 1 292 ? -13.121 -5.225 2.323 1.00 95.38 292 LEU A C 1
ATOM 2368 O O . LEU A 1 292 ? -12.961 -5.249 1.103 1.00 95.38 292 LEU A O 1
ATOM 2372 N N . ASP A 1 293 ? -14.265 -5.600 2.897 1.00 93.62 293 ASP A N 1
ATOM 2373 C CA . ASP A 1 293 ? -15.470 -6.034 2.156 1.00 93.62 293 ASP A CA 1
ATOM 2374 C C . ASP A 1 293 ? -16.347 -4.843 1.708 1.00 93.62 293 ASP A C 1
ATOM 2376 O O . ASP A 1 293 ? -17.575 -4.909 1.645 1.00 93.62 293 ASP A O 1
ATOM 2380 N N . VAL A 1 294 ? -15.705 -3.706 1.430 1.00 93.88 294 VAL A N 1
ATOM 2381 C CA . VAL A 1 294 ? -16.323 -2.447 0.994 1.00 93.88 294 VAL A CA 1
ATOM 2382 C C . VAL A 1 294 ? -15.471 -1.783 -0.085 1.00 93.88 294 VAL A C 1
ATOM 2384 O O . VAL A 1 294 ? -14.270 -2.033 -0.205 1.00 93.88 294 VAL A O 1
ATOM 2387 N N . ASN A 1 295 ? -16.082 -0.913 -0.892 1.00 94.38 295 ASN A N 1
ATOM 2388 C CA . ASN A 1 295 ? -15.368 -0.278 -1.997 1.00 94.38 295 ASN A CA 1
ATOM 2389 C C . ASN A 1 295 ? -14.389 0.779 -1.471 1.00 94.38 295 ASN A C 1
ATOM 2391 O O . ASN A 1 295 ? -14.735 1.610 -0.629 1.00 94.38 295 ASN A O 1
ATOM 2395 N N . VAL A 1 296 ? -13.189 0.810 -2.044 1.00 94.44 296 VAL A N 1
ATOM 2396 C CA . VAL A 1 296 ? -12.137 1.758 -1.659 1.00 94.44 296 VAL A CA 1
ATOM 2397 C C . VAL A 1 296 ? -11.880 2.746 -2.788 1.00 94.44 296 VAL A C 1
ATOM 2399 O O . VAL A 1 296 ? -11.907 2.390 -3.968 1.00 94.44 296 VAL A O 1
ATOM 2402 N N . GLY A 1 297 ? -11.636 4.000 -2.424 1.00 92.38 297 GLY A N 1
ATOM 2403 C CA . GLY A 1 297 ? -11.474 5.127 -3.325 1.00 92.38 297 GLY A CA 1
ATOM 2404 C C . GLY A 1 297 ? -10.188 5.912 -3.105 1.00 92.38 297 GLY A C 1
ATOM 2405 O O . GLY A 1 297 ? -9.665 5.998 -1.997 1.00 92.38 297 GLY A O 1
ATOM 2406 N N . TRP A 1 298 ? -9.709 6.520 -4.186 1.00 93.50 298 TRP A N 1
ATOM 2407 C CA . TRP A 1 298 ? -8.680 7.551 -4.172 1.00 93.50 298 TRP A CA 1
ATOM 2408 C C . TRP A 1 298 ? -9.362 8.911 -4.295 1.00 93.50 298 TRP A C 1
ATOM 2410 O O . TRP A 1 298 ? -10.131 9.148 -5.233 1.00 93.50 298 TRP A O 1
ATOM 2420 N N . VAL A 1 299 ? -9.084 9.807 -3.357 1.00 91.06 299 VAL A N 1
ATOM 2421 C CA . VAL A 1 299 ? -9.791 11.078 -3.208 1.00 91.06 299 VAL A CA 1
ATOM 2422 C C . VAL A 1 299 ? -8.804 12.236 -3.321 1.00 91.06 299 VAL A C 1
ATOM 2424 O O . VAL A 1 299 ? -7.732 12.226 -2.713 1.00 91.06 299 VAL A O 1
ATOM 2427 N N . SER A 1 300 ? -9.173 13.263 -4.088 1.00 88.94 300 SER A N 1
ATOM 2428 C CA . SER A 1 300 ? -8.471 14.545 -4.093 1.00 88.94 300 SER A CA 1
ATOM 2429 C C . SER A 1 300 ? -9.209 15.565 -3.233 1.00 88.94 300 SER A C 1
ATOM 2431 O O . SER A 1 300 ? -10.439 15.641 -3.206 1.00 88.94 300 SER A O 1
ATOM 2433 N N . CYS A 1 301 ? -8.454 16.387 -2.510 1.00 84.88 301 CYS A N 1
ATOM 2434 C CA . CYS A 1 301 ? -9.011 17.532 -1.804 1.00 84.88 301 CYS A CA 1
ATOM 2435 C C . CYS A 1 301 ? -8.025 18.704 -1.761 1.00 84.88 301 CYS A C 1
ATOM 2437 O O . CYS A 1 301 ? -6.835 18.570 -2.050 1.00 84.88 301 CYS A O 1
ATOM 2439 N N . LEU A 1 302 ? -8.524 19.881 -1.382 1.00 81.31 302 LEU A N 1
ATOM 2440 C CA . LEU A 1 302 ? -7.693 21.056 -1.116 1.00 81.31 302 LEU A CA 1
ATOM 2441 C C . LEU A 1 302 ? -7.489 21.246 0.390 1.00 81.31 302 LEU A C 1
ATOM 2443 O O . LEU A 1 302 ? -8.320 21.870 1.056 1.00 81.31 302 LEU A O 1
ATOM 2447 N N . ALA A 1 303 ? -6.356 20.782 0.917 1.00 71.00 303 ALA A N 1
ATOM 2448 C CA . ALA A 1 303 ? -5.946 20.990 2.304 1.00 71.00 303 ALA A CA 1
ATOM 2449 C C . ALA A 1 303 ? -5.138 22.289 2.430 1.00 71.00 303 ALA A C 1
ATOM 2451 O O . ALA A 1 303 ? -4.058 22.432 1.859 1.00 71.00 303 ALA A O 1
ATOM 2452 N N . ARG A 1 304 ? -5.670 23.281 3.160 1.00 68.88 304 ARG A N 1
ATOM 2453 C CA . ARG A 1 304 ? -5.004 24.584 3.404 1.00 68.88 304 ARG A CA 1
ATOM 2454 C C . ARG A 1 304 ? -4.502 25.292 2.127 1.00 68.88 304 ARG A C 1
ATOM 2456 O O . ARG A 1 304 ? -3.480 25.975 2.147 1.00 68.88 304 ARG A O 1
ATOM 2463 N N . GLY A 1 305 ? -5.233 25.150 1.019 1.00 68.69 305 GLY A N 1
ATOM 2464 C CA . GLY A 1 305 ? -4.890 25.745 -0.281 1.00 68.69 305 GLY A CA 1
ATOM 2465 C C . GLY A 1 305 ? -3.871 24.962 -1.119 1.00 68.69 305 GLY A C 1
ATOM 2466 O O . GLY A 1 305 ? -3.461 25.459 -2.167 1.00 68.69 305 GLY A O 1
ATOM 2467 N N . VAL A 1 306 ? -3.484 23.758 -0.691 1.00 75.38 306 VAL A N 1
ATOM 2468 C CA . VAL A 1 306 ? -2.582 22.848 -1.408 1.00 75.38 306 VAL A CA 1
ATOM 2469 C C . VAL A 1 306 ? -3.356 21.592 -1.817 1.00 75.38 306 VAL A C 1
ATOM 2471 O O . VAL A 1 306 ? -4.228 21.133 -1.081 1.00 75.38 306 VAL A O 1
ATOM 2474 N N . GLY A 1 307 ? -3.079 21.065 -3.013 1.00 81.00 307 GLY A N 1
ATOM 2475 C CA . GLY A 1 307 ? -3.653 19.792 -3.454 1.00 81.00 307 GLY A CA 1
ATOM 2476 C C . GLY A 1 307 ? -3.169 18.652 -2.563 1.00 81.00 307 GLY A C 1
ATOM 2477 O O . GLY A 1 307 ? -1.970 18.538 -2.317 1.00 81.00 307 GLY A O 1
ATOM 2478 N N . HIS A 1 308 ? -4.101 17.837 -2.085 1.00 85.94 308 HIS A N 1
ATOM 2479 C CA . HIS A 1 308 ? -3.856 16.747 -1.150 1.00 85.94 308 HIS A CA 1
ATOM 2480 C C . HIS A 1 308 ? -4.575 15.486 -1.619 1.00 85.94 308 HIS A C 1
ATOM 2482 O O . HIS A 1 308 ? -5.696 15.568 -2.128 1.00 85.94 308 HIS A O 1
ATOM 2488 N N . ALA A 1 309 ? -3.905 14.348 -1.473 1.00 88.25 309 ALA A N 1
ATOM 2489 C CA . ALA A 1 309 ? -4.426 13.030 -1.800 1.00 88.25 309 ALA A CA 1
ATOM 2490 C C . ALA A 1 309 ? -4.716 12.278 -0.504 1.00 88.25 309 ALA A C 1
ATOM 2492 O O . ALA A 1 309 ? -3.923 12.333 0.431 1.00 88.25 309 ALA A O 1
ATOM 2493 N N . THR A 1 310 ? -5.853 11.604 -0.464 1.00 89.75 310 THR A N 1
ATOM 2494 C CA . THR A 1 310 ? -6.362 10.886 0.706 1.00 89.75 310 THR A CA 1
ATOM 2495 C C . THR A 1 310 ? -7.145 9.677 0.214 1.00 89.75 310 THR A C 1
ATOM 2497 O O . THR A 1 310 ? -7.609 9.646 -0.931 1.00 89.75 310 THR A O 1
ATOM 2500 N N . ALA A 1 311 ? -7.243 8.644 1.042 1.00 92.94 311 ALA A N 1
ATOM 2501 C CA . ALA A 1 311 ? -8.060 7.490 0.721 1.00 92.94 311 ALA A CA 1
ATOM 2502 C C . ALA A 1 311 ? -9.518 7.765 1.106 1.00 92.94 311 ALA A C 1
ATOM 2504 O O . ALA A 1 311 ? -9.833 8.684 1.865 1.00 92.94 311 ALA A O 1
ATOM 2505 N N . GLY A 1 312 ? -10.420 6.957 0.570 1.00 92.50 312 GLY A N 1
ATOM 2506 C CA . GLY A 1 312 ? -11.809 6.935 0.984 1.00 92.50 312 GLY A CA 1
ATOM 2507 C C . GLY A 1 312 ? -12.352 5.519 0.996 1.00 92.50 312 GLY A C 1
ATOM 2508 O O . GLY A 1 312 ? -11.887 4.666 0.243 1.00 92.50 312 GLY A O 1
ATOM 2509 N N . VAL A 1 313 ? -13.340 5.274 1.843 1.00 94.69 313 VAL A N 1
ATOM 2510 C CA . VAL A 1 313 ? -14.055 4.001 1.919 1.00 94.69 313 VAL A CA 1
ATOM 2511 C C . VAL A 1 313 ? -15.541 4.298 1.759 1.00 94.69 313 VAL A C 1
ATOM 2513 O O . VAL A 1 313 ? -16.070 5.183 2.431 1.00 94.69 313 VAL A O 1
ATOM 2516 N N . LEU A 1 314 ? -16.187 3.623 0.813 1.00 94.00 314 LEU A N 1
ATOM 2517 C CA . LEU A 1 314 ? -17.602 3.813 0.499 1.00 94.00 314 LEU A CA 1
ATOM 2518 C C . LEU A 1 314 ? -18.454 2.839 1.308 1.00 94.00 314 LEU A C 1
ATOM 2520 O O . LEU A 1 314 ? -18.116 1.661 1.402 1.00 94.00 314 LEU A O 1
ATOM 2524 N N . ASP A 1 315 ? -19.567 3.337 1.842 1.00 93.12 315 ASP A N 1
ATOM 2525 C CA . ASP A 1 315 ? -20.562 2.571 2.600 1.00 93.12 315 ASP A CA 1
ATOM 2526 C C . ASP A 1 315 ? -19.970 1.829 3.817 1.00 93.12 315 ASP A C 1
ATOM 2528 O O . ASP A 1 315 ? -20.474 0.788 4.245 1.00 93.12 315 ASP A O 1
ATOM 2532 N N . LEU A 1 316 ? -18.887 2.366 4.392 1.00 92.69 316 LEU A N 1
ATOM 2533 C CA . LEU A 1 316 ? -18.272 1.816 5.596 1.00 92.69 316 LEU A CA 1
ATOM 2534 C C . LEU A 1 316 ? -19.189 2.033 6.801 1.00 92.69 316 LEU A C 1
ATOM 2536 O O . LEU A 1 316 ? -19.466 3.164 7.195 1.00 92.69 316 LEU A O 1
ATOM 2540 N N . GLN A 1 317 ? -19.609 0.944 7.440 1.00 90.25 317 GLN A N 1
ATOM 2541 C CA . GLN A 1 317 ? -20.351 1.035 8.689 1.00 90.25 317 GLN A CA 1
ATOM 2542 C C . GLN A 1 317 ? -19.426 1.515 9.816 1.00 90.25 317 GLN A C 1
ATOM 2544 O O . GLN A 1 317 ? -18.496 0.811 10.205 1.00 90.25 317 GLN A O 1
AT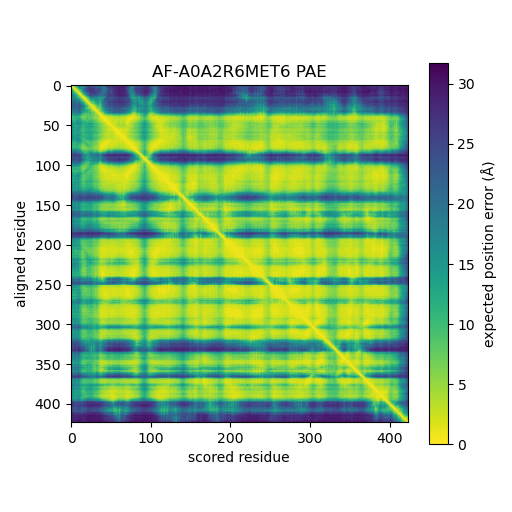OM 2549 N N . LEU A 1 318 ? -19.711 2.700 10.352 1.00 85.44 318 LEU A N 1
ATOM 2550 C CA . LEU A 1 318 ? -19.028 3.243 11.525 1.00 85.44 318 LEU A CA 1
ATOM 2551 C C . LEU A 1 318 ? -19.711 2.749 12.818 1.00 85.44 318 LEU A C 1
ATOM 2553 O O . LEU A 1 318 ? -20.941 2.634 12.830 1.00 85.44 318 LEU A O 1
ATOM 2557 N N . PRO A 1 319 ? -18.961 2.486 13.904 1.00 79.38 319 PRO A N 1
ATOM 2558 C CA . PRO A 1 319 ? -19.537 2.232 15.222 1.00 79.38 319 PRO A CA 1
ATOM 2559 C C . PRO A 1 319 ? -20.413 3.394 15.699 1.00 79.38 319 PRO A C 1
ATOM 2561 O O . PRO A 1 319 ? -20.098 4.555 15.438 1.00 79.38 319 PRO A O 1
ATOM 2564 N N . GLU A 1 320 ? -21.478 3.105 16.450 1.00 72.75 320 GLU A N 1
ATOM 2565 C CA . GLU A 1 320 ? -22.351 4.148 17.013 1.00 72.75 320 GLU A CA 1
ATOM 2566 C C . GLU A 1 320 ? -21.584 5.016 18.026 1.00 72.75 320 GLU A C 1
ATOM 2568 O O . GLU A 1 320 ? -21.692 6.245 18.034 1.00 72.75 320 GLU A O 1
ATOM 2573 N N . GLU A 1 321 ? -20.730 4.375 18.824 1.00 66.12 321 GLU A N 1
ATOM 2574 C CA . GLU A 1 321 ? -19.973 4.986 19.910 1.00 66.12 321 GLU A CA 1
ATOM 2575 C C . GLU A 1 321 ? -18.878 5.939 19.425 1.00 66.12 321 GLU A C 1
ATOM 2577 O O . GLU A 1 321 ? -18.445 6.808 20.179 1.00 66.12 321 GLU A O 1
ATOM 2582 N N . VAL A 1 322 ? -18.445 5.837 18.166 1.00 63.09 322 VAL A N 1
ATOM 2583 C CA . VAL A 1 322 ? -17.457 6.759 17.580 1.00 63.09 322 VAL A CA 1
ATOM 2584 C C . VAL A 1 322 ? -17.880 8.218 17.766 1.00 63.09 322 VAL A C 1
ATOM 2586 O O . VAL A 1 322 ? -17.050 9.066 18.097 1.00 63.09 322 VAL A O 1
ATOM 2589 N N . PHE A 1 323 ? -19.172 8.500 17.602 1.00 56.94 323 PHE A N 1
ATOM 2590 C CA . PHE A 1 323 ? -19.715 9.849 17.724 1.00 56.94 323 PHE A CA 1
ATOM 2591 C C . PHE A 1 323 ? -20.037 10.225 19.174 1.00 56.94 323 PHE A C 1
ATOM 2593 O O . PHE A 1 323 ? -19.913 11.387 19.538 1.00 56.94 323 PHE A O 1
ATOM 2600 N N . GLU A 1 324 ? -20.373 9.253 20.029 1.00 52.00 324 GLU A N 1
ATOM 2601 C CA . GLU A 1 324 ? -20.653 9.497 21.454 1.00 52.00 324 GLU A CA 1
ATOM 2602 C C . GLU A 1 324 ? -19.383 9.747 22.279 1.00 52.00 324 GLU A C 1
ATOM 2604 O O . GLU A 1 324 ? -19.395 10.519 23.240 1.00 52.00 324 GLU A O 1
ATOM 2609 N N . VAL A 1 325 ? -18.273 9.102 21.913 1.00 50.06 325 VAL A N 1
ATOM 2610 C CA . VAL A 1 325 ? -16.979 9.289 22.577 1.00 50.06 325 VAL A CA 1
ATOM 2611 C C . VAL A 1 325 ? -16.304 10.577 22.093 1.00 50.06 325 VAL A C 1
ATOM 2613 O O . VAL A 1 325 ? -15.596 11.207 22.883 1.00 50.06 325 VAL A O 1
ATOM 2616 N N . TRP A 1 326 ? -16.543 10.999 20.841 1.00 57.66 326 TRP A N 1
ATOM 2617 C CA . TRP A 1 326 ? -15.782 12.056 20.157 1.00 57.66 326 TRP A CA 1
ATOM 2618 C C . TRP A 1 326 ? -16.632 13.030 19.305 1.00 57.66 326 TRP A C 1
ATOM 2620 O O . TRP A 1 326 ? -16.366 13.216 18.116 1.00 57.66 326 TRP A O 1
ATOM 2630 N N . ASP A 1 327 ? -17.600 13.722 19.926 1.00 48.06 327 ASP A N 1
ATOM 2631 C CA . ASP A 1 327 ? -18.403 14.809 19.309 1.00 48.06 327 ASP A CA 1
ATOM 2632 C C . ASP A 1 327 ? -17.534 15.948 18.713 1.00 48.06 327 ASP A C 1
ATOM 2634 O O . ASP A 1 327 ? -17.854 16.528 17.674 1.00 48.06 327 ASP A O 1
ATOM 2638 N N . GLU A 1 328 ? -16.399 16.252 19.353 1.00 49.06 328 GLU A N 1
ATOM 2639 C CA . GLU A 1 328 ? -15.324 17.100 18.832 1.00 49.06 328 GLU A CA 1
ATOM 2640 C C . GLU A 1 328 ? -14.041 16.264 18.850 1.00 49.06 328 GLU A C 1
ATOM 2642 O O . GLU A 1 328 ? -13.628 15.791 19.911 1.00 49.06 328 GLU A O 1
ATOM 2647 N N . CYS A 1 329 ? -13.408 16.052 17.691 1.00 46.38 329 CYS A N 1
ATOM 2648 C CA . CYS A 1 329 ? -12.141 15.326 17.621 1.00 46.38 329 CYS A CA 1
ATOM 2649 C C . CYS A 1 329 ? -11.126 16.008 18.563 1.00 46.38 329 CYS A C 1
ATOM 2651 O O . CYS A 1 329 ? -10.781 17.173 18.339 1.00 46.38 329 CYS A O 1
ATOM 2653 N N . PRO A 1 330 ? -10.626 15.335 19.620 1.00 43.12 330 PRO A N 1
ATOM 2654 C CA . PRO A 1 330 ? -9.708 15.965 20.569 1.00 43.12 330 PRO A CA 1
ATOM 2655 C C . PRO A 1 330 ? -8.325 16.212 19.952 1.00 43.12 330 PRO A C 1
ATOM 2657 O O . PRO A 1 330 ? -7.471 16.838 20.584 1.00 43.12 330 PRO A O 1
ATOM 2660 N N . PHE A 1 331 ? -8.094 15.731 18.725 1.00 49.34 331 PHE A N 1
ATOM 2661 C CA . PHE A 1 331 ? -6.817 15.778 18.042 1.00 49.34 331 PHE A CA 1
ATOM 2662 C C . PHE A 1 331 ? -6.771 16.968 17.084 1.00 49.34 331 PHE A C 1
ATOM 2664 O O . PHE A 1 331 ? -7.515 17.050 16.108 1.00 49.34 331 PHE A O 1
ATOM 2671 N N . GLY A 1 332 ? -5.915 17.937 17.410 1.00 42.84 332 GLY A N 1
ATOM 2672 C CA . GLY A 1 332 ? -5.784 19.241 16.767 1.00 42.84 332 GLY A CA 1
ATOM 2673 C C . GLY A 1 332 ? -5.333 19.190 15.309 1.00 42.84 332 GLY A C 1
ATOM 2674 O O . GLY A 1 332 ? -4.236 19.632 14.982 1.00 42.84 332 GLY A O 1
ATOM 2675 N N . SER A 1 333 ? -6.208 18.706 14.432 1.00 46.62 333 SER A N 1
ATOM 2676 C CA . SER A 1 333 ? -6.305 19.019 13.002 1.00 46.62 333 SER A CA 1
ATOM 2677 C C . SER A 1 333 ? -7.534 18.386 12.319 1.00 46.62 333 SER A C 1
ATOM 2679 O O . SER A 1 333 ? -7.805 18.752 11.168 1.00 46.62 333 SER A O 1
ATOM 2681 N N . GLY A 1 334 ? -8.286 17.516 13.012 1.00 51.50 334 GLY A N 1
ATOM 2682 C CA . GLY A 1 334 ? -9.529 16.910 12.528 1.00 51.50 334 GLY A CA 1
ATOM 2683 C C . GLY A 1 334 ? -10.721 17.861 12.650 1.00 51.50 334 GLY A C 1
ATOM 2684 O O . GLY A 1 334 ? -10.896 18.537 13.661 1.00 51.50 334 GLY A O 1
ATOM 2685 N N . GLY A 1 335 ? -11.506 17.981 11.583 1.00 56.75 335 GLY A N 1
ATOM 2686 C CA . GLY A 1 335 ? -12.769 18.711 11.582 1.00 56.75 335 GLY A CA 1
ATOM 2687 C C . GLY A 1 335 ? -13.912 17.881 12.169 1.00 56.75 335 GLY A C 1
ATOM 2688 O O . GLY A 1 335 ? -13.698 16.858 12.809 1.00 56.75 335 GLY A O 1
ATOM 2689 N N . GLU A 1 336 ? -15.141 18.340 11.961 1.00 62.78 336 GLU A N 1
ATOM 2690 C CA . GLU A 1 336 ? -16.353 17.616 12.364 1.00 62.78 336 GLU A CA 1
ATOM 2691 C C . GLU A 1 336 ? -16.464 16.269 11.615 1.00 62.78 336 GLU A C 1
ATOM 2693 O O . GLU A 1 336 ? -15.862 16.125 10.541 1.00 62.78 336 GLU A O 1
ATOM 2698 N N . PRO A 1 337 ? -17.233 15.293 12.133 1.00 69.88 337 PRO A N 1
ATOM 2699 C CA . PRO A 1 337 ? -17.684 14.146 11.352 1.00 69.88 337 PRO A CA 1
ATOM 2700 C C . PRO A 1 337 ? -18.091 14.540 9.929 1.00 69.88 337 PRO A C 1
ATOM 2702 O O . PRO A 1 337 ? -18.796 15.533 9.716 1.00 69.88 337 PRO A O 1
ATOM 2705 N N . PHE A 1 338 ? -17.617 13.790 8.941 1.00 75.06 338 PHE A N 1
ATOM 2706 C CA . PHE A 1 338 ? -17.815 14.104 7.535 1.00 75.06 338 PHE A CA 1
ATOM 2707 C C . PHE A 1 338 ? -18.036 12.850 6.707 1.00 75.06 338 PHE A C 1
ATOM 2709 O O . PHE A 1 338 ? -17.142 12.024 6.524 1.00 75.06 338 PHE A O 1
ATOM 2716 N N . THR A 1 339 ? -19.224 12.805 6.123 1.00 82.06 339 THR A N 1
ATOM 2717 C CA . THR A 1 339 ? -19.599 11.868 5.074 1.00 82.06 339 THR A CA 1
ATOM 2718 C C . THR A 1 339 ? -19.972 12.674 3.842 1.00 82.06 339 THR A C 1
ATOM 2720 O O . THR A 1 339 ? -20.669 13.692 3.941 1.00 82.06 339 THR A O 1
ATOM 2723 N N . LEU A 1 340 ? -19.494 12.237 2.682 1.00 83.25 340 LEU A N 1
ATOM 2724 C CA . LEU A 1 340 ? -19.892 12.798 1.399 1.00 83.25 340 LEU A CA 1
ATOM 2725 C C . LEU A 1 340 ? -20.816 11.805 0.691 1.00 83.25 340 LEU A C 1
ATOM 2727 O O . LEU A 1 340 ? -20.373 10.732 0.302 1.00 83.25 340 LEU A O 1
ATOM 2731 N N . ASP A 1 341 ? -22.075 12.190 0.499 1.00 86.50 341 ASP A N 1
ATOM 2732 C CA . ASP A 1 341 ? -23.029 11.449 -0.334 1.00 86.50 341 ASP A CA 1
ATOM 2733 C C . ASP A 1 341 ? -22.573 11.524 -1.802 1.00 86.50 341 ASP A C 1
ATOM 2735 O O . ASP A 1 341 ? -22.415 12.619 -2.363 1.00 86.50 341 ASP A O 1
ATOM 2739 N N . THR A 1 342 ? -22.293 10.367 -2.403 1.00 85.62 342 THR A N 1
ATOM 2740 C CA . THR A 1 342 ? -21.877 10.238 -3.804 1.00 85.62 342 THR A CA 1
ATOM 2741 C C . THR A 1 342 ? -22.842 9.341 -4.573 1.00 85.62 342 THR A C 1
ATOM 2743 O O . THR A 1 342 ? -23.543 8.515 -3.997 1.00 85.62 342 THR A O 1
ATOM 2746 N N . ASP A 1 343 ? -22.807 9.401 -5.908 1.00 86.75 343 ASP A N 1
ATOM 2747 C CA . ASP A 1 343 ? -23.575 8.476 -6.761 1.00 86.75 343 ASP A CA 1
ATOM 2748 C C . ASP A 1 343 ? -23.166 6.989 -6.589 1.00 86.75 343 ASP A C 1
ATOM 2750 O O . ASP A 1 343 ? -23.799 6.106 -7.173 1.00 86.75 343 ASP A O 1
ATOM 2754 N N . TYR A 1 344 ? -22.107 6.705 -5.819 1.00 86.44 344 TYR A N 1
ATOM 2755 C CA . TYR A 1 344 ? -21.498 5.383 -5.640 1.00 86.44 344 TYR A CA 1
ATOM 2756 C C . TYR A 1 344 ? -21.535 4.869 -4.193 1.00 86.44 344 TYR A C 1
ATOM 2758 O O . TYR A 1 344 ? -20.964 3.811 -3.936 1.00 86.44 344 TYR A O 1
ATOM 2766 N N . GLY A 1 345 ? -22.172 5.605 -3.277 1.00 88.81 345 GLY A N 1
ATOM 2767 C CA . GLY A 1 345 ? -22.225 5.292 -1.847 1.00 88.81 345 GLY A CA 1
ATOM 2768 C C . GLY A 1 345 ? -21.789 6.458 -0.962 1.00 88.81 345 GLY A C 1
ATOM 2769 O O . GLY A 1 345 ? -21.309 7.492 -1.445 1.00 88.81 345 GLY A O 1
ATOM 2770 N N . ASP A 1 346 ? -21.945 6.270 0.342 1.00 91.44 346 ASP A N 1
ATOM 2771 C CA . ASP A 1 346 ? -21.535 7.225 1.368 1.00 91.44 346 ASP A CA 1
ATOM 2772 C C . ASP A 1 346 ? -20.014 7.158 1.558 1.00 91.44 346 ASP A C 1
ATOM 2774 O O . ASP A 1 346 ? -19.465 6.162 2.025 1.00 91.44 346 ASP A O 1
ATOM 2778 N N . LEU A 1 347 ? -19.303 8.217 1.164 1.00 90.69 347 LEU A N 1
ATOM 2779 C CA . LEU A 1 347 ? -17.844 8.272 1.224 1.00 90.69 347 LEU A CA 1
ATOM 2780 C C . LEU A 1 347 ? -17.363 8.748 2.597 1.00 90.69 347 LEU A C 1
ATOM 2782 O O . LEU A 1 347 ? -17.604 9.896 2.989 1.00 90.69 347 LEU A O 1
ATOM 2786 N N . HIS A 1 348 ? -16.586 7.896 3.263 1.00 90.94 348 HIS A N 1
ATOM 2787 C CA . HIS A 1 348 ? -15.824 8.214 4.467 1.00 90.94 348 HIS A CA 1
ATOM 2788 C C . HIS A 1 348 ? -14.352 8.442 4.116 1.00 90.94 348 HIS A C 1
ATOM 2790 O O . HIS A 1 348 ? -13.724 7.622 3.450 1.00 90.94 348 HIS A O 1
ATOM 2796 N N . MET A 1 349 ? -13.805 9.574 4.552 1.00 87.75 349 MET A N 1
ATOM 2797 C CA . MET A 1 349 ? -12.418 9.974 4.284 1.00 87.75 349 MET A CA 1
ATOM 2798 C C . MET A 1 349 ? -11.434 9.233 5.193 1.00 87.75 349 MET A C 1
ATOM 2800 O O . MET A 1 349 ? -11.759 8.985 6.354 1.00 87.75 349 MET A O 1
ATOM 2804 N N . VAL A 1 350 ? -10.229 8.954 4.686 1.00 89.12 350 VAL A N 1
ATOM 2805 C CA . VAL A 1 350 ? -9.127 8.338 5.442 1.00 89.12 350 VAL A CA 1
ATOM 2806 C C . VAL A 1 350 ? -7.817 9.088 5.195 1.00 89.12 350 VAL A C 1
ATOM 2808 O O . VAL A 1 350 ? -7.280 9.097 4.078 1.00 89.12 350 VAL A O 1
ATOM 2811 N N . GLU A 1 351 ? -7.256 9.695 6.240 1.00 84.88 351 GLU A N 1
ATOM 2812 C CA . GLU A 1 351 ? -5.972 10.397 6.164 1.00 84.88 351 GLU A CA 1
ATOM 2813 C C . GLU A 1 351 ? -4.819 9.401 6.299 1.00 84.88 351 GLU A C 1
ATOM 2815 O O . GLU A 1 351 ? -4.145 9.332 7.318 1.00 84.88 351 GLU A O 1
ATOM 2820 N N . ALA A 1 352 ? -4.540 8.653 5.230 1.00 83.38 352 ALA A N 1
ATOM 2821 C CA . ALA A 1 352 ? -3.529 7.591 5.225 1.00 83.38 352 ALA A CA 1
ATOM 2822 C C . ALA A 1 352 ? -2.096 8.046 5.590 1.00 83.38 352 ALA A C 1
ATOM 2824 O O . ALA A 1 352 ? -1.217 7.209 5.773 1.00 83.38 352 ALA A O 1
ATOM 2825 N N . THR A 1 353 ? -1.834 9.354 5.661 1.00 76.31 353 THR A N 1
ATOM 2826 C CA . THR A 1 353 ? -0.544 9.929 6.078 1.00 76.31 353 THR A CA 1
ATOM 2827 C C . THR A 1 353 ? -0.506 10.465 7.496 1.00 76.31 353 THR A C 1
ATOM 2829 O O . THR A 1 353 ? 0.539 10.934 7.945 1.00 76.31 353 THR A O 1
ATOM 2832 N N . SER A 1 354 ? -1.633 10.429 8.193 1.00 75.50 354 SER A N 1
ATOM 2833 C CA . SER A 1 354 ? -1.692 10.747 9.605 1.00 75.50 354 SER A CA 1
ATOM 2834 C C . SER A 1 354 ? -1.572 9.450 10.395 1.00 75.50 354 SER A C 1
ATOM 2836 O O . SER A 1 354 ? -2.291 8.497 10.102 1.00 75.50 354 SER A O 1
ATOM 2838 N N . PRO A 1 355 ? -0.706 9.390 11.419 1.00 65.00 355 PRO A N 1
ATOM 2839 C CA . PRO A 1 355 ? -0.740 8.279 12.351 1.00 65.00 355 PRO A CA 1
ATOM 2840 C C . PRO A 1 355 ? -2.014 8.295 13.196 1.00 65.00 355 PRO A C 1
ATOM 2842 O O . PRO A 1 355 ? -2.302 7.274 13.802 1.00 65.00 355 PRO A O 1
ATOM 2845 N N . ASP A 1 356 ? -2.726 9.427 13.282 1.00 73.75 356 ASP A N 1
ATOM 2846 C CA . ASP A 1 356 ? -3.965 9.580 14.050 1.00 73.75 356 ASP A CA 1
ATOM 2847 C C . ASP A 1 356 ? -5.102 8.878 13.300 1.00 73.75 356 ASP A C 1
ATOM 2849 O O . ASP A 1 356 ? -5.593 9.444 12.320 1.00 73.75 356 ASP A O 1
ATOM 2853 N N . PRO A 1 357 ? -5.523 7.671 13.717 1.00 75.25 357 PRO A N 1
ATOM 2854 C CA . PRO A 1 357 ? -6.369 6.854 12.873 1.00 75.25 357 PRO A CA 1
ATOM 2855 C C . PRO A 1 357 ? -7.831 7.267 13.075 1.00 75.25 357 PRO A C 1
ATOM 2857 O O . PRO A 1 357 ? -8.432 7.007 14.125 1.00 75.25 357 PRO A O 1
ATOM 2860 N N . MET A 1 358 ? -8.373 7.993 12.096 1.00 75.56 358 MET A N 1
ATOM 2861 C CA . MET A 1 358 ? -9.702 8.596 12.146 1.00 75.5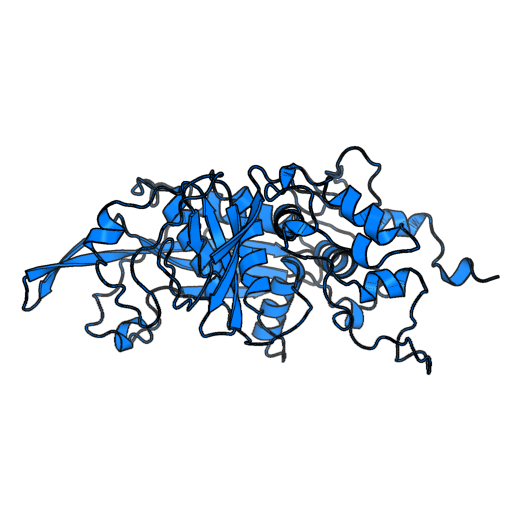6 358 MET A CA 1
ATOM 2862 C C . MET A 1 358 ? -10.410 8.488 10.792 1.00 75.56 358 MET A C 1
ATOM 2864 O O . MET A 1 358 ? -10.228 9.297 9.883 1.00 75.56 358 MET A O 1
ATOM 2868 N N . ILE A 1 359 ? -11.312 7.517 10.676 1.00 85.00 359 ILE A N 1
ATOM 2869 C CA . ILE A 1 359 ? -12.072 7.305 9.442 1.00 85.00 359 ILE A CA 1
ATOM 2870 C C . ILE A 1 359 ? -13.427 7.999 9.510 1.00 85.00 359 ILE A C 1
ATOM 2872 O O . ILE A 1 359 ? -14.225 7.746 10.405 1.00 85.00 359 ILE A O 1
ATOM 2876 N N . GLY A 1 360 ? -13.714 8.849 8.524 1.00 78.19 360 GLY A N 1
ATOM 2877 C CA . GLY A 1 360 ? -14.983 9.579 8.452 1.00 78.19 360 GLY A CA 1
ATOM 2878 C C . GLY A 1 360 ? -14.976 10.938 9.154 1.00 78.19 360 GLY A C 1
ATOM 2879 O O . GLY A 1 360 ? -16.042 11.507 9.381 1.00 78.19 360 GLY A O 1
ATOM 2880 N N . TRP A 1 361 ? -13.804 11.498 9.464 1.00 73.50 361 TRP A N 1
ATOM 2881 C CA . TRP A 1 361 ? -13.679 12.888 9.916 1.00 73.50 361 TRP A CA 1
ATOM 2882 C C . TRP A 1 361 ? -13.263 13.808 8.780 1.00 73.50 361 TRP A C 1
ATOM 2884 O O . TRP A 1 361 ? -12.529 13.440 7.859 1.00 73.50 361 TRP A O 1
ATOM 2894 N N . LYS A 1 362 ? -13.728 15.057 8.849 1.00 67.31 362 LYS A N 1
ATOM 2895 C CA . LYS A 1 362 ? -13.345 16.066 7.871 1.00 67.31 362 LYS A CA 1
ATOM 2896 C C . LYS A 1 362 ? -11.865 16.379 8.030 1.00 67.31 362 LYS A C 1
ATOM 2898 O O . LYS A 1 362 ? -11.430 16.838 9.082 1.00 67.31 362 LYS A O 1
ATOM 2903 N N . LEU A 1 363 ? -11.106 16.285 6.950 1.00 67.19 363 LEU A N 1
ATOM 2904 C CA . LEU A 1 363 ? -9.794 16.925 6.901 1.00 67.19 363 LEU A CA 1
ATOM 2905 C C . LEU A 1 363 ? -9.969 18.439 7.090 1.00 67.19 363 LEU A C 1
ATOM 2907 O O . LEU A 1 363 ? -11.010 19.002 6.736 1.00 67.19 363 LEU A O 1
ATOM 2911 N N . THR A 1 364 ? -8.947 19.152 7.570 1.00 62.16 364 THR A N 1
ATOM 2912 C CA . THR A 1 364 ? -8.912 20.629 7.498 1.00 62.16 364 THR A CA 1
ATOM 2913 C C . THR A 1 364 ? -8.716 21.103 6.042 1.00 62.16 364 THR A C 1
ATOM 2915 O O . THR A 1 364 ? -7.788 21.836 5.693 1.00 62.16 364 THR A O 1
ATOM 2918 N N . ALA A 1 365 ? -9.622 20.662 5.166 1.00 59.81 365 ALA A N 1
ATOM 2919 C CA . ALA A 1 365 ? -9.752 21.002 3.769 1.00 59.81 365 ALA A CA 1
ATOM 2920 C C . ALA A 1 365 ? -10.579 22.283 3.622 1.00 59.81 365 ALA A C 1
ATOM 2922 O O . ALA A 1 365 ? -11.683 22.424 4.153 1.00 59.81 365 ALA A O 1
ATOM 2923 N N . SER A 1 366 ? -10.020 23.246 2.894 1.00 53.75 366 SER A N 1
ATOM 2924 C CA . SER A 1 366 ? -10.623 24.554 2.634 1.00 53.75 366 SER A CA 1
ATOM 2925 C C . SER A 1 366 ? -11.459 24.580 1.346 1.00 53.75 366 SER A C 1
ATOM 2927 O O . SER A 1 366 ? -11.851 25.657 0.902 1.00 53.75 366 SER A O 1
ATOM 2929 N N . GLY A 1 367 ? -11.693 23.429 0.706 1.00 60.81 367 GLY A N 1
ATOM 2930 C CA . GLY A 1 367 ? -12.289 23.345 -0.628 1.00 60.81 367 GLY A CA 1
ATOM 2931 C C . GLY A 1 367 ? -12.782 21.948 -1.013 1.00 60.81 367 GLY A C 1
ATOM 2932 O O . GLY A 1 367 ? -12.781 21.042 -0.186 1.00 60.81 367 GLY A O 1
ATOM 2933 N N . GLN A 1 368 ? -13.238 21.839 -2.268 1.00 73.12 368 GLN A N 1
ATOM 2934 C CA . GLN A 1 368 ? -13.869 20.667 -2.895 1.00 73.12 368 GLN A CA 1
ATOM 2935 C C . GLN A 1 368 ? -13.121 19.359 -2.592 1.00 73.12 368 GLN A C 1
ATOM 2937 O O . GLN A 1 368 ? -11.898 19.302 -2.718 1.00 73.12 368 GLN A O 1
ATOM 2942 N N . VAL A 1 369 ? -13.885 18.345 -2.186 1.00 83.19 369 VAL A N 1
ATOM 2943 C CA . VAL A 1 369 ? -13.472 16.943 -2.068 1.00 83.19 369 VAL A CA 1
ATOM 2944 C C . VAL A 1 369 ? -14.037 16.226 -3.291 1.00 83.19 369 VAL A C 1
ATOM 2946 O O . VAL A 1 369 ? -15.216 16.410 -3.601 1.00 83.19 369 VAL A O 1
ATOM 2949 N N . GLU A 1 370 ? -13.212 15.461 -3.995 1.00 87.62 370 GLU A N 1
ATOM 2950 C CA . GLU A 1 370 ? -13.595 14.749 -5.213 1.00 87.62 370 GLU A CA 1
ATOM 2951 C C . GLU A 1 370 ? -13.109 13.300 -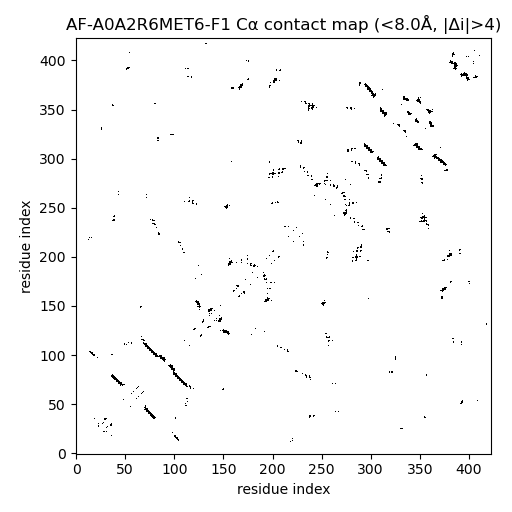5.149 1.00 87.62 370 GLU A C 1
ATOM 2953 O O . GLU A 1 370 ? -11.922 13.032 -4.965 1.00 87.62 370 GLU A O 1
ATOM 2958 N N . LEU A 1 371 ? -14.041 12.357 -5.304 1.00 90.44 371 LEU A N 1
ATOM 2959 C CA . LEU A 1 371 ? -13.712 10.954 -5.526 1.00 90.44 371 LEU A CA 1
ATOM 2960 C C . LEU A 1 371 ? -13.199 10.803 -6.960 1.00 90.44 371 LEU A C 1
ATOM 2962 O O . LEU A 1 371 ? -13.968 10.879 -7.918 1.00 90.44 371 LEU A O 1
ATOM 2966 N N . GLU A 1 372 ? -11.896 10.598 -7.105 1.00 91.12 372 GLU A N 1
ATOM 2967 C CA . GLU A 1 372 ? -11.234 10.553 -8.410 1.00 91.12 372 GLU A CA 1
ATOM 2968 C C . GLU A 1 372 ? -11.324 9.164 -9.031 1.00 91.12 372 GLU A C 1
ATOM 2970 O O . GLU A 1 372 ? -11.444 9.026 -10.243 1.00 91.12 372 GLU A O 1
ATOM 2975 N N . THR A 1 373 ? -11.284 8.114 -8.218 1.00 92.38 373 THR A N 1
ATOM 2976 C CA . THR A 1 373 ? -11.545 6.752 -8.679 1.00 92.38 373 THR A CA 1
ATOM 2977 C C . THR A 1 373 ? -11.868 5.841 -7.502 1.00 92.38 373 THR A C 1
ATOM 2979 O O . THR A 1 373 ? -11.380 6.081 -6.402 1.00 92.38 373 THR A O 1
ATOM 2982 N N . TYR A 1 374 ? -12.663 4.794 -7.718 1.00 93.06 374 TYR A N 1
ATOM 2983 C CA . TYR A 1 374 ? -12.862 3.721 -6.741 1.00 93.06 374 TYR A CA 1
ATOM 2984 C C . TYR A 1 374 ? -12.752 2.351 -7.401 1.00 93.06 374 TYR A C 1
ATOM 2986 O O . TYR A 1 374 ? -12.908 2.229 -8.617 1.00 93.06 374 TYR A O 1
ATOM 2994 N N . LEU A 1 375 ? -12.478 1.322 -6.604 1.00 90.69 375 LEU A N 1
ATOM 2995 C CA . LEU A 1 375 ? -12.366 -0.052 -7.072 1.00 90.69 375 LEU A CA 1
ATOM 2996 C C . LEU A 1 375 ? -13.306 -0.961 -6.268 1.00 90.69 375 LEU A C 1
ATOM 2998 O O . LEU A 1 375 ? -13.124 -1.072 -5.057 1.00 90.69 375 LEU A O 1
ATOM 3002 N N . PRO A 1 376 ? -14.283 -1.618 -6.921 1.00 85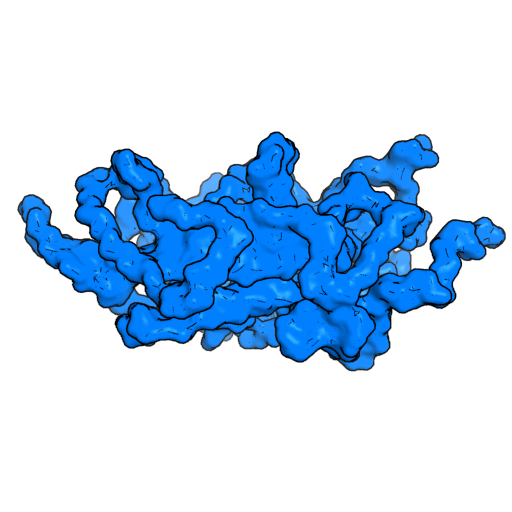.00 376 PRO A N 1
ATOM 3003 C CA . PRO A 1 376 ? -15.211 -2.506 -6.226 1.00 85.00 376 PRO A CA 1
ATOM 3004 C C . PRO A 1 376 ? -14.674 -3.920 -6.001 1.00 85.00 376 PRO A C 1
ATOM 3006 O O . PRO A 1 376 ? -15.086 -4.607 -5.080 1.00 85.00 376 PRO A O 1
ATOM 3009 N N . THR A 1 377 ? -13.779 -4.392 -6.870 1.00 81.31 377 THR A N 1
ATOM 3010 C CA . THR A 1 377 ? -13.125 -5.697 -6.718 1.00 81.31 377 THR A CA 1
ATOM 3011 C C . THR A 1 377 ? -11.692 -5.608 -7.207 1.00 81.31 377 THR A C 1
ATOM 3013 O O . THR A 1 377 ? -11.425 -5.082 -8.292 1.00 81.31 377 THR A O 1
ATOM 3016 N N . ALA A 1 378 ? -10.765 -6.125 -6.407 1.00 85.94 378 ALA A N 1
ATOM 3017 C CA . ALA A 1 378 ? -9.361 -6.198 -6.762 1.00 85.94 378 ALA A CA 1
ATOM 3018 C C . ALA A 1 378 ? -9.002 -7.550 -7.389 1.00 85.94 378 ALA A C 1
ATOM 3020 O O . ALA A 1 378 ? -9.576 -8.594 -7.084 1.00 85.94 378 ALA A O 1
ATOM 3021 N N . SER A 1 379 ? -8.012 -7.529 -8.278 1.00 86.38 379 SER A N 1
ATOM 3022 C CA . SER A 1 379 ? -7.415 -8.737 -8.845 1.00 86.38 379 SER A CA 1
ATOM 3023 C C . SER A 1 379 ? -5.906 -8.572 -8.866 1.00 86.38 379 SER A C 1
ATOM 3025 O O . SER A 1 379 ? -5.420 -7.609 -9.462 1.00 86.38 379 SER A O 1
ATOM 3027 N N . VAL A 1 380 ? -5.176 -9.519 -8.280 1.00 87.62 380 VAL A N 1
ATOM 3028 C CA . VAL A 1 380 ? -3.710 -9.527 -8.341 1.00 87.62 380 VAL A CA 1
ATOM 3029 C C . VAL A 1 380 ? -3.249 -9.839 -9.765 1.00 87.62 380 VAL A C 1
ATOM 3031 O O . VAL A 1 380 ? -3.739 -10.785 -10.385 1.00 87.62 380 VAL A O 1
ATOM 3034 N N . GLN A 1 381 ? -2.301 -9.049 -10.266 1.00 84.75 381 GLN A N 1
ATOM 3035 C CA . GLN A 1 381 ? -1.669 -9.187 -11.574 1.00 84.75 381 GLN A CA 1
ATOM 3036 C C . GLN A 1 381 ? -0.162 -8.931 -11.446 1.00 84.75 381 GLN A C 1
ATOM 3038 O O . GLN A 1 381 ? 0.254 -7.891 -10.944 1.00 84.75 381 GLN A O 1
ATOM 3043 N N . SER A 1 382 ? 0.664 -9.857 -11.931 1.00 81.69 382 SER A N 1
ATOM 3044 C CA . SER A 1 382 ? 2.126 -9.711 -11.944 1.00 81.69 382 SER A CA 1
ATOM 3045 C C . SER A 1 382 ? 2.735 -10.487 -13.109 1.00 81.69 382 SER A C 1
ATOM 3047 O O . SER A 1 382 ? 2.185 -11.501 -13.544 1.00 81.69 382 SER A O 1
ATOM 3049 N N . HIS A 1 383 ? 3.869 -10.009 -13.619 1.00 79.81 383 HIS A N 1
ATOM 3050 C CA . HIS A 1 383 ? 4.747 -10.775 -14.498 1.00 79.81 383 HIS A CA 1
ATOM 3051 C C . HIS A 1 383 ? 5.662 -11.720 -13.743 1.00 79.81 383 HIS A C 1
ATOM 3053 O O . HIS A 1 383 ? 6.133 -12.700 -14.324 1.00 79.81 383 HIS A O 1
ATOM 3059 N N . VAL A 1 384 ? 5.947 -11.432 -12.474 1.00 84.19 384 VAL A N 1
ATOM 3060 C CA . VAL A 1 384 ? 6.652 -12.373 -11.615 1.00 84.19 384 VAL A CA 1
ATOM 3061 C C . VAL A 1 384 ? 5.721 -13.572 -11.416 1.00 84.19 384 VAL A C 1
ATOM 3063 O O . VAL A 1 384 ? 4.584 -13.396 -10.977 1.00 84.19 384 VAL A O 1
ATOM 3066 N N . PRO A 1 385 ? 6.137 -14.795 -11.782 1.00 85.06 385 PRO A N 1
ATOM 3067 C CA . PRO A 1 385 ? 5.304 -15.965 -11.576 1.00 85.06 385 PRO A CA 1
ATOM 3068 C C . PRO A 1 385 ? 5.006 -16.150 -10.093 1.00 85.06 385 PRO A C 1
ATOM 3070 O O . PRO A 1 385 ? 5.901 -16.046 -9.257 1.00 85.06 385 PRO A O 1
ATOM 3073 N N . LEU A 1 386 ? 3.738 -16.416 -9.784 1.00 87.25 386 LEU A N 1
ATOM 3074 C CA . LEU A 1 386 ? 3.252 -16.544 -8.414 1.00 87.25 386 LEU A CA 1
ATOM 3075 C C . LEU A 1 386 ? 2.762 -17.965 -8.134 1.00 87.25 386 LEU A C 1
ATOM 3077 O O . LEU A 1 386 ? 2.184 -18.612 -9.019 1.00 87.25 386 LEU A O 1
ATOM 3081 N N . ASN A 1 387 ? 2.950 -18.431 -6.901 1.00 88.56 387 ASN A N 1
ATOM 3082 C CA . ASN A 1 387 ? 2.314 -19.643 -6.388 1.00 88.56 387 ASN A CA 1
ATOM 3083 C C . ASN A 1 387 ? 0.840 -19.382 -5.982 1.00 88.56 387 ASN A C 1
ATOM 3085 O O . ASN A 1 387 ? 0.259 -18.328 -6.265 1.00 88.56 387 ASN A O 1
ATOM 3089 N N . ASN A 1 388 ? 0.196 -20.366 -5.344 1.00 86.94 388 ASN A N 1
ATOM 3090 C CA . ASN A 1 388 ? -1.201 -20.239 -4.907 1.00 86.94 388 ASN A CA 1
ATOM 3091 C C . ASN A 1 388 ? -1.389 -19.204 -3.791 1.00 86.94 388 ASN A C 1
ATOM 3093 O O . ASN A 1 388 ? -2.458 -18.597 -3.728 1.00 86.94 388 ASN A O 1
ATOM 3097 N N . ASP A 1 389 ? -0.341 -18.966 -3.005 1.00 88.31 389 ASP A N 1
ATOM 3098 C CA . ASP A 1 389 ? -0.292 -18.021 -1.887 1.00 88.31 389 ASP A CA 1
ATOM 3099 C C . ASP A 1 389 ? 0.136 -16.611 -2.346 1.00 88.31 389 ASP A C 1
ATOM 3101 O O . ASP A 1 389 ? 0.359 -15.710 -1.542 1.00 88.31 389 ASP A O 1
ATOM 3105 N N . TYR A 1 390 ? 0.193 -16.398 -3.669 1.00 89.81 390 TYR A N 1
ATOM 3106 C CA . TYR A 1 390 ? 0.597 -15.150 -4.319 1.00 89.81 390 TYR A CA 1
ATOM 3107 C C . TYR A 1 390 ? 2.030 -14.723 -3.991 1.00 89.81 390 TYR A C 1
ATOM 3109 O O . TYR A 1 390 ? 2.357 -13.541 -4.069 1.00 89.81 390 TYR A O 1
ATOM 3117 N N . GLU A 1 391 ? 2.898 -15.670 -3.652 1.00 92.19 391 GLU A N 1
ATOM 3118 C CA . GLU A 1 391 ? 4.326 -15.440 -3.457 1.00 92.19 391 GLU A CA 1
ATOM 3119 C C . GLU A 1 391 ? 5.083 -15.656 -4.777 1.00 92.19 391 GLU A C 1
ATOM 3121 O O . GLU A 1 391 ? 4.733 -16.569 -5.536 1.00 92.19 391 GLU A O 1
ATOM 3126 N N . PRO A 1 392 ? 6.133 -14.866 -5.059 1.00 90.56 392 PRO A N 1
ATOM 3127 C CA . PRO A 1 392 ? 7.037 -15.091 -6.185 1.00 90.56 392 PRO A CA 1
ATOM 3128 C C . PRO A 1 392 ? 7.628 -16.505 -6.191 1.00 90.56 392 PRO A C 1
ATOM 3130 O O . PRO A 1 392 ? 8.363 -16.865 -5.288 1.00 90.56 392 PRO A O 1
ATOM 3133 N N . ALA A 1 393 ? 7.381 -17.314 -7.216 1.00 87.50 393 ALA A N 1
ATOM 3134 C CA . ALA A 1 393 ? 7.841 -18.704 -7.241 1.00 87.50 393 ALA A CA 1
ATOM 3135 C C . ALA A 1 393 ? 8.313 -19.126 -8.631 1.00 87.50 393 ALA A C 1
ATOM 3137 O O . ALA A 1 393 ? 7.614 -18.894 -9.614 1.00 87.50 393 ALA A O 1
ATOM 3138 N N . MET A 1 394 ? 9.475 -19.790 -8.725 1.00 81.00 394 MET A N 1
ATOM 3139 C CA . MET A 1 394 ? 10.048 -20.266 -10.001 1.00 81.00 394 MET A CA 1
ATOM 3140 C C . MET A 1 394 ? 9.098 -21.122 -10.842 1.00 81.00 394 MET A C 1
ATOM 3142 O O . MET A 1 394 ? 9.150 -21.076 -12.070 1.00 81.00 394 MET A O 1
ATOM 3146 N N . ASP A 1 395 ? 8.262 -21.915 -10.184 1.00 77.25 395 ASP A N 1
ATOM 3147 C CA . ASP A 1 395 ? 7.262 -22.802 -10.774 1.00 77.25 395 ASP A CA 1
ATOM 3148 C C . ASP A 1 395 ? 5.836 -22.231 -10.707 1.00 77.25 395 ASP A C 1
ATOM 3150 O O . ASP A 1 395 ? 4.866 -22.938 -10.999 1.00 77.25 395 ASP A O 1
ATOM 3154 N N . GLY A 1 396 ? 5.705 -20.950 -10.351 1.00 76.69 396 GLY A N 1
ATOM 3155 C CA . GLY A 1 396 ? 4.448 -20.221 -10.376 1.00 76.69 396 GLY A CA 1
ATOM 3156 C C . GLY A 1 396 ? 3.820 -20.217 -11.771 1.00 76.69 396 GLY A C 1
ATOM 3157 O O . GLY A 1 396 ? 4.507 -20.245 -12.792 1.00 76.69 396 GLY A O 1
ATOM 3158 N N . THR A 1 397 ? 2.489 -20.181 -11.832 1.00 68.06 397 THR A N 1
ATOM 3159 C CA . THR A 1 397 ? 1.742 -20.331 -13.103 1.00 68.06 397 THR A CA 1
ATOM 3160 C C . THR A 1 397 ? 1.257 -19.015 -13.706 1.00 68.06 397 THR A C 1
ATOM 3162 O O . THR A 1 397 ? 0.650 -19.028 -14.771 1.00 68.06 397 THR A O 1
ATOM 3165 N N . VAL A 1 398 ? 1.617 -17.894 -13.073 1.00 66.06 398 VAL A N 1
ATOM 3166 C CA . VAL A 1 398 ? 1.228 -16.519 -13.415 1.00 66.06 398 VAL A CA 1
ATOM 3167 C C . VAL A 1 398 ? -0.283 -16.269 -13.302 1.00 66.06 398 VAL A C 1
ATOM 3169 O O . VAL A 1 398 ? -1.120 -17.063 -13.720 1.00 66.06 398 VAL A O 1
ATOM 3172 N N . ARG A 1 399 ? -0.647 -15.115 -12.736 1.00 59.62 399 ARG A N 1
ATOM 3173 C CA . ARG A 1 399 ? -2.020 -14.599 -12.745 1.00 59.62 399 ARG A CA 1
ATOM 3174 C C . ARG A 1 399 ? -2.081 -13.373 -13.650 1.00 59.62 399 ARG A C 1
ATOM 3176 O O . ARG A 1 399 ? -2.183 -12.247 -13.177 1.00 59.62 399 ARG A O 1
ATOM 3183 N N . THR A 1 400 ? -1.943 -13.571 -14.956 1.00 53.66 400 THR A N 1
ATOM 3184 C CA . THR A 1 400 ? -2.256 -12.522 -15.931 1.00 53.66 400 THR A CA 1
ATOM 3185 C C . THR A 1 400 ? -3.729 -12.591 -16.313 1.00 53.66 400 THR A C 1
ATOM 3187 O O . THR A 1 400 ? -4.367 -13.639 -16.215 1.00 53.66 400 THR A O 1
ATOM 3190 N N . GLY A 1 401 ? -4.280 -11.459 -16.762 1.00 54.22 401 GLY A N 1
ATOM 3191 C CA . GLY A 1 401 ? -5.471 -11.484 -17.616 1.00 54.22 401 GLY A CA 1
ATOM 3192 C C . GLY A 1 401 ? -5.196 -12.233 -18.931 1.00 54.22 401 GLY A C 1
ATOM 3193 O O . GLY A 1 401 ? -4.129 -12.812 -19.100 1.00 54.22 401 GLY A O 1
ATOM 3194 N N . ASP A 1 402 ? -6.137 -12.189 -19.875 1.00 47.16 402 ASP A N 1
ATOM 3195 C CA . ASP A 1 402 ? -6.209 -13.012 -21.105 1.00 47.16 402 ASP A CA 1
ATOM 3196 C C . ASP A 1 402 ? -5.019 -12.942 -22.111 1.00 47.16 402 ASP A C 1
ATOM 3198 O O . ASP A 1 402 ? -5.150 -13.370 -23.258 1.00 47.16 402 ASP A O 1
ATOM 3202 N N . SER A 1 403 ? -3.853 -12.418 -21.735 1.00 48.81 403 SER A N 1
ATOM 3203 C CA . SER A 1 403 ? -2.637 -12.339 -22.553 1.00 48.81 403 SER A CA 1
ATOM 3204 C C . SER A 1 403 ? -1.493 -13.186 -21.992 1.00 48.81 403 SER A C 1
ATOM 3206 O O . SER A 1 403 ? -1.334 -13.297 -20.774 1.00 48.81 403 SER A O 1
ATOM 3208 N N . ASP A 1 404 ? -0.656 -13.709 -22.895 1.00 51.47 404 ASP A N 1
ATOM 3209 C CA . ASP A 1 404 ? 0.573 -14.426 -22.547 1.00 51.47 404 ASP A CA 1
ATOM 3210 C C . ASP A 1 404 ? 1.468 -13.536 -21.660 1.00 51.47 404 ASP A C 1
ATOM 3212 O O . ASP A 1 404 ? 1.797 -12.417 -22.066 1.00 51.47 404 ASP A O 1
ATOM 3216 N N . PRO A 1 405 ? 1.842 -13.980 -20.448 1.00 52.53 405 PRO A N 1
ATOM 3217 C CA . PRO A 1 405 ? 2.659 -13.176 -19.551 1.00 52.53 405 PRO A CA 1
ATOM 3218 C C . PRO A 1 405 ? 4.084 -13.010 -20.081 1.00 52.53 405 PRO A C 1
ATOM 3220 O O . PRO A 1 405 ? 4.761 -13.987 -20.403 1.00 52.53 405 PRO A O 1
ATOM 3223 N N . GLU A 1 406 ? 4.591 -11.777 -20.091 1.00 57.47 406 GLU A N 1
ATOM 3224 C CA . GLU A 1 406 ? 6.024 -11.522 -20.254 1.00 57.47 406 GLU A CA 1
ATOM 3225 C C . GLU A 1 406 ? 6.767 -11.837 -18.952 1.00 57.47 406 GLU A C 1
ATOM 3227 O O . GLU A 1 406 ? 7.033 -10.953 -18.143 1.00 57.47 406 GLU A O 1
ATOM 3232 N N . ILE A 1 407 ? 7.118 -13.106 -18.735 1.00 57.84 407 ILE A N 1
ATOM 3233 C CA . ILE A 1 407 ? 7.818 -13.530 -17.517 1.00 57.84 407 ILE A CA 1
ATOM 3234 C C . ILE A 1 407 ? 9.231 -12.907 -17.495 1.00 57.84 407 ILE A C 1
ATOM 3236 O O . ILE A 1 407 ? 10.042 -13.226 -18.373 1.00 57.84 407 ILE A O 1
ATOM 3240 N N . PRO A 1 408 ? 9.601 -12.075 -16.497 1.00 58.47 408 PRO A N 1
ATOM 3241 C CA . PRO A 1 408 ? 10.867 -11.349 -16.487 1.00 58.47 408 PRO A CA 1
ATOM 3242 C C . PRO A 1 408 ? 12.059 -12.307 -16.492 1.00 58.47 408 PRO A C 1
ATOM 3244 O O . PRO A 1 408 ? 13.066 -12.042 -17.143 1.00 58.47 408 PRO A O 1
ATOM 3247 N N . TRP A 1 409 ? 11.915 -13.469 -15.846 1.00 59.06 409 TRP A N 1
ATOM 3248 C CA . TRP A 1 409 ? 12.925 -14.528 -15.822 1.00 59.06 409 TRP A CA 1
ATOM 3249 C C . TRP A 1 409 ? 13.131 -15.204 -17.184 1.00 59.06 409 TRP A C 1
ATOM 3251 O O . TRP A 1 409 ? 14.245 -15.618 -17.507 1.00 59.06 409 TRP A O 1
ATOM 3261 N N . GLU A 1 410 ? 12.074 -15.330 -17.993 1.00 49.66 410 GLU A N 1
ATOM 3262 C CA . GLU A 1 410 ? 12.119 -15.981 -19.309 1.00 49.66 410 GLU A CA 1
ATOM 3263 C C . GLU A 1 410 ? 12.507 -15.024 -20.429 1.00 49.66 410 GLU A C 1
ATOM 3265 O O . GLU A 1 410 ? 13.185 -15.439 -21.374 1.00 49.66 410 GLU A O 1
ATOM 3270 N N . TYR A 1 411 ? 12.177 -13.737 -20.288 1.00 47.41 411 TYR A N 1
ATOM 3271 C CA . TYR A 1 411 ? 12.671 -12.672 -21.161 1.00 47.41 411 TYR A CA 1
ATOM 3272 C C . TYR A 1 411 ? 14.204 -12.745 -21.306 1.00 47.41 411 TYR A C 1
ATOM 3274 O O . TYR A 1 411 ? 14.756 -12.547 -22.387 1.00 47.41 411 TYR A O 1
ATOM 3282 N N . HIS A 1 412 ? 14.904 -13.165 -20.245 1.00 44.59 412 HIS A N 1
ATOM 3283 C CA . HIS A 1 412 ? 16.350 -13.387 -20.259 1.00 44.59 412 HIS A CA 1
ATOM 3284 C C . HIS A 1 412 ? 16.841 -14.598 -21.050 1.00 44.59 412 HIS A C 1
ATOM 3286 O O . HIS A 1 412 ? 18.009 -14.595 -21.443 1.00 44.59 412 HIS A O 1
ATOM 3292 N N . LYS A 1 413 ? 16.021 -15.635 -21.253 1.00 42.41 413 LYS A N 1
ATOM 3293 C CA . LYS A 1 413 ? 16.448 -16.839 -21.984 1.00 42.41 413 LYS A CA 1
ATOM 3294 C C . LYS A 1 413 ? 16.420 -16.645 -23.499 1.00 42.41 413 LYS A C 1
ATOM 3296 O O . LYS A 1 413 ? 17.199 -17.306 -24.178 1.00 42.41 413 LYS A O 1
ATOM 3301 N N . ASN A 1 414 ? 15.561 -15.759 -24.013 1.00 40.75 414 ASN A N 1
ATOM 3302 C CA . ASN A 1 414 ? 15.253 -15.693 -25.447 1.00 40.75 414 ASN A CA 1
ATOM 3303 C C . ASN A 1 414 ? 15.540 -14.352 -26.138 1.00 40.75 414 ASN A C 1
ATOM 3305 O O . ASN A 1 414 ? 15.423 -14.303 -27.360 1.00 40.75 414 ASN A O 1
ATOM 3309 N N . HIS A 1 415 ? 15.939 -13.295 -25.424 1.00 38.12 415 HIS A N 1
ATOM 3310 C CA . HIS A 1 415 ? 16.272 -12.021 -26.062 1.00 38.12 415 HIS A CA 1
ATOM 3311 C C . HIS A 1 415 ? 17.660 -11.500 -25.674 1.00 38.12 415 HIS A C 1
ATOM 3313 O O . HIS A 1 415 ? 17.969 -11.230 -24.510 1.00 38.12 415 HIS A O 1
ATOM 3319 N N . GLU A 1 416 ? 18.481 -11.369 -26.715 1.00 36.06 416 GLU A N 1
ATOM 3320 C CA . GLU A 1 416 ? 19.566 -10.402 -26.835 1.00 36.06 416 GLU A CA 1
ATOM 3321 C C . GLU A 1 416 ? 19.105 -9.031 -26.306 1.00 36.06 416 GLU A C 1
ATOM 3323 O O . GLU A 1 416 ? 17.963 -8.610 -26.521 1.00 36.06 416 GLU A O 1
ATOM 3328 N N . THR A 1 417 ? 19.965 -8.346 -25.553 1.00 38.41 417 THR A N 1
ATOM 3329 C CA . THR A 1 417 ? 19.701 -6.973 -25.113 1.00 38.41 417 THR A CA 1
ATOM 3330 C C . THR A 1 417 ? 19.479 -6.093 -26.349 1.00 38.41 417 THR A C 1
ATOM 3332 O O . THR A 1 417 ? 20.050 -6.340 -27.406 1.00 38.41 417 THR A O 1
ATOM 3335 N N . LEU A 1 418 ? 18.667 -5.034 -26.249 1.00 42.00 418 LEU A N 1
ATOM 3336 C CA . LEU A 1 418 ? 18.371 -4.123 -27.375 1.00 42.00 418 LEU A CA 1
ATOM 3337 C C . LEU A 1 418 ? 19.617 -3.457 -28.009 1.00 42.00 418 LEU A C 1
ATOM 3339 O O . LEU A 1 418 ? 19.496 -2.811 -29.048 1.00 42.00 418 LEU A O 1
ATOM 3343 N N . ALA A 1 419 ? 20.810 -3.661 -27.439 1.00 41.34 419 ALA A N 1
ATOM 3344 C CA . ALA A 1 419 ? 22.095 -3.373 -28.070 1.00 41.34 419 ALA A CA 1
ATOM 3345 C C . ALA A 1 419 ? 22.334 -4.170 -29.374 1.00 41.34 419 ALA A C 1
ATOM 3347 O O . ALA A 1 419 ? 23.042 -3.681 -30.250 1.00 41.34 419 ALA A O 1
ATOM 3348 N N . ASP A 1 420 ? 21.703 -5.335 -29.553 1.00 38.53 420 ASP A N 1
ATOM 3349 C CA . ASP A 1 420 ? 21.884 -6.189 -30.739 1.00 38.53 420 ASP A CA 1
ATOM 3350 C C . ASP A 1 420 ? 20.922 -5.856 -31.901 1.00 38.53 420 ASP A C 1
ATOM 3352 O O . ASP A 1 420 ? 21.030 -6.418 -32.992 1.00 38.53 420 ASP A O 1
ATOM 3356 N N . VAL A 1 421 ? 20.012 -4.887 -31.724 1.00 33.94 421 VAL A N 1
ATOM 3357 C CA . VAL A 1 421 ? 19.079 -4.428 -32.781 1.00 33.94 421 VAL A CA 1
ATOM 3358 C C . VAL A 1 421 ? 19.563 -3.135 -33.467 1.00 33.94 421 VAL A C 1
ATOM 3360 O O . VAL A 1 421 ? 18.906 -2.613 -34.367 1.00 33.94 421 VAL A O 1
ATOM 3363 N N . GLY A 1 422 ? 20.734 -2.621 -33.079 1.00 34.34 422 GLY A N 1
ATOM 3364 C CA . GLY A 1 422 ? 21.367 -1.429 -33.652 1.00 34.34 422 GLY A CA 1
ATOM 3365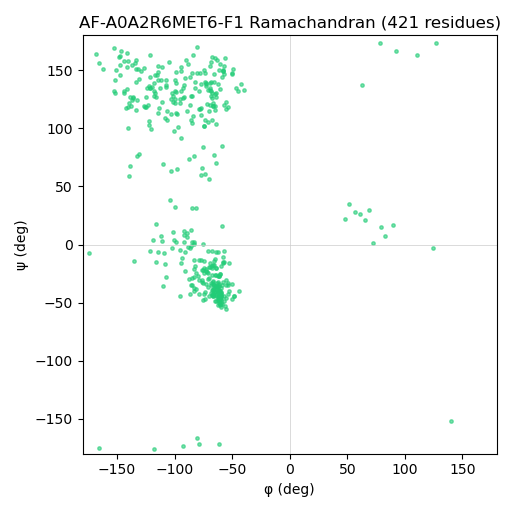 C C . GLY A 1 422 ? 22.443 -1.743 -34.695 1.00 34.34 422 GLY A C 1
ATOM 3366 O O . GLY A 1 422 ? 23.614 -1.437 -34.470 1.00 34.34 422 GLY A O 1
ATOM 3367 N N . GLY A 1 423 ? 22.045 -2.345 -35.820 1.00 32.41 423 GLY A N 1
ATOM 3368 C CA . GLY A 1 423 ? 22.843 -2.457 -37.052 1.00 32.41 423 GLY A CA 1
ATOM 3369 C C . GLY A 1 423 ? 22.361 -1.515 -38.146 1.00 32.41 423 GLY A C 1
ATOM 3370 O O . GLY A 1 423 ? 21.124 -1.403 -38.311 1.00 32.41 423 GLY A O 1
#

Nearest PDB structures (foldseek):
  4fgp-assembly2_B  TM=4.355E-01  e=3.187E-02  Legionella pneumophila subsp. pneumophila str. Philadelphia 1
  6uji-assembly1_D  TM=1.940E-01  e=9.166E+00  Bacillus anthracis

Secondary structure (DSSP, 8-state):
----SS---TT------PPPPPPSSHHHHHS-TTS-SSEEEEEEE--SS-TT-PPPP-TTTS-HHHH----EEEEEEEEEEEEEEEEEEEE-SSSEEEEEEEEEEEEEEEE-HHHHHHHHHHHBHHHHHHTTTSSEEGGG---TTEES-TTTT-BSB---GGGSSSSBGGGSPPHHHHHHHHHH-SS-GGGG-B-HHHHHHHSHHHHHHHHHHHHHH-STTGGG-SSHHHHHHHHHHHHHHTS-------S-PPPHHHHHHHHHHHHTT-------HHHHHHHHHHHHHHH-SS-EEEEEEEETTEEEEEEEEES----THHHHH-SS-SSTT--SB-EEEETTEEEEEE-TT-SS--BTBPPSEEEEEEEEEEESS-----SS-B-TTS-B-TT-----SSS----HHHHHHH---GGGG--

Sequence (423 aa):
MVMPFENKAEGETQVRLLSPRKPSDYYDWMNPPNGPLWETQFWYDSPDESPFGTPTVPEDKYDPNWYEYRNITVTALIKYPSFENIDAIELDEHGEVPVTLFDAFVFSFTLDQWELLEAFRWNSIANQKLERGQYEHSSQSDAIDAIDDPQSRGSAMIARSSFFDNVDASTAPPLYEQYNTGRYSFREYEKLRTNPIKVTSGRPITYRIAQAIEDATDNPSFNTHETVEYHKAIALETFVGFTGFSFDFGSYSKAPEELLNRWFLNSQGEDADTGNCQDGTNLYCGIAAHLLDVNVGWVSCLARGVGHATAGVLDLQLPEEVFEVWDECPFGSGGEPFTLDTDYGDLHMVEATSPDPMIGWKLTASGQVELETYLPTASVQSHVPLNNDYEPAMDGTVRTGDSDPEIPWEYHKNHETLADVGG